Protein AF-F4P1R6-F1 (afdb_monomer)

Nearest PDB structures (foldseek):
  3gia-assembly1_A  TM=4.814E-01  e=5.999E-04  Methanocaldococcus jannaschii
  3l1l-assembly1_A-2  TM=5.706E-01  e=5.800E-03  Escherichia coli O157:H7
  7lql-assembly1_A  TM=6.043E-01  e=9.461E-03  Aquifex aeolicus VF5
  3gi9-assembly1_C  TM=4.768E-01  e=1.169E-03  Methanocaldococcus jannaschii

Mean predicted aligned error: 7.26 Å

Secondary structure (DSSP, 8-state):
-GGGHHHHHHHH-SHHHHHHHHHHHHHHHHHHHHHHHHHHHSTT-TTS-S---HHHHHHHHH-HHHHHHHHHHHHHHHHHHHHHHHHHHHHHHHHHHHHHHS-EEEEEEESS-EEEEESS--SSSSTTTTPEEEEEHHHHHHHHHHHHHTTS-HHHHHHHHHHHHHHHHHHHHHHHHHHHHH---GGGS-SS-S--TTHHHHHHHHTTTTTTHHHHHHHS-TTS-HHHHHHHHHHHHHHHHHHHHHHHHHHS---TT--HHHHHHHHHTT-TTTHHHHHHHHHHHIIIIIHHHHHHHHHHHHHHHHHTT-S-HHHHHIIIIIHHHHHTGGGSSSSTHHHHHHHHIIIIIHIIIIIHHHHHHHHHHHHHHHHHHHHHHHHHHHHHHHHT--

Structure (mmCIF, N/CA/C/O backbone):
data_AF-F4P1R6-F1
#
_entry.id   AF-F4P1R6-F1
#
loop_
_atom_site.group_PDB
_atom_site.id
_atom_site.type_symbol
_atom_site.label_atom_id
_atom_site.label_alt_id
_atom_site.label_comp_id
_atom_site.label_asym_id
_atom_site.label_entity_id
_atom_site.label_seq_id
_atom_site.pdbx_PDB_ins_code
_atom_site.Cartn_x
_atom_site.Cartn_y
_atom_site.Cartn_z
_atom_site.occupancy
_atom_site.B_iso_or_equiv
_atom_site.auth_seq_id
_atom_site.auth_comp_id
_atom_site.auth_asym_id
_atom_site.auth_atom_id
_atom_site.pdbx_PDB_model_num
ATOM 1 N N . GLY A 1 1 ? -1.091 -2.339 -2.716 1.00 76.00 1 GLY A N 1
ATOM 2 C CA . GLY A 1 1 ? 0.070 -3.045 -3.287 1.00 76.00 1 GLY A CA 1
ATOM 3 C C . GLY A 1 1 ? -0.177 -3.583 -4.688 1.00 76.00 1 GLY A C 1
ATOM 4 O O . GLY A 1 1 ? 0.339 -4.647 -4.984 1.00 76.00 1 GLY A O 1
ATOM 5 N N . ILE A 1 2 ? -0.893 -2.868 -5.569 1.00 86.19 2 ILE A N 1
ATOM 6 C CA . ILE A 1 2 ? -1.208 -3.341 -6.937 1.00 86.19 2 ILE A CA 1
ATOM 7 C C . ILE A 1 2 ? 0.063 -3.533 -7.781 1.00 86.19 2 ILE A C 1
ATOM 9 O O . ILE A 1 2 ? 0.186 -4.502 -8.521 1.00 86.19 2 ILE A O 1
ATOM 13 N N . VAL A 1 3 ? 1.036 -2.635 -7.617 1.00 88.31 3 VAL A N 1
ATOM 14 C CA . VAL A 1 3 ? 2.232 -2.541 -8.468 1.00 88.31 3 VAL A CA 1
ATOM 15 C C . VAL A 1 3 ? 3.187 -3.736 -8.372 1.00 88.31 3 VAL A C 1
ATOM 17 O O . VAL A 1 3 ? 3.984 -3.935 -9.279 1.00 88.31 3 VAL A O 1
ATOM 20 N N . ILE A 1 4 ? 3.118 -4.527 -7.294 1.00 87.88 4 ILE A N 1
ATOM 21 C CA . ILE A 1 4 ? 3.998 -5.688 -7.067 1.00 87.88 4 ILE A CA 1
ATOM 22 C C . ILE A 1 4 ? 3.334 -7.020 -7.446 1.00 87.88 4 ILE A C 1
ATOM 24 O O . ILE A 1 4 ? 3.986 -8.059 -7.462 1.00 87.88 4 ILE A O 1
ATOM 28 N N . ILE A 1 5 ? 2.029 -7.014 -7.741 1.00 92.00 5 ILE A N 1
ATOM 29 C CA . ILE A 1 5 ? 1.269 -8.242 -8.010 1.00 92.00 5 ILE A CA 1
ATOM 30 C C . ILE A 1 5 ? 1.807 -8.996 -9.233 1.00 92.00 5 ILE A C 1
ATOM 32 O O . ILE A 1 5 ? 2.004 -10.205 -9.109 1.00 92.00 5 ILE A O 1
ATOM 36 N N . PRO A 1 6 ? 2.122 -8.340 -10.368 1.00 93.06 6 PRO A N 1
ATOM 37 C CA . PRO A 1 6 ? 2.704 -9.039 -11.513 1.00 93.06 6 PRO A CA 1
ATOM 38 C C . PRO A 1 6 ? 4.023 -9.741 -11.183 1.00 93.06 6 PRO A C 1
ATOM 40 O O . PRO A 1 6 ? 4.211 -10.896 -11.553 1.00 93.06 6 PRO A O 1
ATOM 43 N N . THR A 1 7 ? 4.888 -9.103 -10.393 1.00 90.19 7 THR A N 1
ATOM 44 C CA . THR A 1 7 ? 6.158 -9.689 -9.940 1.00 90.19 7 THR A CA 1
ATOM 45 C C . THR A 1 7 ? 5.933 -10.970 -9.136 1.00 90.19 7 THR A C 1
ATOM 47 O O . THR A 1 7 ? 6.671 -11.943 -9.272 1.00 90.19 7 THR A O 1
ATOM 50 N N . ILE A 1 8 ? 4.880 -11.014 -8.314 1.00 91.69 8 ILE A N 1
ATOM 51 C CA . ILE A 1 8 ? 4.513 -12.217 -7.555 1.00 91.69 8 ILE A CA 1
ATOM 52 C C . ILE A 1 8 ? 4.033 -13.318 -8.501 1.00 91.69 8 ILE A C 1
ATOM 54 O O . ILE A 1 8 ? 4.454 -14.458 -8.357 1.00 91.69 8 ILE A O 1
ATOM 58 N N . PHE A 1 9 ? 3.186 -12.991 -9.477 1.00 93.94 9 PHE A N 1
ATOM 59 C CA . PHE A 1 9 ? 2.663 -13.963 -10.443 1.00 93.94 9 PHE A CA 1
ATOM 60 C C . PHE A 1 9 ? 3.759 -14.529 -11.361 1.00 93.94 9 PHE A C 1
ATOM 62 O O . PHE A 1 9 ? 3.718 -15.717 -11.672 1.00 93.94 9 PHE A O 1
ATOM 69 N N . GLN A 1 10 ? 4.766 -13.732 -11.732 1.00 93.19 10 GLN A N 1
ATOM 70 C CA . GLN A 1 10 ? 5.915 -14.207 -12.517 1.00 93.19 10 GLN A CA 1
ATOM 71 C C . GLN A 1 10 ? 6.834 -15.121 -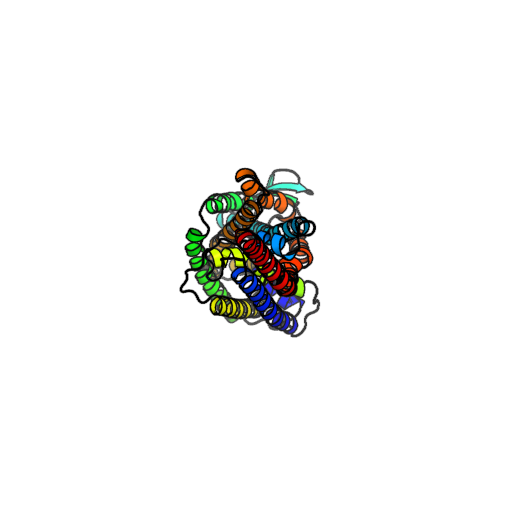11.691 1.00 93.19 10 GLN A C 1
ATOM 73 O O . GLN A 1 10 ? 7.230 -16.188 -12.156 1.00 93.19 10 GLN A O 1
ATOM 78 N N . ASN A 1 11 ? 7.110 -14.768 -10.430 1.00 91.69 11 ASN A N 1
ATOM 79 C CA . ASN A 1 11 ? 7.994 -15.555 -9.560 1.00 91.69 11 ASN A CA 1
ATOM 80 C C . ASN A 1 11 ? 7.349 -16.846 -9.033 1.00 91.69 11 ASN A C 1
ATOM 82 O O . ASN A 1 11 ? 7.980 -17.905 -9.027 1.00 91.69 11 ASN A O 1
ATOM 86 N N . ALA A 1 12 ? 6.098 -16.757 -8.577 1.00 93.25 12 ALA A N 1
ATOM 87 C CA . ALA A 1 12 ? 5.368 -17.846 -7.932 1.00 93.25 12 ALA A CA 1
ATOM 88 C C . ALA A 1 12 ? 4.567 -18.705 -8.921 1.00 93.25 12 ALA A C 1
ATOM 90 O O . ALA A 1 12 ? 4.174 -19.829 -8.590 1.00 93.25 12 ALA A O 1
ATOM 91 N N . GLY A 1 13 ? 4.357 -18.216 -10.144 1.00 94.31 13 GLY A N 1
ATOM 92 C CA . GLY A 1 13 ? 3.363 -18.740 -11.078 1.00 94.31 13 GLY A CA 1
ATOM 93 C C . GLY A 1 13 ? 1.953 -18.277 -10.715 1.00 94.31 13 GLY A C 1
ATOM 94 O O . GLY A 1 13 ? 1.737 -17.681 -9.664 1.00 94.31 13 GLY A O 1
ATOM 95 N N . TRP A 1 14 ? 0.962 -18.542 -11.567 1.00 95.19 14 TRP A N 1
ATOM 96 C CA . TRP A 1 14 ? -0.395 -18.022 -11.341 1.00 95.19 14 TRP A CA 1
ATOM 97 C C . TRP A 1 14 ? -1.189 -18.793 -10.276 1.00 95.19 14 TRP A C 1
ATOM 99 O O . TRP A 1 14 ? -2.033 -18.206 -9.599 1.00 95.19 14 TRP A O 1
ATOM 109 N N . LEU A 1 15 ? -0.945 -20.099 -10.104 1.00 95.50 15 LEU A N 1
ATOM 110 C CA . LEU A 1 15 ? -1.823 -20.958 -9.299 1.00 95.50 15 LEU A CA 1
ATOM 111 C C . LEU A 1 15 ? -1.823 -20.571 -7.815 1.00 95.50 15 LEU A C 1
ATOM 113 O O . LEU A 1 15 ? -2.882 -20.400 -7.210 1.00 95.50 15 LEU A O 1
ATOM 117 N N . ILE A 1 16 ? -0.635 -20.441 -7.223 1.00 94.88 16 ILE A N 1
ATOM 118 C CA . ILE A 1 16 ? -0.480 -20.215 -5.781 1.00 94.88 16 ILE A CA 1
ATOM 119 C C . ILE A 1 16 ? -0.981 -18.820 -5.370 1.00 94.88 16 ILE A C 1
ATOM 121 O O . ILE A 1 16 ? -1.786 -18.748 -4.438 1.00 94.88 16 ILE A O 1
ATOM 125 N N . PRO A 1 17 ? -0.611 -17.722 -6.058 1.00 95.56 17 PRO A N 1
ATOM 126 C CA . PRO A 1 17 ? -1.172 -16.403 -5.792 1.00 95.56 17 PRO A CA 1
ATOM 127 C C . PRO A 1 17 ? -2.694 -16.364 -5.932 1.00 95.56 17 PRO A C 1
ATOM 129 O O . PRO A 1 17 ? -3.346 -15.813 -5.054 1.00 95.56 17 PRO A O 1
ATOM 132 N N . VAL A 1 18 ? -3.287 -16.980 -6.965 1.00 97.00 18 VAL A N 1
ATOM 133 C CA . VAL A 1 18 ? -4.755 -17.001 -7.138 1.00 97.00 18 VAL A CA 1
ATOM 134 C C . VAL A 1 18 ? -5.448 -17.674 -5.954 1.00 97.00 18 VAL A C 1
ATOM 136 O O . VAL A 1 18 ? -6.381 -17.104 -5.384 1.00 97.00 18 VAL A O 1
ATOM 139 N N . LEU A 1 19 ? -4.971 -18.850 -5.536 1.00 96.31 19 LEU A N 1
ATOM 140 C CA . LEU A 1 19 ? -5.508 -19.537 -4.359 1.00 96.31 19 LEU A CA 1
ATOM 141 C C . LEU A 1 19 ? -5.330 -18.697 -3.088 1.00 96.31 19 LEU A C 1
ATOM 143 O O . LEU A 1 19 ? -6.256 -18.605 -2.280 1.00 96.31 19 LEU A O 1
ATOM 147 N N . ALA A 1 20 ? -4.175 -18.046 -2.932 1.00 94.88 20 ALA A N 1
ATOM 148 C CA . ALA A 1 20 ? -3.900 -17.171 -1.801 1.00 94.88 20 ALA A CA 1
ATOM 149 C C . ALA A 1 20 ? -4.828 -15.945 -1.777 1.00 94.88 20 ALA A C 1
ATOM 151 O O . ALA A 1 20 ? -5.378 -15.645 -0.722 1.00 94.88 20 ALA A O 1
ATOM 152 N N . PHE A 1 21 ? -5.058 -15.270 -2.911 1.00 96.38 21 PHE A N 1
ATOM 153 C CA . PHE A 1 21 ? -5.973 -14.124 -3.006 1.00 96.38 21 PHE A CA 1
ATOM 154 C C . PHE A 1 21 ? -7.402 -14.513 -2.620 1.00 96.38 21 PHE A C 1
ATOM 156 O O . PHE A 1 21 ? -8.033 -13.799 -1.846 1.00 96.38 21 PHE A O 1
ATOM 163 N N . ILE A 1 22 ? -7.894 -15.663 -3.094 1.00 96.94 22 ILE A N 1
ATOM 164 C CA . ILE A 1 22 ? -9.235 -16.157 -2.750 1.00 96.94 22 ILE A CA 1
ATOM 165 C C . ILE A 1 22 ? -9.321 -16.480 -1.254 1.00 96.94 22 ILE A C 1
ATOM 167 O O . ILE A 1 22 ? -10.217 -15.995 -0.563 1.00 96.94 22 ILE A O 1
ATOM 171 N N . PHE A 1 23 ? -8.385 -17.279 -0.736 1.00 96.19 2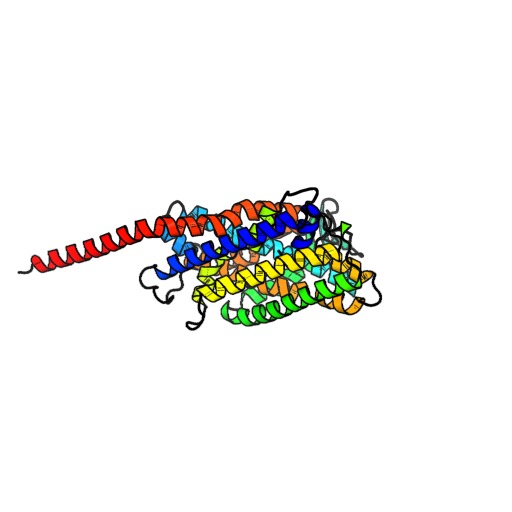3 PHE A N 1
ATOM 172 C CA . PHE A 1 23 ? -8.409 -17.717 0.659 1.00 96.19 23 PHE A CA 1
ATOM 173 C C . PHE A 1 23 ? -8.250 -16.546 1.639 1.00 96.19 23 PHE A C 1
ATOM 175 O O . PHE A 1 23 ? -9.045 -16.397 2.568 1.00 96.19 23 PHE A O 1
ATOM 182 N N . ILE A 1 24 ? -7.255 -15.685 1.415 1.00 94.75 24 ILE A N 1
ATOM 183 C CA . ILE A 1 24 ? -6.988 -14.525 2.272 1.00 94.75 24 ILE A CA 1
ATOM 184 C C . ILE A 1 24 ? -8.099 -13.482 2.127 1.00 94.75 24 ILE A C 1
ATOM 186 O O . ILE A 1 24 ? -8.477 -12.881 3.129 1.00 94.75 24 ILE A O 1
ATOM 190 N N . GLY A 1 25 ? -8.677 -13.306 0.935 1.00 96.25 25 GLY A N 1
ATOM 191 C CA . GLY A 1 25 ? -9.831 -12.429 0.733 1.00 96.25 25 GLY A CA 1
ATOM 192 C C . GLY A 1 25 ? -11.036 -12.853 1.578 1.00 96.25 25 GLY A C 1
ATOM 193 O O . GLY A 1 25 ? -11.630 -12.028 2.271 1.00 96.25 25 GLY A O 1
ATOM 194 N N . VAL A 1 26 ? -11.354 -14.153 1.609 1.00 96.25 26 VAL A N 1
ATOM 195 C CA . VAL A 1 26 ? -12.410 -14.699 2.482 1.00 96.25 26 VAL A CA 1
ATOM 196 C C . VAL A 1 26 ? -12.075 -14.480 3.960 1.00 96.25 26 VAL A C 1
ATOM 198 O O . VAL A 1 26 ? -12.934 -14.044 4.730 1.00 96.25 26 VAL A O 1
ATOM 201 N N . LEU A 1 27 ? -10.825 -14.734 4.359 1.00 95.19 27 LEU A N 1
ATOM 202 C CA . LEU A 1 27 ? -10.373 -14.536 5.737 1.00 95.19 27 LEU A CA 1
ATOM 203 C C . LEU A 1 27 ? -10.477 -13.064 6.172 1.00 95.19 27 LEU A C 1
ATOM 205 O O . LEU A 1 27 ? -10.935 -12.780 7.279 1.00 95.19 27 LEU A O 1
ATOM 209 N N . ALA A 1 28 ? -10.106 -12.133 5.292 1.00 95.38 28 ALA A N 1
ATOM 210 C CA . ALA A 1 28 ? -10.230 -10.697 5.518 1.00 95.38 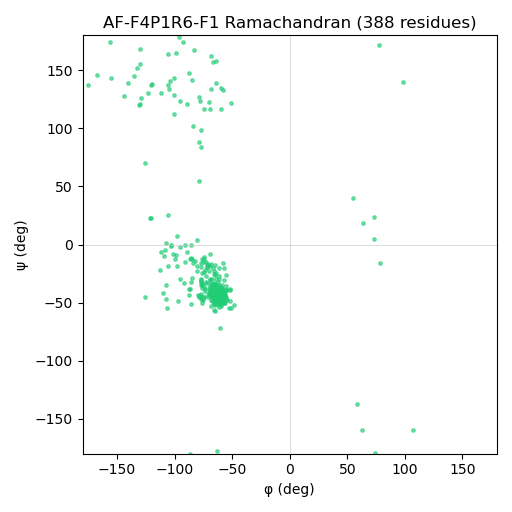28 ALA A CA 1
ATOM 211 C C . ALA A 1 28 ? -11.699 -10.274 5.659 1.00 95.38 28 ALA A C 1
ATOM 213 O O . ALA A 1 28 ? -12.020 -9.445 6.509 1.00 95.38 28 ALA A O 1
ATOM 214 N N . GLY A 1 29 ? -12.606 -10.890 4.894 1.00 96.25 29 GLY A N 1
ATOM 215 C CA . GLY A 1 29 ? -14.049 -10.681 5.030 1.00 96.25 29 GLY A CA 1
ATOM 216 C C . GLY A 1 29 ? -14.566 -11.054 6.403 1.00 96.25 29 GLY A C 1
ATOM 217 O O . GLY A 1 29 ? -15.211 -10.233 7.054 1.00 96.25 29 GLY A O 1
ATOM 218 N N . PHE A 1 30 ? -14.217 -12.244 6.890 1.00 95.56 30 PHE A N 1
ATOM 219 C CA . PHE A 1 30 ? -14.573 -12.640 8.251 1.00 95.56 30 PHE A CA 1
ATOM 220 C C . PHE A 1 30 ? -13.963 -11.715 9.303 1.00 95.56 30 PHE A C 1
ATOM 222 O O . PHE A 1 30 ? -14.675 -11.286 10.206 1.00 95.56 30 PHE A O 1
ATOM 229 N N . ALA A 1 31 ? -12.692 -11.332 9.158 1.00 95.38 31 ALA A N 1
ATOM 230 C CA . ALA A 1 31 ? -12.050 -10.392 10.070 1.00 95.38 31 ALA A CA 1
ATOM 231 C C . ALA A 1 31 ? -12.786 -9.040 10.135 1.00 95.38 31 ALA A C 1
ATOM 233 O O . ALA A 1 31 ? -13.041 -8.528 11.224 1.00 95.38 31 ALA A O 1
ATOM 234 N N . CYS A 1 32 ? -13.196 -8.487 8.990 1.00 95.88 32 CYS A N 1
ATOM 235 C CA . CYS A 1 32 ? -13.985 -7.255 8.945 1.00 95.88 32 CYS A CA 1
ATOM 236 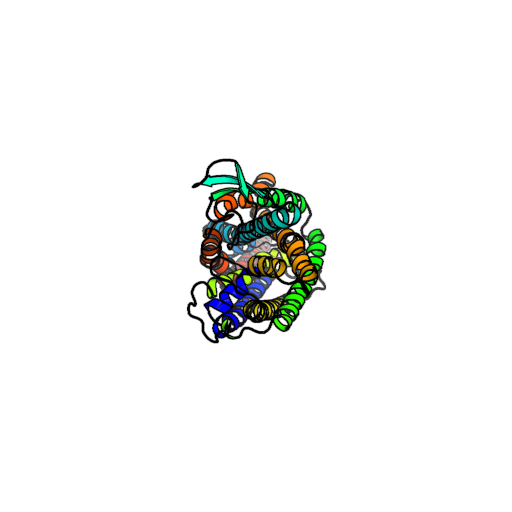C C . CYS A 1 32 ? -15.330 -7.420 9.661 1.00 95.88 32 CYS A C 1
ATOM 238 O O . CYS A 1 32 ? -15.698 -6.582 10.482 1.00 95.88 32 CYS A O 1
ATOM 240 N N . LEU A 1 33 ? -16.051 -8.510 9.380 1.00 94.69 33 LEU A N 1
ATOM 241 C CA . LEU A 1 33 ? -17.349 -8.790 10.000 1.00 94.69 33 LEU A CA 1
ATOM 242 C C . LEU A 1 33 ? -17.243 -8.971 11.517 1.00 94.69 33 LEU A C 1
ATOM 244 O O . LEU A 1 33 ? -18.093 -8.477 12.248 1.00 94.69 33 LEU A O 1
ATOM 248 N N . PHE A 1 34 ? -16.179 -9.607 12.003 1.00 93.38 34 PHE A N 1
ATOM 249 C CA . PHE A 1 34 ? -15.917 -9.747 13.434 1.00 93.38 34 PHE A CA 1
ATOM 250 C C . PHE A 1 34 ? -15.694 -8.409 14.134 1.00 93.38 34 PHE A C 1
ATOM 252 O O . PHE A 1 34 ? -16.206 -8.203 15.233 1.00 93.38 34 PHE A O 1
ATOM 259 N N . ILE A 1 35 ? -14.979 -7.481 13.494 1.00 92.50 35 ILE A N 1
ATOM 260 C CA . ILE A 1 35 ? -14.830 -6.119 14.016 1.00 92.50 35 ILE A CA 1
ATOM 261 C C . ILE A 1 35 ? -16.171 -5.377 14.012 1.00 92.50 35 ILE A C 1
ATOM 263 O O . ILE A 1 35 ? -16.496 -4.720 14.996 1.00 92.50 35 ILE A O 1
ATOM 267 N N . ILE A 1 36 ? -16.968 -5.505 12.947 1.00 92.25 36 ILE A N 1
ATOM 268 C CA . ILE A 1 36 ? -18.298 -4.878 12.851 1.00 92.25 36 ILE A CA 1
ATOM 269 C C . ILE A 1 36 ? -19.218 -5.370 13.970 1.00 92.25 36 ILE A C 1
ATOM 271 O O . ILE A 1 36 ? -19.861 -4.558 14.637 1.00 92.25 36 ILE A O 1
ATOM 275 N N . GLU A 1 37 ? -19.248 -6.680 14.204 1.00 90.19 37 GLU A N 1
ATOM 276 C CA . GLU A 1 37 ? -20.045 -7.284 15.270 1.00 90.19 37 GLU A CA 1
ATOM 277 C C . GLU A 1 37 ? -19.606 -6.751 16.642 1.00 90.19 37 GLU A C 1
ATOM 279 O O . GLU A 1 37 ? -20.434 -6.271 17.419 1.00 90.19 37 GLU A O 1
ATOM 284 N N . ALA A 1 38 ? -18.293 -6.714 16.896 1.00 88.12 38 ALA A N 1
ATOM 285 C CA . ALA A 1 38 ? -17.732 -6.163 18.127 1.00 88.12 38 ALA A CA 1
ATOM 286 C C . ALA A 1 38 ? -18.058 -4.670 18.322 1.00 88.12 38 ALA A C 1
ATOM 288 O O . ALA A 1 38 ? -18.315 -4.242 19.448 1.00 88.12 38 ALA A O 1
ATOM 289 N N . CYS A 1 39 ? -18.084 -3.880 17.242 1.00 87.94 39 CYS A N 1
ATOM 290 C CA . CYS A 1 39 ? -18.536 -2.490 17.277 1.00 87.94 39 CYS A CA 1
ATOM 291 C C . CYS A 1 39 ? -20.019 -2.377 17.647 1.00 87.94 39 CYS A C 1
ATOM 293 O O . CYS A 1 39 ? -20.373 -1.487 18.418 1.00 87.94 39 CYS A O 1
ATOM 295 N N . SER A 1 40 ? -20.877 -3.243 17.103 1.00 86.38 40 SER A N 1
ATOM 296 C CA . SER A 1 40 ? -22.330 -3.181 17.319 1.00 86.38 40 SER A CA 1
ATOM 297 C C . SER A 1 40 ? -22.738 -3.562 18.745 1.00 86.38 40 SER A C 1
ATOM 299 O O . SER A 1 40 ? -23.606 -2.921 19.325 1.00 86.38 40 SER A O 1
ATOM 301 N N . ILE A 1 41 ? -22.051 -4.544 19.337 1.00 83.19 41 ILE A N 1
ATOM 302 C CA . ILE A 1 41 ? -22.299 -5.038 20.701 1.00 83.19 41 ILE A CA 1
ATOM 303 C C . ILE A 1 41 ? -21.769 -4.073 21.767 1.00 83.19 41 ILE A C 1
ATOM 305 O O . ILE A 1 41 ? -22.104 -4.183 22.950 1.00 83.19 41 ILE A O 1
ATOM 309 N N . PHE A 1 42 ? -20.923 -3.117 21.384 1.00 80.06 42 PHE A N 1
ATOM 310 C CA . PHE A 1 42 ? -20.396 -2.158 22.338 1.00 80.06 42 PHE A CA 1
ATOM 311 C C . PHE A 1 42 ? -21.546 -1.388 23.017 1.00 80.06 42 PHE A C 1
ATOM 313 O O . PHE A 1 42 ? -22.435 -0.899 22.318 1.00 80.06 42 PHE A O 1
ATOM 320 N N . PRO A 1 43 ? -21.542 -1.237 24.360 1.00 72.75 43 PRO A N 1
ATOM 321 C CA . PRO A 1 43 ? -22.691 -0.708 25.090 1.00 72.75 43 PRO A CA 1
ATOM 322 C C . PRO A 1 43 ? -23.207 0.612 24.509 1.00 72.75 43 PRO A C 1
ATOM 324 O O . PRO A 1 43 ? -22.461 1.590 24.422 1.00 72.75 43 PRO A O 1
ATOM 327 N N . GLY A 1 44 ? -24.483 0.638 24.115 1.00 74.31 44 GLY A N 1
ATOM 328 C CA . GLY A 1 44 ? -25.132 1.812 23.529 1.00 74.31 44 GLY A CA 1
ATOM 329 C C . GLY A 1 44 ? -24.710 2.135 22.090 1.00 74.31 44 GLY A C 1
ATOM 330 O O . GLY A 1 44 ? -24.805 3.300 21.702 1.00 74.31 44 GLY A O 1
ATOM 331 N N . ASN A 1 45 ? -24.221 1.151 21.322 1.00 84.06 45 ASN A N 1
ATOM 332 C CA . ASN A 1 45 ? -23.816 1.311 19.922 1.00 84.06 45 ASN A CA 1
ATOM 333 C C . ASN A 1 45 ? -24.566 0.407 18.922 1.00 84.06 45 ASN A C 1
ATOM 335 O O . ASN A 1 45 ? -24.097 0.211 17.802 1.00 84.06 45 ASN A O 1
ATOM 339 N N . ASP A 1 46 ? -25.765 -0.067 19.267 1.00 75.25 46 ASP A N 1
ATOM 340 C CA . ASP A 1 46 ? -26.547 -1.017 18.448 1.00 75.25 46 ASP A CA 1
ATOM 341 C C . ASP A 1 46 ? -26.849 -0.525 17.017 1.00 75.25 46 ASP A C 1
ATOM 343 O O . ASP A 1 46 ? -27.177 -1.304 16.124 1.00 75.25 46 ASP A O 1
ATOM 347 N N . ARG A 1 47 ? -26.774 0.793 16.789 1.00 78.50 47 ARG A N 1
ATOM 348 C CA . ARG A 1 47 ? -26.984 1.436 15.482 1.00 78.50 47 ARG A CA 1
ATOM 349 C C . ARG A 1 47 ? -25.774 2.238 14.996 1.00 78.50 47 ARG A C 1
ATOM 351 O O . ARG A 1 47 ? -25.962 3.161 14.209 1.00 78.50 47 ARG A O 1
ATOM 358 N N . PHE A 1 48 ? -24.570 1.927 15.485 1.00 83.06 48 PHE A N 1
ATOM 359 C CA . PHE A 1 48 ? -23.325 2.627 15.130 1.00 83.06 48 PHE A CA 1
ATOM 360 C C . PHE A 1 48 ? -23.396 4.149 15.359 1.00 83.06 48 PHE A C 1
ATOM 362 O O . PHE A 1 48 ? -22.953 4.948 14.543 1.00 83.06 48 PHE A O 1
ATOM 369 N N . GLN A 1 49 ? -24.022 4.560 16.466 1.00 78.94 49 GLN A N 1
ATOM 370 C CA . GLN A 1 49 ? -24.213 5.972 16.824 1.00 78.94 49 GLN A CA 1
ATOM 371 C C . GLN A 1 49 ? -23.003 6.575 17.548 1.00 78.94 49 GLN A C 1
ATOM 373 O O . GLN A 1 49 ? -22.916 7.794 17.695 1.00 78.94 49 GLN A O 1
ATOM 378 N N . ARG A 1 50 ? -22.097 5.732 18.052 1.00 77.25 50 ARG A N 1
ATOM 379 C CA . ARG A 1 50 ? -20.870 6.129 18.740 1.00 77.25 50 ARG A CA 1
ATOM 380 C C . ARG A 1 50 ? -19.679 5.935 17.812 1.00 77.25 50 ARG A C 1
ATOM 382 O O . ARG A 1 50 ? -19.574 4.908 17.149 1.00 77.25 50 ARG A O 1
ATOM 389 N N . ASN A 1 51 ? -18.748 6.885 17.864 1.00 82.38 51 ASN A N 1
ATOM 390 C CA . ASN A 1 51 ? -17.478 6.812 17.146 1.00 82.38 51 ASN A CA 1
ATOM 391 C C . ASN A 1 51 ? -16.523 5.868 17.881 1.00 82.38 51 ASN A C 1
ATOM 393 O O . ASN A 1 51 ? -15.740 6.293 18.733 1.00 82.38 51 ASN A O 1
ATOM 397 N N . ILE A 1 52 ? -16.652 4.572 17.608 1.00 84.75 52 ILE A N 1
ATOM 398 C CA . ILE A 1 52 ? -15.815 3.541 18.218 1.00 84.75 52 ILE A CA 1
ATOM 399 C C . ILE A 1 52 ? -14.662 3.239 17.279 1.00 84.75 52 ILE A C 1
ATOM 401 O O . ILE A 1 52 ? -14.870 2.873 16.127 1.00 84.75 52 ILE A O 1
ATOM 405 N N . GLU A 1 53 ? -13.445 3.379 17.790 1.00 87.44 53 GLU A N 1
ATOM 406 C CA . GLU A 1 53 ? -12.220 3.136 17.035 1.00 87.44 53 GLU A CA 1
ATOM 407 C C . GLU A 1 53 ? -11.559 1.817 17.445 1.00 87.44 53 GLU A C 1
ATOM 409 O O . GLU A 1 53 ? -11.840 1.250 18.507 1.00 87.44 53 GLU A O 1
ATOM 414 N N . PHE A 1 54 ? -10.641 1.328 16.610 1.00 84.94 54 PHE A N 1
ATOM 415 C CA . PHE A 1 54 ? -9.987 0.031 16.802 1.00 84.94 54 PHE A CA 1
ATOM 416 C C . PHE A 1 54 ? -9.280 -0.068 18.163 1.00 84.94 54 PHE A C 1
ATOM 418 O O . PHE A 1 54 ? -9.385 -1.075 18.866 1.00 84.94 54 PHE A O 1
ATOM 425 N N . THR A 1 55 ? -8.600 1.004 18.578 1.00 80.88 55 THR A N 1
ATOM 426 C CA . THR A 1 55 ? -7.918 1.085 19.881 1.00 80.88 55 THR A CA 1
ATOM 427 C C . THR A 1 55 ? -8.879 0.958 21.064 1.00 80.88 55 THR A C 1
ATOM 429 O O . THR A 1 55 ? -8.528 0.336 22.069 1.00 80.88 55 THR A O 1
ATOM 432 N N . VAL A 1 56 ? -10.102 1.480 20.937 1.00 81.06 56 VAL A N 1
ATOM 433 C CA . VAL A 1 56 ? -11.144 1.401 21.970 1.00 81.06 56 VAL A CA 1
ATOM 434 C C . VAL A 1 56 ? -11.627 -0.037 22.127 1.00 81.06 56 VAL A C 1
ATOM 436 O O . VAL A 1 56 ? -11.711 -0.531 23.252 1.00 81.06 56 VAL A O 1
ATOM 439 N N . LEU A 1 57 ? -11.869 -0.741 21.015 1.00 81.38 57 LEU A N 1
ATOM 440 C CA . LEU A 1 57 ? -12.230 -2.162 21.042 1.00 81.38 57 LEU A CA 1
ATOM 441 C C . LEU A 1 57 ? -11.138 -2.995 21.709 1.00 81.38 57 LEU A C 1
ATOM 443 O O . LEU A 1 57 ? -11.424 -3.833 22.559 1.00 81.38 57 LEU A O 1
ATOM 447 N N . VAL A 1 58 ? -9.876 -2.741 21.372 1.00 78.88 58 VAL A N 1
ATOM 448 C CA . VAL A 1 58 ? -8.751 -3.466 21.962 1.00 78.88 58 VAL A CA 1
ATOM 449 C C . VAL A 1 58 ? -8.638 -3.204 23.466 1.00 78.88 58 VAL A C 1
ATOM 451 O O . VAL A 1 58 ? -8.512 -4.155 24.240 1.00 78.88 58 VAL A O 1
ATOM 454 N N . HIS A 1 59 ? -8.690 -1.935 23.890 1.00 76.50 59 HIS A N 1
ATOM 455 C CA . HIS A 1 59 ? -8.639 -1.568 25.309 1.00 76.50 59 HIS A CA 1
ATOM 456 C C . HIS A 1 59 ? -9.745 -2.264 26.093 1.00 76.50 59 HIS A C 1
ATOM 458 O O . HIS A 1 59 ? -9.522 -2.785 27.187 1.00 76.50 59 HIS A O 1
ATOM 464 N N . GLN A 1 60 ? -10.935 -2.287 25.495 1.00 73.38 60 GLN A N 1
ATOM 465 C CA . GLN A 1 60 ? -12.074 -2.994 26.022 1.00 73.38 60 GLN A CA 1
ATOM 466 C C . GLN A 1 60 ? -11.709 -4.493 26.100 1.00 73.38 60 GLN A C 1
ATOM 468 O O . GLN A 1 60 ? -11.472 -5.010 27.190 1.00 73.38 60 GLN A O 1
ATOM 473 N N . PHE A 1 61 ? -11.608 -5.225 25.001 1.00 71.50 61 PHE A N 1
ATOM 474 C CA . PHE A 1 61 ? -11.612 -6.690 25.058 1.00 71.50 61 PHE A CA 1
ATOM 475 C C . PHE A 1 61 ? -10.329 -7.359 25.592 1.00 71.50 61 PHE A C 1
ATOM 477 O O . PHE A 1 61 ? -10.433 -8.474 26.100 1.00 71.50 61 PHE A O 1
ATOM 484 N N . TYR A 1 62 ? -9.158 -6.707 25.567 1.00 70.31 62 TYR A N 1
ATOM 485 C CA . TYR A 1 62 ? -7.885 -7.316 26.013 1.00 70.31 62 TYR A CA 1
ATOM 486 C C . TYR A 1 62 ? -7.308 -6.762 27.321 1.00 70.31 62 TYR A C 1
ATOM 488 O O . TYR A 1 62 ? -6.353 -7.325 27.865 1.00 70.31 62 TYR A O 1
ATOM 496 N N . GLY A 1 63 ? -7.860 -5.663 27.838 1.00 69.00 63 GLY A N 1
ATOM 497 C CA . GLY A 1 63 ? -7.371 -5.015 29.052 1.00 69.00 63 GLY A CA 1
ATOM 498 C C . GLY A 1 63 ? -6.058 -4.234 28.880 1.00 69.00 63 GLY A C 1
ATOM 499 O O . GLY A 1 63 ? -5.464 -4.137 27.804 1.00 69.00 63 GLY A O 1
ATOM 500 N N . ARG A 1 64 ? -5.594 -3.642 29.987 1.00 70.81 64 ARG A N 1
ATOM 501 C CA . ARG A 1 64 ? -4.590 -2.561 29.993 1.00 70.81 64 ARG A CA 1
ATOM 502 C C . ARG A 1 64 ? -3.170 -2.975 29.582 1.00 70.81 64 ARG A C 1
ATOM 504 O O . ARG A 1 64 ? -2.451 -2.155 29.021 1.00 70.81 64 ARG A O 1
ATOM 511 N N . ASN A 1 65 ? -2.765 -4.223 29.823 1.00 73.44 65 ASN A N 1
ATOM 512 C CA . ASN A 1 65 ? -1.406 -4.685 29.496 1.00 73.44 65 ASN A CA 1
ATOM 513 C C . ASN A 1 65 ? -1.225 -4.937 27.991 1.00 73.44 65 ASN A C 1
ATOM 515 O O . ASN A 1 65 ? -0.184 -4.612 27.428 1.00 73.44 65 ASN A O 1
ATOM 519 N N . TRP A 1 66 ? -2.255 -5.463 27.326 1.00 74.69 66 TRP A N 1
ATOM 520 C CA . TRP A 1 66 ? -2.242 -5.711 25.880 1.00 74.69 66 TRP A CA 1
ATOM 521 C C . TRP A 1 66 ? -2.535 -4.460 25.057 1.00 74.69 66 TRP A C 1
ATOM 523 O O . TRP A 1 66 ? -2.120 -4.373 23.904 1.00 74.69 66 TRP A O 1
ATOM 533 N N . TYR A 1 67 ? -3.193 -3.473 25.662 1.00 78.12 67 TYR A N 1
ATOM 534 C CA . TYR A 1 67 ? -3.533 -2.205 25.032 1.00 78.12 67 TYR A CA 1
ATOM 535 C C . TYR A 1 67 ? -2.336 -1.520 24.353 1.00 78.12 67 TYR A C 1
ATOM 537 O O . TYR A 1 67 ? -2.385 -1.251 23.155 1.00 78.12 67 TYR A O 1
ATOM 545 N N . TYR A 1 68 ? -1.236 -1.293 25.080 1.00 81.50 68 TYR A N 1
ATOM 546 C CA . TYR A 1 68 ? -0.066 -0.590 24.535 1.00 81.50 68 TYR A CA 1
ATOM 547 C C . TYR A 1 68 ? 0.653 -1.385 23.441 1.00 81.50 68 TYR A C 1
ATOM 549 O O . TYR A 1 68 ? 1.051 -0.812 22.426 1.00 81.50 68 TYR A O 1
ATOM 557 N N . ALA A 1 69 ? 0.776 -2.705 23.614 1.00 84.50 69 ALA A N 1
ATOM 558 C CA . ALA A 1 69 ? 1.352 -3.582 22.596 1.00 84.50 69 ALA A CA 1
ATOM 559 C C . ALA A 1 69 ? 0.531 -3.533 21.300 1.00 84.50 69 ALA A C 1
ATOM 561 O O . ALA A 1 69 ? 1.078 -3.429 20.203 1.00 84.50 69 ALA A O 1
ATOM 562 N N . MET A 1 70 ? -0.794 -3.534 21.426 1.00 81.88 70 MET A N 1
ATOM 563 C CA . MET A 1 70 ? -1.688 -3.497 20.281 1.00 81.88 70 MET A CA 1
ATOM 564 C C . MET A 1 70 ? -1.743 -2.145 19.580 1.00 81.88 70 MET A C 1
ATOM 566 O O . MET A 1 70 ? -1.858 -2.109 18.359 1.00 81.88 70 MET A O 1
ATOM 570 N N . ILE A 1 71 ? -1.607 -1.039 20.310 1.00 84.00 71 ILE A N 1
ATOM 571 C CA . ILE A 1 71 ? -1.432 0.282 19.698 1.00 84.00 71 ILE A CA 1
ATOM 572 C C . ILE A 1 71 ? -0.160 0.317 18.853 1.00 84.00 71 ILE A C 1
ATOM 574 O O . ILE A 1 71 ? -0.193 0.807 17.727 1.00 84.00 71 ILE A O 1
ATOM 578 N N . PHE A 1 72 ? 0.948 -0.218 19.373 1.00 88.38 72 PHE A N 1
ATOM 579 C CA . PHE A 1 72 ? 2.200 -0.292 18.624 1.00 88.38 72 PHE A CA 1
ATOM 580 C C . PHE A 1 72 ? 2.035 -1.116 17.339 1.00 88.38 72 PHE A C 1
ATOM 582 O O . PHE A 1 72 ? 2.467 -0.686 16.271 1.00 88.38 72 PHE A O 1
ATOM 589 N N . ILE A 1 73 ? 1.338 -2.255 17.419 1.00 90.56 73 ILE A N 1
ATOM 590 C CA . ILE A 1 73 ? 1.046 -3.106 16.258 1.00 90.56 73 ILE A CA 1
ATOM 591 C C . ILE A 1 73 ? 0.135 -2.404 15.243 1.00 90.56 73 ILE A C 1
ATOM 593 O O . ILE A 1 73 ? 0.427 -2.424 14.048 1.00 90.56 73 ILE A O 1
ATOM 597 N N . LEU A 1 74 ? -0.943 -1.762 15.701 1.00 88.44 74 LEU A N 1
ATOM 598 C CA . LEU A 1 74 ? -1.867 -1.011 14.849 1.00 88.44 74 LEU A CA 1
ATOM 599 C C . LEU A 1 74 ? -1.141 0.125 14.123 1.00 88.44 74 LEU A C 1
ATOM 601 O O . LEU A 1 74 ? -1.287 0.279 12.911 1.00 88.44 74 LEU A O 1
ATOM 605 N N . TYR A 1 75 ? -0.320 0.882 14.853 1.00 90.75 75 TYR A N 1
ATOM 606 C CA . TYR A 1 75 ? 0.500 1.945 14.287 1.00 90.75 75 TYR A CA 1
ATOM 607 C C . TYR A 1 75 ? 1.484 1.401 13.246 1.00 90.75 75 TYR A C 1
ATOM 609 O O . TYR A 1 75 ? 1.542 1.922 12.136 1.00 90.75 75 TYR A O 1
ATOM 617 N N . GLY A 1 76 ? 2.204 0.319 13.562 1.00 91.50 76 GLY A N 1
ATOM 618 C CA . GLY A 1 76 ? 3.107 -0.343 12.618 1.00 91.50 76 GLY A CA 1
ATOM 619 C C . GLY A 1 76 ? 2.391 -0.829 11.354 1.00 91.50 76 GLY A C 1
ATOM 620 O O . GLY A 1 76 ? 2.915 -0.687 10.249 1.00 91.50 76 GLY A O 1
ATOM 621 N N . SER A 1 77 ? 1.163 -1.337 11.487 1.00 91.56 77 SER A N 1
ATOM 622 C CA . SER A 1 77 ? 0.352 -1.797 10.356 1.00 91.56 77 SER A CA 1
ATOM 623 C C . SER A 1 77 ? -0.090 -0.634 9.468 1.00 91.56 77 SER A C 1
ATOM 625 O O . SER A 1 77 ? 0.147 -0.659 8.265 1.00 91.56 77 SER A O 1
ATOM 627 N N . LEU A 1 78 ? -0.704 0.408 10.023 1.00 90.25 78 LEU A N 1
ATOM 628 C CA . LEU A 1 78 ? -1.173 1.532 9.207 1.00 90.25 78 LEU A CA 1
ATOM 629 C C . LEU A 1 78 ? 0.001 2.306 8.585 1.00 90.25 78 LEU A C 1
ATOM 631 O O . LEU A 1 78 ? -0.043 2.670 7.410 1.00 90.25 78 LEU A O 1
ATOM 635 N N . GLN A 1 79 ? 1.094 2.500 9.333 1.00 92.69 79 GLN A N 1
ATOM 636 C CA . GLN A 1 79 ? 2.223 3.282 8.835 1.00 92.69 79 GLN A CA 1
ATOM 637 C C . GLN A 1 79 ? 3.116 2.558 7.839 1.00 92.69 79 GLN A C 1
ATOM 639 O O . GLN A 1 79 ? 3.665 3.214 6.957 1.00 92.69 79 GLN A O 1
ATOM 644 N N . SER A 1 80 ? 3.242 1.234 7.908 1.00 91.38 80 SER A N 1
ATOM 645 C CA . SER A 1 80 ? 3.963 0.486 6.867 1.00 91.38 80 SER A CA 1
ATOM 646 C C . SER A 1 80 ? 3.322 0.671 5.488 1.00 91.38 80 SER A C 1
ATOM 648 O O . SER A 1 80 ? 4.034 0.922 4.513 1.00 91.38 80 SER A O 1
ATOM 650 N N . THR A 1 81 ? 1.987 0.671 5.413 1.00 89.38 81 THR A N 1
ATOM 651 C CA . THR A 1 81 ? 1.241 0.965 4.179 1.00 89.38 81 THR A CA 1
ATOM 652 C C . THR A 1 81 ? 1.481 2.390 3.681 1.00 89.38 81 THR A C 1
ATOM 654 O O . THR A 1 81 ? 1.706 2.595 2.483 1.00 89.38 81 THR A O 1
ATOM 657 N N . ASN A 1 82 ? 1.485 3.372 4.589 1.00 92.44 82 ASN A N 1
ATOM 658 C CA . ASN A 1 82 ? 1.771 4.768 4.251 1.00 92.44 82 ASN A CA 1
ATOM 659 C C . ASN A 1 82 ? 3.189 4.940 3.712 1.00 92.44 82 ASN A C 1
ATOM 661 O O . ASN A 1 82 ? 3.364 5.531 2.651 1.00 92.44 82 ASN A O 1
ATOM 665 N N . ILE A 1 83 ? 4.191 4.386 4.400 1.00 93.62 83 ILE A N 1
ATOM 666 C CA . ILE A 1 83 ? 5.601 4.472 3.999 1.00 93.62 83 ILE A CA 1
ATOM 667 C C . ILE A 1 83 ? 5.795 3.869 2.604 1.00 93.62 83 ILE A C 1
ATOM 669 O O . ILE A 1 83 ? 6.360 4.524 1.729 1.00 93.62 83 ILE A O 1
ATOM 673 N N . ALA A 1 84 ? 5.260 2.669 2.358 1.00 91.31 84 ALA A N 1
ATOM 674 C CA . ALA A 1 84 ? 5.360 2.024 1.051 1.00 91.31 84 ALA A CA 1
ATOM 675 C C . ALA A 1 84 ? 4.711 2.849 -0.072 1.00 91.31 84 ALA A C 1
ATOM 677 O O . ALA A 1 84 ? 5.246 2.938 -1.177 1.00 91.31 84 ALA A O 1
ATOM 678 N N . SER A 1 85 ? 3.578 3.488 0.220 1.00 92.38 85 SER A N 1
ATOM 679 C CA . SER A 1 85 ? 2.855 4.319 -0.744 1.00 92.38 85 SER A CA 1
ATOM 680 C C . SER A 1 85 ? 3.559 5.656 -1.009 1.00 92.38 85 SER A C 1
ATOM 682 O O . SER A 1 85 ? 3.611 6.092 -2.156 1.00 92.38 85 SER A O 1
ATOM 684 N N . ILE A 1 86 ? 4.149 6.287 0.016 1.00 94.69 86 ILE A N 1
ATOM 685 C CA . ILE A 1 86 ? 4.961 7.509 -0.125 1.00 94.69 86 ILE A CA 1
ATOM 686 C C . ILE A 1 86 ? 6.156 7.243 -1.041 1.00 94.69 86 ILE A C 1
ATOM 688 O O . ILE A 1 86 ? 6.409 8.014 -1.962 1.00 94.69 86 ILE A O 1
ATOM 692 N N . ILE A 1 87 ? 6.864 6.135 -0.819 1.00 92.94 87 ILE A N 1
ATOM 693 C CA . ILE A 1 87 ? 8.050 5.774 -1.602 1.00 92.94 87 ILE A CA 1
ATOM 694 C C . ILE A 1 87 ? 7.682 5.481 -3.054 1.00 92.94 87 ILE A C 1
ATOM 696 O O . ILE A 1 87 ? 8.311 6.025 -3.959 1.00 92.94 87 ILE A O 1
ATOM 700 N N . GLY A 1 88 ? 6.632 4.684 -3.283 1.00 91.56 88 GLY A N 1
ATOM 701 C CA . GLY A 1 88 ? 6.145 4.419 -4.638 1.00 91.56 88 GLY A CA 1
ATOM 702 C C . GLY A 1 88 ? 5.737 5.701 -5.369 1.00 91.56 88 GLY A C 1
ATOM 703 O O . GLY A 1 88 ? 6.057 5.874 -6.540 1.00 91.56 88 GLY A O 1
ATOM 704 N N . CYS A 1 89 ? 5.095 6.640 -4.670 1.00 94.12 89 CYS A N 1
ATOM 705 C CA . CYS A 1 89 ? 4.731 7.945 -5.221 1.00 94.12 89 CYS A CA 1
ATOM 706 C C . CYS A 1 89 ? 5.967 8.779 -5.602 1.00 94.12 89 CYS A C 1
ATOM 708 O O . CYS A 1 89 ? 6.045 9.299 -6.716 1.00 94.12 89 CYS A O 1
ATOM 710 N N . ALA A 1 90 ? 6.961 8.840 -4.711 1.00 94.31 90 ALA A N 1
ATOM 711 C CA . ALA A 1 90 ? 8.198 9.585 -4.921 1.00 94.31 90 ALA A CA 1
ATOM 712 C C . ALA A 1 90 ? 8.986 9.079 -6.136 1.00 94.31 90 ALA A C 1
ATOM 714 O O . ALA A 1 90 ? 9.363 9.876 -6.994 1.00 94.31 90 ALA A O 1
ATOM 715 N N . GLN A 1 91 ? 9.162 7.760 -6.244 1.00 92.81 91 GLN A N 1
ATOM 716 C CA . GLN A 1 91 ? 9.875 7.114 -7.350 1.00 92.81 91 GLN A CA 1
ATOM 717 C C . GLN A 1 91 ? 9.223 7.412 -8.705 1.00 92.81 91 GLN A C 1
ATOM 719 O O . GLN A 1 91 ? 9.900 7.767 -9.672 1.00 92.81 91 GLN A O 1
ATOM 724 N N . VAL A 1 92 ? 7.890 7.344 -8.769 1.00 92.88 92 VAL A N 1
ATOM 725 C CA . VAL A 1 92 ? 7.154 7.650 -10.001 1.00 92.88 92 VAL A CA 1
ATOM 726 C C . VAL A 1 92 ? 7.286 9.131 -10.362 1.00 92.88 92 VAL A C 1
ATOM 728 O O . VAL A 1 92 ? 7.510 9.443 -11.532 1.00 92.88 92 VAL A O 1
ATOM 731 N N . PHE A 1 93 ? 7.216 10.046 -9.387 1.00 94.69 93 PHE A N 1
ATOM 732 C CA . PHE A 1 93 ? 7.456 11.468 -9.645 1.00 94.69 93 PHE A CA 1
ATOM 733 C C . PHE A 1 93 ? 8.868 11.744 -10.158 1.00 94.69 93 PHE A C 1
ATOM 735 O O . PHE A 1 93 ? 9.009 12.496 -11.118 1.00 94.69 93 PHE A O 1
ATOM 742 N N . ASP A 1 94 ? 9.902 11.124 -9.591 1.00 94.31 94 ASP A N 1
ATOM 743 C CA . ASP A 1 94 ? 11.272 11.292 -10.086 1.00 94.31 94 ASP A CA 1
ATOM 744 C C . ASP A 1 94 ? 11.397 10.880 -11.564 1.00 94.31 94 ASP A C 1
ATOM 746 O O . ASP A 1 94 ? 11.942 11.624 -12.381 1.00 94.31 94 ASP A O 1
ATOM 750 N N . ASN A 1 95 ? 10.801 9.751 -11.943 1.00 91.69 95 ASN A N 1
ATOM 751 C CA . ASN A 1 95 ? 10.760 9.291 -13.333 1.00 91.69 95 ASN A CA 1
ATOM 752 C C . ASN A 1 95 ? 9.929 10.205 -14.256 1.00 91.69 95 ASN A C 1
ATOM 754 O O . ASN A 1 95 ? 10.296 10.411 -15.418 1.00 91.69 95 ASN A O 1
ATOM 758 N N . ILE A 1 96 ? 8.824 10.780 -13.761 1.00 91.88 96 ILE A N 1
ATOM 759 C CA . ILE A 1 96 ? 8.044 11.800 -14.485 1.00 91.88 96 ILE A CA 1
ATOM 760 C C . ILE A 1 96 ? 8.921 13.029 -14.766 1.00 91.88 96 ILE A C 1
ATOM 762 O O . ILE A 1 96 ? 8.922 13.540 -15.887 1.00 91.88 96 ILE A O 1
ATOM 766 N N . PHE A 1 97 ? 9.700 13.480 -13.779 1.00 92.88 97 PHE A N 1
ATOM 767 C CA . PHE A 1 97 ? 10.603 14.621 -13.934 1.00 92.88 97 PHE A CA 1
ATOM 768 C C . PHE A 1 97 ? 11.702 14.353 -14.958 1.00 92.88 97 PHE A C 1
ATOM 770 O O . PHE A 1 97 ? 11.913 15.180 -15.846 1.00 92.88 97 PHE A O 1
ATOM 777 N N . ILE A 1 98 ? 12.321 13.171 -14.919 1.00 92.00 98 ILE A N 1
ATOM 778 C CA . ILE A 1 98 ? 13.276 12.752 -15.953 1.00 92.00 98 ILE A CA 1
ATOM 779 C C . ILE A 1 98 ? 12.616 12.772 -17.334 1.00 92.00 98 ILE A C 1
ATOM 781 O O . ILE A 1 98 ? 13.212 13.254 -18.292 1.00 92.00 98 ILE A O 1
ATOM 785 N N . ARG A 1 99 ? 11.369 12.303 -17.460 1.00 88.44 99 ARG A N 1
ATOM 786 C CA . ARG A 1 99 ? 10.691 12.242 -18.761 1.00 88.44 99 ARG A CA 1
ATOM 787 C C . ARG A 1 99 ? 10.402 13.620 -19.361 1.00 88.44 99 ARG A C 1
ATOM 789 O O . ARG A 1 99 ? 10.533 13.774 -20.571 1.00 88.44 99 ARG A O 1
ATOM 796 N N . PHE A 1 100 ? 9.995 14.597 -18.550 1.00 90.38 100 PHE A N 1
ATOM 797 C CA . PHE A 1 100 ? 9.650 15.939 -19.040 1.00 90.38 100 PHE A CA 1
ATOM 798 C C . PHE A 1 100 ? 10.844 16.889 -19.133 1.00 90.38 100 PHE A C 1
ATOM 800 O O . PHE A 1 100 ? 10.914 17.687 -20.064 1.00 90.38 100 PHE A O 1
ATOM 807 N N . PHE A 1 101 ? 11.763 16.822 -18.172 1.00 92.69 101 PHE A N 1
ATOM 808 C CA . PHE A 1 101 ? 12.862 17.781 -18.030 1.00 92.69 101 PHE A CA 1
ATOM 809 C C . PHE A 1 101 ? 14.236 17.176 -18.326 1.00 92.69 101 PHE A C 1
ATOM 811 O O . PHE A 1 101 ? 15.228 17.901 -18.347 1.00 92.69 101 PHE A O 1
ATOM 818 N N . GLY A 1 102 ? 14.318 15.861 -18.542 1.00 90.88 102 GLY A N 1
ATOM 819 C CA . GLY A 1 102 ? 15.575 15.152 -18.783 1.00 90.88 102 GLY A CA 1
ATOM 820 C C . GLY A 1 102 ? 16.452 14.994 -17.542 1.00 90.88 102 GLY A C 1
ATOM 821 O O . GLY A 1 102 ? 17.581 14.533 -17.670 1.00 90.88 102 GLY A O 1
ATOM 822 N N . ILE A 1 103 ? 15.983 15.402 -16.356 1.00 94.31 103 ILE A N 1
ATOM 823 C CA . ILE A 1 103 ? 16.773 15.391 -15.123 1.00 94.31 103 ILE A CA 1
ATOM 824 C C . ILE A 1 103 ? 15.879 15.305 -13.879 1.00 94.31 103 ILE A C 1
ATOM 826 O O . ILE A 1 103 ? 14.822 15.932 -13.810 1.00 94.31 103 ILE A O 1
ATOM 830 N N . THR A 1 104 ? 16.339 14.572 -12.869 1.00 95.50 104 THR A N 1
ATOM 831 C CA . THR A 1 104 ? 15.892 14.709 -11.474 1.00 95.50 104 THR A CA 1
ATOM 832 C C . THR A 1 104 ? 17.112 14.756 -10.560 1.00 95.50 104 THR A C 1
ATOM 834 O O . THR A 1 104 ? 18.162 14.206 -10.895 1.00 95.50 104 THR A O 1
ATOM 837 N N . CYS A 1 105 ? 16.995 15.425 -9.416 1.00 95.06 105 CYS A N 1
ATOM 838 C CA . CYS A 1 105 ? 18.087 15.581 -8.465 1.00 95.06 105 CYS A CA 1
ATOM 839 C C . CYS A 1 105 ? 17.646 15.216 -7.048 1.00 95.06 105 CYS A C 1
ATOM 841 O O . CYS A 1 105 ? 16.474 15.314 -6.684 1.00 95.06 105 CYS A O 1
ATOM 843 N N . GLY A 1 106 ? 18.610 14.831 -6.225 1.00 94.88 106 GLY A N 1
ATOM 844 C CA . GLY A 1 106 ? 18.417 14.567 -4.810 1.00 94.88 106 GLY A CA 1
ATOM 845 C C . GLY A 1 106 ? 19.720 14.711 -4.041 1.00 94.88 106 GLY A C 1
ATOM 846 O O . GLY A 1 106 ? 20.786 14.915 -4.620 1.00 94.88 106 GLY A O 1
ATOM 847 N N . TYR A 1 107 ? 19.634 14.606 -2.721 1.00 95.12 107 TYR A N 1
ATOM 848 C CA . TYR A 1 107 ? 20.803 14.646 -1.849 1.00 95.12 107 TYR A CA 1
ATOM 849 C C . TYR A 1 107 ? 21.191 13.228 -1.419 1.00 95.12 107 TYR A C 1
ATOM 851 O O . TYR A 1 107 ? 20.433 12.585 -0.697 1.00 95.12 107 TYR A O 1
ATOM 859 N N . GLY A 1 108 ? 22.342 12.737 -1.876 1.00 93.00 108 GLY A N 1
ATOM 860 C CA . GLY A 1 108 ? 22.888 11.414 -1.573 1.00 93.00 108 GLY A CA 1
ATOM 861 C C . GLY A 1 108 ? 23.740 11.385 -0.304 1.00 93.00 108 GLY A C 1
ATOM 862 O O . GLY A 1 108 ? 24.403 12.367 0.044 1.00 93.00 108 GLY A O 1
ATOM 863 N N . ILE A 1 109 ? 23.707 10.245 0.387 1.00 89.88 109 ILE A N 1
ATOM 864 C CA . ILE A 1 109 ? 24.449 9.961 1.624 1.00 89.88 109 ILE A CA 1
ATOM 865 C C . ILE A 1 109 ? 25.564 8.939 1.395 1.00 89.88 109 ILE A C 1
ATOM 867 O O . ILE A 1 109 ? 26.611 9.075 2.013 1.00 89.88 109 ILE A O 1
ATOM 871 N N . THR A 1 110 ? 25.323 7.877 0.619 1.00 87.56 110 THR A N 1
ATOM 872 C CA . THR A 1 110 ? 26.312 6.821 0.327 1.00 87.56 110 THR A CA 1
ATOM 873 C C . THR A 1 110 ? 25.816 5.930 -0.822 1.00 87.56 110 THR A C 1
ATOM 875 O O . THR A 1 110 ? 24.606 5.702 -0.900 1.00 87.56 110 THR A O 1
ATOM 878 N N . PRO A 1 111 ? 26.685 5.402 -1.707 1.00 82.62 111 PRO A N 1
ATOM 879 C CA . PRO A 1 111 ? 28.140 5.607 -1.787 1.00 82.62 111 PRO A CA 1
ATOM 880 C C . PRO A 1 111 ? 28.563 6.998 -2.275 1.00 82.62 111 PRO A C 1
ATOM 882 O O . PRO A 1 111 ? 29.703 7.398 -2.049 1.00 82.62 111 PRO A O 1
ATOM 885 N N . LEU A 1 112 ? 27.669 7.737 -2.934 1.00 85.25 112 LEU A N 1
ATOM 886 C CA . LEU A 1 112 ? 27.927 9.101 -3.388 1.00 85.25 112 LEU A CA 1
ATOM 887 C C . LEU A 1 112 ? 27.284 10.113 -2.433 1.00 85.25 112 LEU A C 1
ATOM 889 O O . LEU A 1 112 ? 26.091 10.036 -2.135 1.00 85.25 112 LEU A O 1
ATOM 893 N N . ASN A 1 113 ? 28.080 11.082 -1.980 1.00 91.00 113 ASN A N 1
ATOM 894 C CA . ASN A 1 113 ? 27.651 12.096 -1.020 1.00 91.00 113 ASN A CA 1
ATOM 895 C C . ASN A 1 113 ? 27.446 13.436 -1.730 1.00 91.00 113 ASN A C 1
ATOM 897 O O . ASN A 1 113 ? 28.295 13.860 -2.514 1.00 91.00 113 ASN A O 1
ATOM 901 N N . GLY A 1 114 ? 26.367 14.142 -1.393 1.00 92.81 114 GLY A N 1
ATOM 902 C CA . GLY A 1 114 ? 26.075 15.479 -1.915 1.00 92.81 114 GLY A CA 1
ATOM 903 C C . GLY A 1 114 ? 24.931 15.501 -2.926 1.00 92.81 114 GLY A C 1
ATOM 904 O O . GLY A 1 114 ? 24.084 14.614 -2.942 1.00 92.81 114 GLY A O 1
ATOM 905 N N . LEU A 1 115 ? 24.864 16.550 -3.748 1.00 93.62 115 LEU A N 1
ATOM 906 C CA . LEU A 1 115 ? 23.813 16.689 -4.757 1.00 93.62 115 LEU A CA 1
ATOM 907 C C . LEU A 1 115 ? 24.086 15.736 -5.930 1.00 93.62 115 LEU A C 1
ATOM 909 O O . LEU A 1 115 ? 25.082 15.890 -6.634 1.00 93.62 115 LEU A O 1
ATOM 913 N N . ILE A 1 116 ? 23.187 14.782 -6.150 1.00 93.69 116 ILE A N 1
ATOM 914 C CA . ILE A 1 116 ? 23.244 13.825 -7.256 1.00 93.69 116 ILE A CA 1
ATOM 915 C C . ILE A 1 116 ? 22.097 14.141 -8.201 1.00 93.69 116 ILE A C 1
ATOM 917 O O . ILE A 1 116 ? 20.951 14.250 -7.765 1.00 93.69 116 ILE A O 1
ATOM 921 N N . CYS A 1 117 ? 22.398 14.253 -9.490 1.00 93.94 117 CYS A N 1
ATOM 922 C CA . CYS A 1 117 ? 21.392 14.386 -10.530 1.00 93.94 117 CYS A CA 1
ATOM 923 C C . CYS A 1 117 ? 21.507 13.233 -11.522 1.00 93.94 117 CYS A C 1
ATOM 925 O O . CYS A 1 117 ? 22.608 12.847 -11.916 1.00 93.94 117 CYS A O 1
ATOM 927 N N . VAL A 1 118 ? 20.358 12.698 -11.915 1.00 93.12 118 VAL A N 1
ATOM 928 C CA . VAL A 1 118 ? 20.232 11.563 -12.825 1.00 93.12 118 VAL A CA 1
ATOM 929 C C . VAL A 1 118 ? 19.454 12.007 -14.060 1.00 93.12 118 VAL A C 1
ATOM 931 O O . VAL A 1 118 ? 18.462 12.725 -13.945 1.00 93.12 118 VAL A O 1
ATOM 934 N N . TYR A 1 119 ? 19.914 11.571 -15.234 1.00 91.31 119 TYR A N 1
ATOM 935 C CA . TYR A 1 119 ? 19.391 11.987 -16.543 1.00 91.31 119 TYR A CA 1
ATOM 936 C C . TYR A 1 119 ? 18.596 10.894 -17.272 1.00 91.31 119 TYR A C 1
ATOM 938 O O . TYR A 1 119 ? 18.032 11.128 -18.336 1.00 91.31 119 TYR A O 1
ATOM 946 N N . SER A 1 120 ? 18.550 9.687 -16.711 1.00 85.75 120 SER A N 1
ATOM 947 C CA . SER A 1 120 ? 17.831 8.543 -17.267 1.00 85.75 120 SER A CA 1
ATOM 948 C C . SER A 1 120 ? 17.157 7.762 -16.151 1.00 85.75 120 SER A C 1
ATOM 950 O O . SER A 1 120 ? 17.769 7.515 -15.114 1.00 85.75 120 SER A O 1
ATOM 952 N N . SER A 1 121 ? 15.928 7.317 -16.378 1.00 78.06 121 SER A N 1
ATOM 953 C CA . SER A 1 121 ? 15.305 6.289 -15.550 1.00 78.06 121 SER A CA 1
ATOM 954 C C . SER A 1 121 ? 16.171 5.030 -15.630 1.00 78.06 121 SER A C 1
ATOM 956 O O . SER A 1 121 ? 16.382 4.492 -16.720 1.00 78.06 121 SER A O 1
ATOM 958 N N . GLY A 1 122 ? 16.739 4.601 -14.506 1.00 72.44 122 GLY A N 1
ATOM 959 C CA . GLY A 1 122 ? 17.484 3.347 -14.445 1.00 72.44 122 GLY A CA 1
ATOM 960 C C . GLY A 1 122 ? 16.596 2.132 -14.739 1.00 72.44 122 GLY A C 1
ATOM 961 O O . GLY A 1 122 ? 15.400 2.248 -15.007 1.00 72.44 122 GLY A O 1
ATOM 962 N N . VAL A 1 123 ? 17.185 0.939 -14.659 1.00 72.81 123 VAL A N 1
ATOM 963 C CA . VAL A 1 123 ? 16.419 -0.315 -14.775 1.00 72.81 123 VAL A CA 1
ATOM 964 C C . VAL A 1 123 ? 15.584 -0.561 -13.512 1.00 72.81 123 VAL A C 1
ATOM 966 O O . VAL A 1 123 ? 14.536 -1.181 -13.591 1.00 72.81 123 VAL A O 1
ATOM 969 N N . GLU A 1 124 ? 16.011 -0.040 -12.363 1.00 83.50 124 GLU A N 1
ATOM 970 C CA . GLU A 1 124 ? 15.385 -0.255 -11.055 1.00 83.50 124 GLU A CA 1
ATOM 971 C C . GLU A 1 124 ? 14.194 0.678 -10.783 1.00 83.50 124 GLU A C 1
ATOM 973 O O . GLU A 1 124 ? 13.991 1.679 -11.466 1.00 83.50 124 GLU A O 1
ATOM 978 N N . ASN A 1 125 ? 13.424 0.374 -9.731 1.00 84.00 125 ASN A N 1
ATOM 979 C CA . ASN A 1 125 ? 12.282 1.185 -9.288 1.00 84.00 125 ASN A CA 1
ATOM 980 C C . ASN A 1 125 ? 12.626 2.657 -9.010 1.00 84.00 125 ASN A C 1
ATOM 982 O O . ASN A 1 125 ? 11.794 3.531 -9.234 1.00 84.00 125 ASN A O 1
ATOM 986 N N . SER A 1 126 ? 13.826 2.927 -8.486 1.00 88.81 126 SER A N 1
ATOM 987 C CA . SER A 1 126 ? 14.310 4.287 -8.258 1.00 88.81 126 SER A CA 1
ATOM 988 C C . SER A 1 126 ? 15.348 4.658 -9.314 1.00 88.81 126 SER A C 1
ATOM 990 O O . SER A 1 126 ? 16.300 3.900 -9.515 1.00 88.81 126 SER A O 1
ATOM 992 N N . PRO A 1 127 ? 15.264 5.853 -9.924 1.00 89.31 127 PRO A N 1
ATOM 993 C CA . PRO A 1 127 ? 16.284 6.302 -10.867 1.00 89.31 127 PRO A CA 1
ATOM 994 C C . PRO A 1 127 ? 17.657 6.513 -10.211 1.00 89.31 127 PRO A C 1
ATOM 996 O O . PRO A 1 127 ? 18.666 6.550 -10.905 1.00 89.31 127 PRO A O 1
ATOM 999 N N . PHE A 1 128 ? 17.721 6.622 -8.882 1.00 90.81 128 PHE A N 1
ATOM 1000 C CA . PHE A 1 128 ? 18.971 6.787 -8.133 1.00 90.81 128 PHE A CA 1
ATOM 1001 C C . PHE A 1 128 ? 19.674 5.456 -7.800 1.00 90.81 128 PHE A C 1
ATOM 1003 O O . PHE A 1 128 ? 20.755 5.469 -7.199 1.00 90.81 128 PHE A O 1
ATOM 1010 N N . GLY A 1 129 ? 19.088 4.323 -8.203 1.00 86.62 129 GLY A N 1
ATOM 1011 C CA . GLY A 1 129 ? 19.613 2.980 -7.958 1.00 86.62 129 GLY A CA 1
ATOM 1012 C C . GLY A 1 129 ? 19.781 2.677 -6.468 1.00 86.62 129 GLY A C 1
ATOM 1013 O O . GLY A 1 129 ? 18.954 3.078 -5.644 1.00 86.62 129 GLY A O 1
ATOM 1014 N N . ASP A 1 130 ? 20.908 2.055 -6.118 1.00 87.00 130 ASP A N 1
ATOM 1015 C CA . ASP A 1 130 ? 21.291 1.707 -4.742 1.00 87.00 130 ASP A CA 1
ATOM 1016 C C . ASP A 1 130 ? 21.899 2.865 -3.921 1.00 87.00 130 ASP A C 1
ATOM 1018 O O . ASP A 1 130 ? 22.325 2.663 -2.781 1.00 87.00 130 ASP A O 1
ATOM 1022 N N . ASN A 1 131 ? 21.961 4.095 -4.453 1.00 88.56 131 ASN A N 1
ATOM 1023 C CA . ASN A 1 131 ? 22.443 5.230 -3.661 1.00 88.56 131 ASN A CA 1
ATOM 1024 C C . ASN A 1 131 ? 21.423 5.591 -2.581 1.00 88.56 131 ASN A C 1
ATOM 1026 O O . ASN A 1 131 ? 20.283 5.934 -2.886 1.00 88.56 131 ASN A O 1
ATOM 1030 N N . TYR A 1 132 ? 21.836 5.581 -1.317 1.00 89.25 132 TYR A N 1
ATOM 1031 C CA . TYR A 1 132 ? 21.012 6.041 -0.206 1.00 89.25 132 TYR A CA 1
ATOM 1032 C C . TYR A 1 132 ? 20.830 7.550 -0.292 1.00 89.25 132 TYR A C 1
ATOM 1034 O O . TYR A 1 132 ? 21.794 8.309 -0.174 1.00 89.25 132 TYR A O 1
ATOM 1042 N N . MET A 1 133 ? 19.586 7.982 -0.465 1.00 92.19 133 MET A N 1
ATOM 1043 C CA . MET A 1 133 ? 19.235 9.395 -0.566 1.00 92.19 133 MET A CA 1
ATOM 1044 C C . MET A 1 133 ? 18.676 9.891 0.771 1.00 92.19 133 MET A C 1
ATOM 1046 O O . MET A 1 133 ? 17.954 9.175 1.460 1.00 92.19 133 MET A O 1
ATOM 1050 N N . LEU A 1 134 ? 18.994 11.130 1.143 1.00 91.75 134 LEU A N 1
ATOM 1051 C CA . LEU A 1 134 ? 18.325 11.858 2.224 1.00 91.75 134 LEU A CA 1
ATOM 1052 C C . LEU A 1 134 ? 16.952 12.366 1.764 1.00 91.75 134 LEU A C 1
ATOM 1054 O O . LEU A 1 134 ? 15.996 12.401 2.531 1.00 91.75 134 LEU A O 1
ATOM 1058 N N . GLY A 1 135 ? 16.852 12.737 0.491 1.00 91.25 135 GLY A N 1
ATOM 1059 C CA . GLY A 1 135 ? 15.615 13.149 -0.151 1.00 91.25 135 GLY A CA 1
ATOM 1060 C C . GLY A 1 135 ? 15.842 13.394 -1.634 1.00 91.25 135 GLY A C 1
ATOM 1061 O O . GLY A 1 135 ? 16.850 13.990 -2.027 1.00 91.25 135 GLY A O 1
ATOM 1062 N N . THR A 1 136 ? 14.907 12.926 -2.450 1.00 94.81 136 THR A N 1
ATOM 1063 C CA . THR A 1 136 ? 14.842 13.228 -3.880 1.00 94.81 136 THR A CA 1
ATOM 1064 C C . THR A 1 136 ? 13.834 14.339 -4.148 1.00 94.81 136 THR A C 1
ATOM 1066 O O . THR A 1 136 ? 12.992 14.667 -3.304 1.00 94.81 136 THR A O 1
ATOM 1069 N N . PHE A 1 137 ? 13.904 14.929 -5.338 1.00 94.62 137 PHE A N 1
ATOM 1070 C CA . PHE A 1 137 ? 12.905 15.893 -5.772 1.00 94.62 137 PHE A CA 1
ATOM 1071 C C . PHE A 1 137 ? 11.491 15.285 -5.754 1.00 94.62 137 PHE A C 1
ATOM 1073 O O . PHE A 1 137 ? 10.569 15.896 -5.207 1.00 94.62 137 PHE A O 1
ATOM 1080 N N . GLY A 1 138 ? 11.323 14.055 -6.255 1.00 94.38 138 GLY A N 1
ATOM 1081 C CA . GLY A 1 138 ? 10.059 13.321 -6.197 1.00 94.38 138 GLY A CA 1
ATOM 1082 C C . GLY A 1 138 ? 9.553 13.104 -4.768 1.00 94.38 138 GLY A C 1
ATOM 1083 O O . GLY A 1 138 ? 8.354 13.240 -4.509 1.00 94.38 138 GLY A O 1
ATOM 1084 N N . TYR A 1 139 ? 10.449 12.856 -3.809 1.00 94.88 139 TYR A N 1
ATOM 1085 C CA . TYR A 1 139 ? 10.096 12.712 -2.393 1.00 94.88 139 TYR A CA 1
ATOM 1086 C C . TYR A 1 139 ? 9.550 14.010 -1.783 1.00 94.88 139 TYR A C 1
ATOM 1088 O O . TYR A 1 139 ? 8.518 14.010 -1.108 1.00 94.88 139 TYR A O 1
ATOM 1096 N N . ILE A 1 140 ? 10.202 15.142 -2.067 1.00 94.44 140 ILE A N 1
ATOM 1097 C CA . ILE A 1 140 ? 9.757 16.468 -1.610 1.00 94.44 140 ILE A CA 1
ATOM 1098 C C . ILE A 1 140 ? 8.410 16.828 -2.244 1.00 94.44 140 ILE A C 1
ATOM 1100 O O . ILE A 1 140 ? 7.510 17.314 -1.556 1.00 94.44 140 ILE A O 1
ATOM 1104 N N . LEU A 1 141 ? 8.245 16.553 -3.540 1.00 94.19 141 LEU A N 1
ATOM 1105 C CA . LEU A 1 141 ? 6.994 16.798 -4.249 1.00 94.19 141 LEU A CA 1
ATOM 1106 C C . LEU A 1 141 ? 5.848 15.962 -3.665 1.00 94.19 141 LEU A C 1
ATOM 1108 O O . LEU A 1 141 ? 4.760 16.481 -3.419 1.00 94.19 141 LEU A O 1
ATOM 1112 N N . THR A 1 142 ? 6.116 14.694 -3.355 1.00 95.06 142 THR A N 1
ATOM 1113 C CA . THR A 1 142 ? 5.171 13.797 -2.676 1.00 95.06 142 THR A CA 1
ATOM 1114 C C . THR A 1 142 ? 4.700 14.393 -1.349 1.00 95.06 142 THR A C 1
ATOM 1116 O O . THR A 1 142 ? 3.497 14.456 -1.091 1.00 95.06 142 THR A O 1
ATOM 1119 N N . ALA A 1 143 ? 5.622 14.902 -0.526 1.00 94.12 143 ALA A N 1
ATOM 1120 C CA . ALA A 1 143 ? 5.280 15.570 0.729 1.00 94.12 143 ALA A CA 1
ATOM 1121 C C . ALA A 1 143 ? 4.438 16.838 0.507 1.00 94.12 143 ALA A C 1
ATOM 1123 O O . ALA A 1 143 ? 3.457 17.062 1.220 1.00 94.12 143 ALA A O 1
ATOM 1124 N N . MET A 1 144 ? 4.781 17.639 -0.506 1.00 91.62 144 MET A N 1
ATOM 1125 C CA . MET A 1 144 ? 4.058 18.862 -0.859 1.00 91.62 144 MET A CA 1
ATOM 1126 C C . MET A 1 144 ? 2.608 18.588 -1.278 1.00 91.62 144 MET A C 1
ATOM 1128 O O . MET A 1 144 ? 1.734 19.378 -0.934 1.00 91.62 144 MET A O 1
ATOM 1132 N N . PHE A 1 145 ? 2.336 17.480 -1.973 1.00 88.88 145 PHE A N 1
ATOM 1133 C CA . PHE A 1 145 ? 0.973 17.099 -2.354 1.00 88.88 145 PHE A CA 1
ATOM 1134 C C . PHE A 1 145 ? 0.187 16.462 -1.203 1.00 88.88 145 PHE A C 1
ATOM 1136 O O . PHE A 1 145 ? -0.973 16.802 -0.988 1.00 88.88 145 PHE A O 1
ATOM 1143 N N . ILE A 1 146 ? 0.801 15.548 -0.449 1.00 92.06 146 ILE A N 1
ATOM 1144 C CA . ILE A 1 146 ? 0.086 14.723 0.535 1.00 92.06 146 ILE A CA 1
ATOM 1145 C C . ILE A 1 146 ? -0.201 15.488 1.826 1.00 92.06 146 ILE A C 1
ATOM 1147 O O . ILE A 1 146 ? -1.316 15.418 2.342 1.00 92.06 146 ILE A O 1
ATOM 1151 N N . ILE A 1 147 ? 0.773 16.230 2.367 1.00 91.75 147 ILE A N 1
ATOM 1152 C CA . ILE A 1 147 ? 0.629 16.880 3.680 1.00 91.75 147 ILE A CA 1
ATOM 1153 C C . ILE A 1 147 ? -0.567 17.849 3.713 1.00 91.75 147 ILE A C 1
ATOM 1155 O O . ILE A 1 147 ? -1.330 17.790 4.679 1.00 91.75 147 ILE A O 1
ATOM 1159 N N . PRO A 1 148 ? -0.811 18.706 2.702 1.00 88.88 148 PRO A N 1
ATOM 1160 C CA . PRO A 1 148 ? -1.996 19.564 2.690 1.00 88.88 148 PRO A CA 1
ATOM 1161 C C . PRO A 1 148 ? -3.316 18.785 2.700 1.00 88.88 148 PRO A C 1
ATOM 1163 O O . PRO A 1 148 ? -4.240 19.184 3.407 1.00 88.88 148 PRO A O 1
ATOM 1166 N N . LEU A 1 149 ? -3.392 17.657 1.984 1.00 85.50 149 LEU A N 1
ATOM 1167 C CA . LEU A 1 149 ? -4.600 16.827 1.907 1.00 85.50 149 LEU A CA 1
ATOM 1168 C C . LEU A 1 149 ? -4.969 16.197 3.260 1.00 85.50 149 LEU A C 1
ATOM 1170 O O . LEU A 1 149 ? -6.146 15.995 3.540 1.00 85.50 149 LEU A O 1
ATOM 1174 N N . THR A 1 150 ? -3.998 15.982 4.156 1.00 86.12 150 THR A N 1
ATOM 1175 C CA . THR A 1 150 ? -4.262 15.484 5.525 1.00 86.12 150 THR A CA 1
ATOM 1176 C C . THR A 1 150 ? -4.981 16.483 6.437 1.00 86.12 150 THR A C 1
ATOM 1178 O O . THR A 1 150 ? -5.355 16.139 7.559 1.00 86.12 150 THR A O 1
ATOM 1181 N N . ARG A 1 151 ? -5.153 17.736 5.995 1.00 84.88 151 ARG A N 1
ATOM 1182 C CA . ARG A 1 151 ? -5.928 18.750 6.726 1.00 84.88 151 ARG A CA 1
ATOM 1183 C C . ARG A 1 151 ? -7.418 18.713 6.397 1.00 84.88 151 ARG A C 1
ATOM 1185 O O . ARG A 1 151 ? -8.183 19.374 7.088 1.00 84.88 151 ARG A O 1
ATOM 1192 N N . ILE A 1 152 ? -7.797 17.987 5.348 1.00 81.81 152 ILE A N 1
ATOM 1193 C CA . ILE A 1 152 ? -9.183 17.788 4.930 1.00 81.81 152 ILE A CA 1
ATOM 1194 C C . ILE A 1 152 ? -9.762 16.624 5.738 1.00 81.81 152 ILE A C 1
ATOM 1196 O O . ILE A 1 152 ? -9.063 15.639 5.984 1.00 81.81 152 ILE A O 1
ATOM 1200 N N . ASP A 1 153 ? -11.025 16.723 6.147 1.00 78.31 153 ASP A N 1
ATOM 1201 C CA . ASP A 1 153 ? -11.684 15.667 6.911 1.00 78.31 153 ASP A CA 1
ATOM 1202 C C . ASP A 1 153 ? -11.883 14.387 6.084 1.00 78.31 153 ASP A C 1
ATOM 1204 O O . ASP A 1 153 ? -11.912 14.390 4.849 1.00 78.31 153 ASP A O 1
ATOM 1208 N N . LEU A 1 154 ? -12.027 13.252 6.774 1.00 74.38 154 LEU A N 1
ATOM 1209 C CA . LEU A 1 154 ? -12.159 11.944 6.126 1.00 74.38 154 LEU A CA 1
ATOM 1210 C C . LEU A 1 154 ? -13.391 11.874 5.206 1.00 74.38 154 LEU A C 1
ATOM 1212 O O . LEU A 1 154 ? -13.307 11.308 4.120 1.00 74.38 154 LEU A O 1
ATOM 1216 N N . ASN A 1 155 ? -14.507 12.488 5.615 1.00 77.25 155 ASN A N 1
ATOM 1217 C CA . ASN A 1 155 ? -15.754 12.508 4.845 1.00 77.25 155 ASN A CA 1
ATOM 1218 C C . ASN A 1 155 ? -15.596 13.237 3.498 1.00 77.25 155 ASN A C 1
ATOM 1220 O O . ASN A 1 155 ? -16.085 12.772 2.472 1.00 77.25 155 ASN A O 1
ATOM 1224 N N . ASP A 1 156 ? -14.844 14.336 3.481 1.00 79.81 156 ASP A N 1
ATOM 1225 C CA . ASP A 1 156 ? -14.629 15.133 2.269 1.00 79.81 156 ASP A CA 1
ATOM 1226 C C . ASP A 1 156 ? -13.632 14.460 1.308 1.00 79.81 156 ASP A C 1
ATOM 1228 O O . ASP A 1 156 ? -13.698 14.644 0.091 1.00 79.81 156 ASP A O 1
ATOM 1232 N N . ASN A 1 157 ? -12.752 13.597 1.831 1.00 81.50 157 ASN A N 1
ATOM 1233 C CA . ASN A 1 157 ? -11.839 12.787 1.023 1.00 81.50 157 ASN A CA 1
ATOM 1234 C C . ASN A 1 157 ? -12.542 11.646 0.258 1.00 81.50 157 ASN A C 1
ATOM 1236 O O . ASN A 1 157 ? -11.979 11.133 -0.713 1.00 81.50 157 ASN A O 1
ATOM 1240 N N . VAL A 1 158 ? -13.777 11.269 0.621 1.00 83.38 158 VAL A N 1
ATOM 1241 C CA . VAL A 1 158 ? -14.519 10.173 -0.039 1.00 83.38 158 VAL A CA 1
ATOM 1242 C C . VAL A 1 158 ? -14.716 10.438 -1.538 1.00 83.38 158 VAL A C 1
ATOM 1244 O O . VAL A 1 158 ? -14.642 9.512 -2.348 1.00 83.38 158 VAL A O 1
ATOM 1247 N N . ILE A 1 159 ? -14.900 11.701 -1.947 1.00 85.69 159 ILE A N 1
ATOM 1248 C CA . ILE A 1 159 ? -15.045 12.066 -3.368 1.00 85.69 159 ILE A CA 1
ATOM 1249 C C . ILE A 1 159 ? -13.762 11.745 -4.148 1.00 85.69 159 ILE A C 1
ATOM 1251 O O . ILE A 1 159 ? -13.825 11.171 -5.237 1.00 85.69 159 ILE A O 1
ATOM 1255 N N . LEU A 1 160 ? -12.594 12.063 -3.583 1.00 85.75 160 LEU A N 1
ATOM 1256 C CA . LEU A 1 160 ? -11.299 11.772 -4.204 1.00 85.75 160 LEU A CA 1
ATOM 1257 C C . LEU A 1 160 ? -11.060 10.260 -4.321 1.00 85.75 160 LEU A C 1
ATOM 1259 O O . LEU A 1 160 ? -10.536 9.793 -5.333 1.00 85.75 160 LEU A O 1
ATOM 1263 N N . GLN A 1 161 ? -11.505 9.477 -3.335 1.00 87.81 161 GLN A N 1
ATOM 1264 C CA . GLN A 1 161 ? -11.446 8.014 -3.393 1.00 87.81 161 GLN A CA 1
ATOM 1265 C C . GLN A 1 161 ? -12.363 7.424 -4.472 1.00 87.81 161 GLN A C 1
ATOM 1267 O O . GLN A 1 161 ? -11.981 6.468 -5.146 1.00 87.81 161 GLN A O 1
ATOM 1272 N N . LEU A 1 162 ? -13.552 7.995 -4.690 1.00 89.88 162 LEU A N 1
ATOM 1273 C CA . LEU A 1 162 ? -14.436 7.556 -5.773 1.00 89.88 162 LEU A CA 1
ATOM 1274 C C . LEU A 1 162 ? -13.797 7.812 -7.147 1.00 89.88 162 LEU A C 1
ATOM 1276 O O . LEU A 1 162 ? -13.827 6.944 -8.019 1.00 89.88 162 LEU A O 1
ATOM 1280 N N . ILE A 1 163 ? -13.168 8.975 -7.321 1.00 91.56 163 ILE A N 1
ATOM 1281 C CA . ILE A 1 163 ? -12.405 9.313 -8.530 1.00 91.56 163 ILE A CA 1
ATOM 1282 C C . ILE A 1 163 ? -11.240 8.325 -8.729 1.00 91.56 163 ILE A C 1
ATOM 1284 O O . ILE A 1 163 ? -11.043 7.812 -9.833 1.00 91.56 163 ILE A O 1
ATOM 1288 N N . SER A 1 164 ? -10.514 7.997 -7.655 1.00 92.62 164 SER A N 1
ATOM 1289 C CA . SER A 1 164 ? -9.459 6.975 -7.654 1.00 92.62 164 SER A CA 1
ATOM 1290 C C . SER A 1 164 ? -9.973 5.593 -8.069 1.00 92.62 164 SER A C 1
ATOM 1292 O O . SER A 1 164 ? -9.330 4.897 -8.856 1.00 92.62 164 SER A O 1
ATOM 1294 N N . CYS A 1 165 ? -11.161 5.203 -7.600 1.00 92.38 165 CYS A N 1
ATOM 1295 C CA . CYS A 1 165 ? -11.792 3.933 -7.952 1.00 92.38 165 CYS A CA 1
ATOM 1296 C C . CYS A 1 165 ? -12.055 3.834 -9.462 1.00 92.38 165 CYS A C 1
ATOM 1298 O O . CYS A 1 165 ? -11.678 2.842 -10.088 1.00 92.38 165 CYS A O 1
ATOM 1300 N N . VAL A 1 166 ? -12.614 4.888 -10.071 1.00 94.06 166 VAL A N 1
ATOM 1301 C CA . VAL A 1 166 ? -12.832 4.949 -11.528 1.00 94.06 166 VAL A CA 1
ATOM 1302 C C . VAL A 1 166 ? -11.507 4.852 -12.284 1.00 94.06 166 VAL A C 1
ATOM 1304 O O . VAL A 1 166 ? -11.387 4.058 -13.217 1.00 94.06 166 VAL A O 1
ATOM 1307 N N . TYR A 1 167 ? -10.492 5.607 -11.858 1.00 95.12 167 TYR A N 1
ATOM 1308 C CA . TYR A 1 167 ? -9.158 5.538 -12.454 1.00 95.12 167 TYR A CA 1
ATOM 1309 C C . TYR A 1 167 ? -8.552 4.131 -12.352 1.00 95.12 167 TYR A C 1
ATOM 1311 O O . TYR A 1 167 ? -7.999 3.628 -13.323 1.00 95.12 167 TYR A O 1
ATOM 1319 N N . THR A 1 168 ? -8.713 3.457 -11.215 1.00 92.94 168 THR A N 1
ATOM 1320 C CA . THR A 1 168 ? -8.189 2.104 -10.988 1.00 92.94 168 THR A CA 1
ATOM 1321 C C . THR A 1 168 ? -8.835 1.085 -11.937 1.00 92.94 168 THR A C 1
ATOM 1323 O O . THR A 1 168 ? -8.146 0.230 -12.492 1.00 92.94 168 THR A O 1
ATOM 1326 N N . VAL A 1 169 ? -10.138 1.213 -12.218 1.00 94.06 169 VAL A N 1
ATOM 1327 C CA . VAL A 1 169 ? -10.826 0.396 -13.237 1.00 94.06 169 VAL A CA 1
ATOM 1328 C C . VAL A 1 169 ? -10.280 0.670 -14.644 1.00 94.06 169 VAL A C 1
ATOM 1330 O O . VAL A 1 169 ? -10.011 -0.274 -15.389 1.00 94.06 169 VAL A O 1
ATOM 1333 N N . LEU A 1 170 ? -10.063 1.940 -15.004 1.00 94.25 170 LEU A N 1
ATOM 1334 C CA . LEU A 1 170 ? -9.459 2.318 -16.291 1.00 94.25 170 LEU A CA 1
ATOM 1335 C C . LEU A 1 170 ? -8.020 1.804 -16.430 1.00 94.25 170 LEU A C 1
ATOM 1337 O O . LEU A 1 170 ? -7.622 1.355 -17.507 1.00 94.25 170 LEU A O 1
ATOM 1341 N N . PHE A 1 171 ? -7.255 1.828 -15.340 1.00 93.62 171 PHE A N 1
ATOM 1342 C CA . PHE A 1 171 ? -5.901 1.293 -15.280 1.00 93.62 171 PHE A CA 1
ATOM 1343 C C . PHE A 1 171 ? -5.892 -0.211 -15.578 1.00 93.62 171 PHE A C 1
ATOM 1345 O O . PHE A 1 171 ? -5.136 -0.659 -16.436 1.00 93.62 171 PHE A O 1
ATOM 1352 N N . LEU A 1 172 ? -6.796 -0.989 -14.968 1.00 94.56 172 LEU A N 1
ATOM 1353 C CA . LEU A 1 172 ? -6.935 -2.414 -15.286 1.00 94.56 172 LEU A CA 1
ATOM 1354 C C . LEU A 1 172 ? -7.342 -2.655 -16.743 1.00 94.56 172 LEU A C 1
ATOM 1356 O O . LEU A 1 172 ? -6.761 -3.517 -17.400 1.00 94.56 172 LEU A O 1
ATOM 1360 N N . GLY A 1 173 ? -8.311 -1.898 -17.262 1.00 93.69 173 GLY A N 1
ATOM 1361 C CA . GLY A 1 173 ?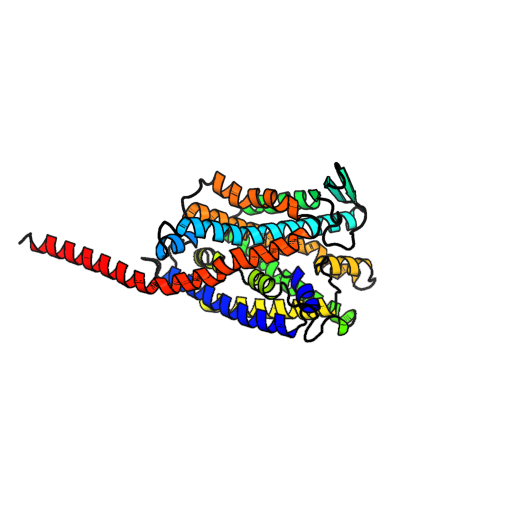 -8.698 -1.996 -18.672 1.00 93.69 173 GLY A CA 1
ATOM 1362 C C . GLY A 1 173 ? -7.514 -1.739 -19.608 1.00 93.69 173 GLY A C 1
ATOM 1363 O O . GLY A 1 173 ? -7.324 -2.465 -20.581 1.00 93.69 173 GLY A O 1
ATOM 1364 N N . THR A 1 174 ? -6.671 -0.763 -19.262 1.00 91.31 174 THR A N 1
ATOM 1365 C CA . THR A 1 174 ? -5.443 -0.450 -20.002 1.00 91.31 174 THR A CA 1
ATOM 1366 C C . THR A 1 174 ? -4.456 -1.609 -19.979 1.00 91.31 174 THR A C 1
ATOM 1368 O O . THR A 1 174 ? -3.934 -1.954 -21.033 1.00 91.31 174 THR A O 1
ATOM 1371 N N . LEU A 1 175 ? -4.241 -2.247 -18.823 1.00 90.81 175 LEU A N 1
ATOM 1372 C CA . LEU A 1 175 ? -3.380 -3.429 -18.735 1.00 90.81 175 LEU A CA 1
ATOM 1373 C C . LEU A 1 175 ? -3.887 -4.552 -19.643 1.00 90.81 175 LEU A C 1
ATOM 1375 O O . LEU A 1 175 ? -3.126 -5.064 -20.450 1.00 90.81 175 LEU A O 1
ATOM 1379 N N . ILE A 1 176 ? -5.177 -4.890 -19.571 1.00 92.62 176 ILE A N 1
ATOM 1380 C CA . ILE A 1 176 ? -5.763 -5.970 -20.381 1.00 92.62 176 ILE A CA 1
ATOM 1381 C C . ILE A 1 176 ? -5.581 -5.696 -21.880 1.00 92.62 176 ILE A C 1
ATOM 1383 O O . ILE A 1 176 ? -5.173 -6.588 -22.627 1.00 92.62 176 ILE A O 1
ATOM 1387 N N . ILE A 1 177 ? -5.883 -4.471 -22.321 1.00 90.12 177 ILE A N 1
ATOM 1388 C CA . ILE A 1 177 ? -5.776 -4.082 -23.730 1.00 90.12 177 ILE A CA 1
ATOM 1389 C C . ILE A 1 177 ? -4.313 -4.099 -24.174 1.00 90.12 177 ILE A C 1
ATOM 1391 O O . ILE A 1 177 ? -4.009 -4.737 -25.178 1.00 90.12 177 ILE A O 1
ATOM 1395 N N . GLN A 1 178 ? -3.411 -3.462 -23.424 1.00 87.00 178 GLN A N 1
ATOM 1396 C CA . GLN A 1 178 ? -2.000 -3.358 -23.800 1.00 87.00 178 GLN A CA 1
ATOM 1397 C C . GLN A 1 178 ? -1.339 -4.740 -23.867 1.00 87.00 178 GLN A C 1
ATOM 1399 O O . GLN A 1 178 ? -0.750 -5.082 -24.886 1.00 87.00 178 GLN A O 1
ATOM 1404 N N . SER A 1 179 ? -1.556 -5.597 -22.863 1.00 88.00 179 SER A N 1
ATOM 1405 C CA . SER A 1 179 ? -1.041 -6.974 -22.881 1.00 88.00 179 SER A CA 1
ATOM 1406 C C . SER A 1 179 ? -1.590 -7.801 -24.047 1.00 88.00 179 SER A C 1
ATOM 1408 O O . SER A 1 179 ? -0.923 -8.707 -24.536 1.00 88.00 179 SER A O 1
ATOM 1410 N N . SER A 1 180 ? -2.810 -7.507 -24.506 1.00 87.62 180 SER A N 1
ATOM 1411 C CA . SER A 1 180 ? -3.392 -8.181 -25.671 1.00 87.62 180 SER A CA 1
ATOM 1412 C C . SER A 1 180 ? -2.814 -7.670 -26.997 1.00 87.62 180 SER A C 1
ATOM 1414 O O . SER A 1 180 ? -2.728 -8.447 -27.945 1.00 87.62 180 SER A O 1
ATOM 1416 N N . LEU A 1 181 ? -2.433 -6.389 -27.073 1.00 85.75 181 LEU A N 1
ATOM 1417 C CA . LEU A 1 181 ? -1.852 -5.768 -28.268 1.00 85.75 181 LEU A CA 1
ATOM 1418 C C . LEU A 1 181 ? -0.381 -6.144 -28.466 1.00 85.75 181 LEU A C 1
ATOM 1420 O O . LEU A 1 181 ? 0.005 -6.465 -29.588 1.00 85.75 181 LEU A O 1
ATOM 1424 N N . ASP A 1 182 ? 0.413 -6.151 -27.394 1.00 81.25 182 ASP A N 1
ATOM 1425 C CA . ASP A 1 182 ? 1.852 -6.452 -27.455 1.00 81.25 182 ASP A CA 1
ATOM 1426 C C . ASP A 1 182 ? 2.137 -7.957 -27.611 1.00 81.25 182 ASP A C 1
ATOM 1428 O O . ASP A 1 182 ? 3.247 -8.363 -27.951 1.00 81.25 182 ASP A O 1
ATOM 1432 N N . GLY A 1 183 ? 1.114 -8.792 -27.407 1.00 80.88 183 GLY A N 1
ATOM 1433 C CA . GLY A 1 183 ? 1.203 -10.246 -27.42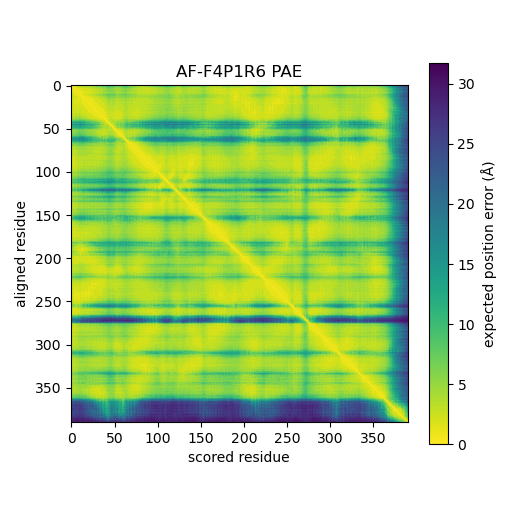8 1.00 80.88 183 GLY A CA 1
ATOM 1434 C C . GLY A 1 183 ? 1.310 -10.839 -26.023 1.00 80.88 183 GLY A C 1
ATOM 1435 O O . GLY A 1 183 ? 1.986 -10.319 -25.138 1.00 80.88 183 GLY A O 1
ATOM 1436 N N . LEU A 1 184 ? 0.620 -11.962 -25.807 1.00 85.44 184 LEU A N 1
ATOM 1437 C CA . LEU A 1 184 ? 0.608 -12.650 -24.515 1.00 85.44 184 LEU A CA 1
ATOM 1438 C C . LEU A 1 184 ? 1.825 -13.579 -24.395 1.00 85.44 184 LEU A C 1
ATOM 1440 O O . LEU A 1 184 ? 1.810 -14.694 -24.929 1.00 85.44 184 LEU A O 1
ATOM 1444 N N . HIS A 1 185 ? 2.842 -13.136 -23.655 1.00 88.19 185 HIS A N 1
ATOM 1445 C CA . HIS A 1 185 ? 4.078 -13.878 -23.388 1.00 88.19 185 HIS A CA 1
ATOM 1446 C C . HIS A 1 185 ? 3.845 -14.923 -22.289 1.00 88.19 185 HIS A C 1
ATOM 1448 O O . HIS A 1 185 ? 3.987 -14.661 -21.093 1.00 88.19 185 HIS A O 1
ATOM 1454 N N . LYS A 1 186 ? 3.422 -16.129 -22.685 1.00 84.94 186 LYS A N 1
ATOM 1455 C CA . LYS A 1 186 ? 3.047 -17.212 -21.753 1.00 84.94 186 LYS A CA 1
ATOM 1456 C C . LYS A 1 186 ? 4.221 -17.706 -20.908 1.00 84.94 186 LYS A C 1
ATOM 1458 O O . LYS A 1 186 ? 4.005 -18.223 -19.817 1.00 84.94 186 LYS A O 1
ATOM 1463 N N . GLU A 1 187 ? 5.440 -17.535 -21.400 1.00 88.00 187 GLU A N 1
ATOM 1464 C CA . GLU A 1 187 ? 6.691 -17.805 -20.697 1.00 88.00 187 GLU A CA 1
ATOM 1465 C C . GLU A 1 187 ? 6.816 -17.021 -19.387 1.00 88.00 187 GLU A C 1
ATOM 1467 O O . GLU A 1 187 ? 7.373 -17.543 -18.423 1.00 88.00 187 GLU A O 1
ATOM 1472 N N . ASN A 1 188 ? 6.220 -15.828 -19.311 1.00 87.50 188 ASN A N 1
ATOM 1473 C CA . ASN A 1 188 ? 6.252 -15.003 -18.109 1.00 87.50 188 ASN A CA 1
ATOM 1474 C C . ASN A 1 188 ? 5.276 -15.500 -17.035 1.00 87.50 188 ASN A C 1
ATOM 1476 O O . ASN A 1 188 ? 5.387 -15.104 -15.880 1.00 87.50 188 ASN A O 1
ATOM 1480 N N . LEU A 1 189 ? 4.309 -16.358 -17.378 1.00 92.00 189 LEU A N 1
ATOM 1481 C CA . LEU A 1 189 ? 3.278 -16.808 -16.444 1.00 92.00 189 LEU A CA 1
ATOM 1482 C C . LEU A 1 189 ? 3.204 -18.339 -16.356 1.00 92.00 189 LEU A C 1
ATOM 1484 O O . LEU A 1 189 ? 2.219 -18.948 -16.796 1.00 92.00 189 LEU A O 1
ATOM 1488 N N . PRO A 1 190 ? 4.219 -18.989 -15.757 1.00 93.56 190 PRO A N 1
ATOM 1489 C CA . PRO A 1 190 ? 4.162 -20.420 -15.510 1.00 93.56 190 PRO A CA 1
ATOM 1490 C C . PRO A 1 190 ? 3.028 -20.763 -14.532 1.00 93.56 190 PRO A C 1
ATOM 1492 O O . PRO A 1 190 ? 2.567 -19.941 -13.738 1.00 93.56 190 PRO A O 1
ATOM 1495 N N . MET A 1 191 ? 2.572 -22.017 -14.557 1.00 93.38 191 MET A N 1
ATOM 1496 C CA . MET A 1 191 ? 1.565 -22.493 -13.599 1.00 93.38 191 MET A CA 1
ATOM 1497 C C . MET A 1 191 ? 2.088 -22.480 -12.161 1.00 93.38 191 MET A C 1
ATOM 1499 O O . MET A 1 191 ? 1.394 -22.029 -11.250 1.00 93.38 191 MET A O 1
ATOM 1503 N N . ILE A 1 192 ? 3.320 -22.951 -11.981 1.00 93.88 192 ILE A N 1
ATOM 1504 C CA . ILE A 1 192 ? 4.080 -22.899 -10.735 1.00 93.88 192 ILE A CA 1
ATOM 1505 C C . ILE A 1 192 ? 5.448 -22.332 -11.100 1.00 93.88 192 ILE A C 1
ATOM 1507 O O . ILE A 1 192 ? 6.132 -22.875 -11.967 1.00 93.88 192 ILE A O 1
ATOM 1511 N N . GLY A 1 193 ? 5.802 -21.216 -10.478 1.00 90.81 193 GLY A N 1
ATOM 1512 C CA . GLY A 1 193 ? 7.065 -20.523 -10.696 1.00 90.81 193 GLY A CA 1
ATOM 1513 C C . GLY A 1 193 ? 8.198 -21.052 -9.817 1.00 90.81 193 GLY A C 1
ATOM 1514 O O . GLY A 1 193 ? 8.027 -21.975 -9.015 1.00 90.81 193 GLY A O 1
ATOM 1515 N N . SER A 1 194 ? 9.373 -20.452 -9.978 1.00 89.00 194 SER A N 1
ATOM 1516 C CA . SER A 1 194 ? 10.624 -20.878 -9.344 1.00 89.00 194 SER A CA 1
ATOM 1517 C C . SER A 1 194 ? 10.709 -20.547 -7.851 1.00 89.00 194 SER A C 1
ATOM 1519 O O . SER A 1 194 ? 11.450 -21.211 -7.125 1.00 89.00 194 SER A O 1
ATOM 1521 N N . SER A 1 195 ? 9.958 -19.550 -7.370 1.00 89.44 195 SER A N 1
ATOM 1522 C CA . SER A 1 195 ? 10.021 -19.094 -5.980 1.00 89.44 195 SER A CA 1
ATOM 1523 C C . SER A 1 195 ? 8.658 -18.676 -5.447 1.00 89.44 195 SER A C 1
ATOM 1525 O O . SER A 1 195 ? 7.985 -17.816 -5.999 1.00 89.44 195 SER A O 1
ATOM 1527 N N . GLN A 1 196 ? 8.285 -19.242 -4.301 1.00 88.88 196 GLN A N 1
ATOM 1528 C CA . GLN A 1 196 ? 7.0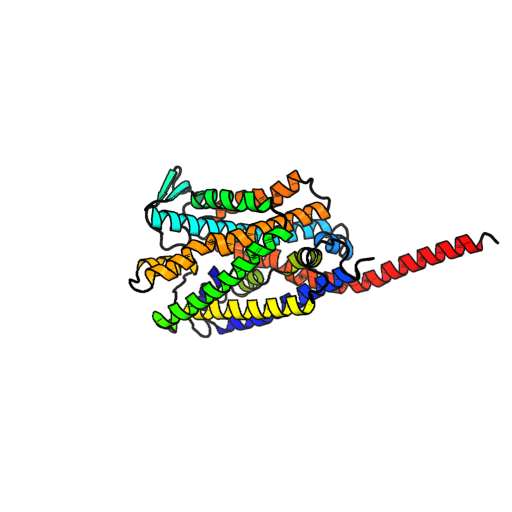53 -18.895 -3.582 1.00 88.88 196 GLN A CA 1
ATOM 1529 C C . GLN A 1 196 ? 7.288 -17.845 -2.488 1.00 88.88 196 GLN A C 1
ATOM 1531 O O . GLN A 1 196 ? 6.349 -17.432 -1.799 1.00 88.88 196 GLN A O 1
ATOM 1536 N N . SER A 1 197 ? 8.545 -17.429 -2.310 1.00 84.69 197 SER A N 1
ATOM 1537 C CA . SER A 1 197 ? 8.956 -16.524 -1.242 1.00 84.69 197 SER A CA 1
ATOM 1538 C C . SER A 1 197 ? 8.225 -15.187 -1.344 1.00 84.69 197 SER A C 1
ATOM 1540 O O . SER A 1 197 ? 8.083 -14.621 -2.423 1.00 84.69 197 SER A O 1
ATOM 1542 N N . GLY A 1 198 ? 7.730 -14.688 -0.213 1.00 81.00 198 GLY A N 1
ATOM 1543 C CA . GLY A 1 198 ? 7.025 -13.407 -0.143 1.00 81.00 198 GLY A CA 1
ATOM 1544 C C . GLY A 1 198 ? 5.568 -13.422 -0.622 1.00 81.00 198 GLY A C 1
ATOM 1545 O O . GLY A 1 198 ? 4.831 -12.523 -0.232 1.00 81.00 198 GLY A O 1
ATOM 1546 N N . THR A 1 199 ? 5.102 -14.450 -1.349 1.00 88.19 199 THR A N 1
ATOM 1547 C CA . THR A 1 199 ? 3.734 -14.508 -1.917 1.00 88.19 199 THR A CA 1
ATOM 1548 C C . THR A 1 199 ? 2.651 -14.271 -0.867 1.00 88.19 199 THR A C 1
ATOM 1550 O O . THR A 1 199 ? 1.838 -13.360 -1.001 1.00 88.19 199 THR A O 1
ATOM 1553 N N . ILE A 1 200 ? 2.659 -15.054 0.217 1.00 87.75 200 ILE A N 1
ATOM 1554 C CA . ILE A 1 200 ? 1.645 -14.950 1.277 1.00 87.75 200 ILE A CA 1
ATOM 1555 C C . ILE A 1 200 ? 1.708 -13.577 1.957 1.00 87.75 200 ILE A C 1
ATOM 1557 O O . ILE A 1 200 ? 0.669 -12.951 2.149 1.00 87.75 200 ILE A O 1
ATOM 1561 N N . GLY A 1 201 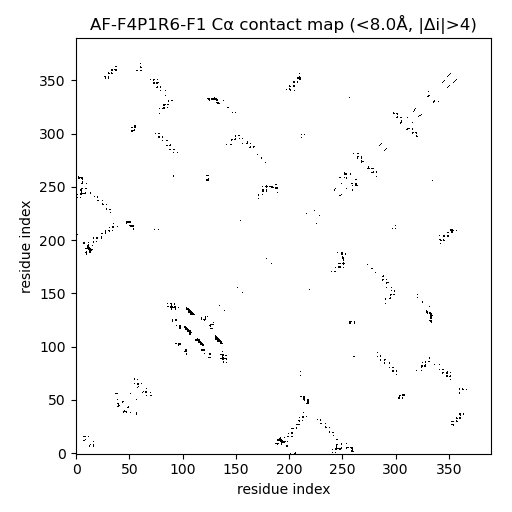? 2.909 -13.085 2.280 1.00 84.62 201 GLY A N 1
ATOM 1562 C CA . GLY A 1 201 ? 3.092 -11.774 2.913 1.00 84.62 201 GLY A CA 1
ATOM 1563 C C . GLY A 1 201 ? 2.543 -10.641 2.048 1.00 84.62 201 GLY A C 1
ATOM 1564 O O . GLY A 1 201 ? 1.757 -9.817 2.510 1.00 84.62 201 GLY A O 1
ATOM 1565 N N . SER A 1 202 ? 2.855 -10.652 0.753 1.00 85.69 202 SER A N 1
ATOM 1566 C CA . SER A 1 202 ? 2.349 -9.652 -0.183 1.00 85.69 202 SER A CA 1
ATOM 1567 C C . SER A 1 202 ? 0.834 -9.728 -0.399 1.00 85.69 202 SER A C 1
ATOM 1569 O O . SER A 1 202 ? 0.196 -8.688 -0.570 1.00 85.69 202 SER A O 1
ATOM 1571 N N . VAL A 1 203 ? 0.223 -10.917 -0.375 1.00 89.62 203 VAL A N 1
ATOM 1572 C CA . VAL A 1 203 ? -1.245 -11.039 -0.447 1.00 89.62 203 VAL A CA 1
ATOM 1573 C C . VAL A 1 203 ? -1.897 -10.538 0.847 1.00 89.62 203 VAL A C 1
ATOM 1575 O O . VAL A 1 203 ? -2.848 -9.761 0.777 1.00 89.62 203 VAL A O 1
ATOM 1578 N N . LEU A 1 204 ? -1.354 -10.890 2.020 1.00 88.62 204 LEU A N 1
ATOM 1579 C CA . LEU A 1 204 ? -1.807 -10.361 3.317 1.00 88.62 204 LEU A CA 1
ATOM 1580 C C . LEU A 1 204 ? -1.731 -8.831 3.358 1.00 88.62 204 LEU A C 1
ATOM 1582 O O . LEU A 1 204 ? -2.657 -8.182 3.840 1.00 88.62 204 LEU A O 1
ATOM 1586 N N . PHE A 1 205 ? -0.662 -8.254 2.803 1.00 85.62 205 PHE A N 1
ATOM 1587 C CA . PHE A 1 205 ? -0.493 -6.806 2.695 1.00 85.62 205 PHE A CA 1
ATOM 1588 C C . PHE A 1 205 ? -1.609 -6.137 1.881 1.00 85.62 205 PHE A C 1
ATOM 1590 O O . PHE A 1 205 ? -2.050 -5.043 2.221 1.00 85.62 205 PHE A O 1
ATOM 1597 N N . ASN A 1 206 ? -2.095 -6.782 0.816 1.00 89.00 206 ASN A N 1
ATOM 1598 C CA . ASN A 1 206 ? -3.152 -6.221 -0.029 1.00 89.00 206 ASN A CA 1
ATOM 1599 C C . ASN A 1 206 ? -4.559 -6.317 0.593 1.00 89.00 206 ASN A C 1
ATOM 1601 O O . ASN A 1 206 ? -5.432 -5.553 0.198 1.00 89.00 206 ASN A O 1
ATOM 1605 N N . PHE A 1 207 ? -4.777 -7.190 1.582 1.00 90.38 207 PHE A N 1
ATOM 1606 C CA . PHE A 1 207 ? -6.061 -7.328 2.294 1.00 90.38 207 PHE A CA 1
ATOM 1607 C C . PHE A 1 207 ? -6.050 -6.745 3.714 1.00 90.38 207 PHE A C 1
ATOM 1609 O O . PHE A 1 207 ? -6.830 -7.140 4.582 1.00 90.38 207 PHE A O 1
ATOM 1616 N N . ALA A 1 208 ? -5.178 -5.774 3.957 1.00 87.44 208 ALA A N 1
ATOM 1617 C CA . ALA A 1 208 ? -5.008 -5.109 5.240 1.00 87.44 208 ALA A CA 1
ATOM 1618 C C . ALA A 1 208 ? -6.084 -4.045 5.535 1.00 87.44 208 ALA A C 1
ATOM 1620 O O . ALA A 1 208 ? -5.744 -2.892 5.770 1.00 87.44 208 ALA A O 1
ATOM 1621 N N . MET A 1 209 ? -7.366 -4.418 5.481 1.00 90.12 209 MET A N 1
ATOM 1622 C CA . MET A 1 209 ? -8.485 -3.470 5.603 1.00 90.12 209 MET A CA 1
ATOM 1623 C C . MET A 1 209 ? -9.225 -3.517 6.949 1.00 90.12 209 MET A C 1
ATOM 1625 O O . MET A 1 209 ? -9.936 -2.576 7.290 1.00 90.12 209 MET A O 1
ATOM 1629 N N . ALA A 1 210 ? -9.088 -4.595 7.729 1.00 92.25 210 ALA A N 1
ATOM 1630 C CA . ALA A 1 210 ? -9.861 -4.796 8.961 1.00 92.25 210 ALA A CA 1
ATOM 1631 C C . ALA A 1 210 ? -9.563 -3.740 10.044 1.00 92.25 210 ALA A C 1
ATOM 1633 O O . ALA A 1 210 ? -10.438 -3.405 10.842 1.00 92.25 210 ALA A O 1
ATOM 1634 N N . ASN A 1 211 ? -8.344 -3.198 10.059 1.00 90.44 211 ASN A N 1
ATOM 1635 C CA . ASN A 1 211 ? -7.917 -2.140 10.977 1.00 90.44 211 ASN A CA 1
ATOM 1636 C C . ASN A 1 211 ? -8.546 -0.757 10.686 1.00 90.44 211 ASN A C 1
ATOM 1638 O O . ASN A 1 211 ? -8.562 0.088 11.577 1.00 90.44 211 ASN A O 1
ATOM 1642 N N . GLU A 1 212 ? -9.102 -0.543 9.491 1.00 91.25 212 GLU A N 1
ATOM 1643 C CA . GLU A 1 212 ? -9.775 0.700 9.075 1.00 91.25 212 GLU A CA 1
ATOM 1644 C C . GLU A 1 212 ? -11.308 0.609 9.173 1.00 91.25 212 GLU A C 1
ATOM 1646 O O . GLU A 1 212 ? -12.005 1.625 9.125 1.00 91.25 212 GLU A O 1
ATOM 1651 N N . ILE A 1 213 ? -11.853 -0.600 9.354 1.00 93.75 213 ILE A N 1
ATOM 1652 C CA . ILE A 1 213 ? -13.300 -0.845 9.414 1.00 93.75 213 ILE A CA 1
ATOM 1653 C C . ILE A 1 213 ? -14.022 -0.016 10.482 1.00 93.75 213 ILE A C 1
ATOM 1655 O O . ILE A 1 213 ? -15.068 0.536 10.143 1.00 93.75 213 ILE A O 1
ATOM 1659 N N . PRO A 1 214 ? -13.527 0.125 11.730 1.00 91.50 214 PRO A N 1
ATOM 1660 C CA . PRO A 1 214 ? -14.221 0.936 12.731 1.00 91.50 214 PRO A CA 1
ATOM 1661 C C . PRO A 1 214 ? -14.409 2.385 12.269 1.00 91.50 214 PRO A C 1
ATOM 1663 O O . PRO A 1 214 ? -15.528 2.897 12.276 1.00 91.50 214 PRO A O 1
ATOM 1666 N N . SER A 1 215 ? -13.342 3.005 11.758 1.00 90.75 215 SER A N 1
ATOM 1667 C CA . SER A 1 215 ? -13.380 4.378 11.254 1.00 90.75 215 SER A CA 1
ATOM 1668 C C . SER A 1 215 ? -14.305 4.513 10.039 1.00 90.75 215 SER A C 1
ATOM 1670 O O . SER A 1 215 ? -15.037 5.494 9.931 1.00 90.75 215 SER A O 1
ATOM 1672 N N . TRP A 1 216 ? -14.327 3.516 9.144 1.00 91.44 216 TRP A N 1
ATOM 1673 C CA . TRP A 1 216 ? -15.239 3.492 7.996 1.00 91.44 216 TRP A CA 1
ATOM 1674 C C . TRP A 1 216 ? -16.712 3.370 8.413 1.00 91.44 216 TRP A C 1
ATOM 1676 O O . TRP A 1 216 ? -17.562 4.080 7.877 1.00 91.44 216 TRP A O 1
ATOM 1686 N N . VAL A 1 217 ? -17.031 2.508 9.384 1.00 91.94 217 VAL A N 1
ATOM 1687 C CA . VAL A 1 217 ? -18.406 2.354 9.887 1.00 91.94 217 VAL A CA 1
ATOM 1688 C C . VAL A 1 217 ? -18.901 3.647 10.540 1.00 91.94 217 VAL A C 1
ATOM 1690 O O . VAL A 1 217 ? -20.050 4.020 10.318 1.00 91.94 217 VAL A O 1
ATOM 1693 N N . ASN A 1 218 ? -18.037 4.367 11.265 1.00 89.00 218 ASN A N 1
ATOM 1694 C CA . ASN A 1 218 ? -18.385 5.630 11.931 1.00 89.00 218 ASN A CA 1
ATOM 1695 C C . ASN A 1 218 ? -18.821 6.739 10.952 1.00 89.00 218 ASN A C 1
ATOM 1697 O O . ASN A 1 218 ? -19.593 7.620 11.323 1.00 89.00 218 ASN A O 1
ATOM 1701 N N . ILE A 1 219 ? -18.352 6.701 9.699 1.00 87.56 219 ILE A N 1
ATOM 1702 C CA . ILE A 1 219 ? -18.718 7.677 8.655 1.00 87.56 219 ILE A CA 1
ATOM 1703 C C . ILE A 1 219 ? -19.764 7.145 7.665 1.00 87.56 219 ILE A C 1
ATOM 1705 O O . ILE A 1 219 ? -20.250 7.890 6.811 1.00 87.56 219 ILE A O 1
ATOM 1709 N N . ALA A 1 220 ? -20.103 5.856 7.732 1.00 88.38 220 ALA A N 1
ATOM 1710 C CA . ALA A 1 220 ? -21.010 5.232 6.783 1.00 88.38 220 ALA A CA 1
ATOM 1711 C C . ALA A 1 220 ? -22.440 5.770 6.947 1.00 88.38 220 ALA A C 1
ATOM 1713 O O . ALA A 1 220 ? -22.992 5.840 8.045 1.00 88.38 220 ALA A O 1
ATOM 1714 N N . HIS A 1 221 ? -23.091 6.108 5.830 1.00 87.81 221 HIS A N 1
ATOM 1715 C CA . HIS A 1 221 ? -24.478 6.565 5.872 1.00 87.81 221 HIS A CA 1
ATOM 1716 C C . HIS A 1 221 ? -25.407 5.437 6.379 1.00 87.81 221 HIS A C 1
ATOM 1718 O O . HIS A 1 221 ? -25.296 4.312 5.886 1.00 87.81 221 HIS A O 1
ATOM 1724 N N . PRO A 1 222 ? -26.417 5.709 7.236 1.00 85.38 222 PRO A N 1
ATOM 1725 C CA . PRO A 1 222 ? -27.273 4.675 7.848 1.00 85.38 222 PRO A CA 1
ATOM 1726 C C . PRO A 1 222 ? -28.045 3.759 6.881 1.00 85.38 222 PRO A C 1
ATOM 1728 O O . PRO A 1 222 ? -28.571 2.724 7.276 1.00 85.38 222 PRO A O 1
ATOM 1731 N N . ARG A 1 223 ? -28.159 4.150 5.606 1.00 89.12 223 ARG A N 1
ATOM 1732 C CA . ARG A 1 223 ? -28.803 3.349 4.543 1.00 89.12 223 ARG A CA 1
ATOM 1733 C C . ARG A 1 223 ? -27.865 2.326 3.899 1.00 89.12 223 ARG A C 1
ATOM 1735 O O . ARG A 1 223 ? -28.328 1.484 3.134 1.00 89.12 223 ARG A O 1
ATOM 1742 N N . VAL A 1 224 ? -26.562 2.422 4.146 1.00 90.00 224 VAL A N 1
ATOM 1743 C CA . VAL A 1 224 ? -25.568 1.528 3.557 1.00 90.00 224 VAL A CA 1
ATOM 1744 C C . VAL A 1 224 ? -25.601 0.200 4.298 1.00 90.00 224 VAL A C 1
ATOM 1746 O O . VAL A 1 224 ? -25.413 0.128 5.509 1.00 90.00 224 VAL A O 1
ATOM 1749 N N . SER A 1 225 ? -25.821 -0.885 3.562 1.00 93.31 225 SER A N 1
ATOM 1750 C CA . SER A 1 225 ? -25.746 -2.228 4.127 1.00 93.31 225 SER A CA 1
ATOM 1751 C C . SER A 1 225 ? -24.287 -2.643 4.306 1.00 93.31 225 SER A C 1
ATOM 1753 O O . SER A 1 225 ? -23.663 -3.120 3.356 1.00 93.31 225 SER A O 1
ATOM 1755 N N . ILE A 1 226 ? -23.774 -2.508 5.529 1.00 93.12 226 ILE A N 1
ATOM 1756 C CA . ILE A 1 226 ? -22.378 -2.790 5.894 1.00 93.12 226 ILE A CA 1
ATOM 1757 C C . ILE A 1 226 ? -21.900 -4.155 5.368 1.00 93.12 226 ILE A C 1
ATOM 1759 O O . ILE A 1 226 ? -20.922 -4.227 4.630 1.00 93.12 226 ILE A O 1
ATOM 1763 N N . HIS A 1 227 ? -22.647 -5.227 5.646 1.00 93.19 227 HIS A N 1
ATOM 1764 C CA . HIS A 1 227 ? -22.309 -6.589 5.216 1.00 93.19 227 HIS A CA 1
ATOM 1765 C C . HIS A 1 227 ? -22.146 -6.734 3.697 1.00 93.19 227 HIS A C 1
ATOM 1767 O O . HIS A 1 227 ? -21.206 -7.380 3.234 1.00 93.19 227 HIS A O 1
ATOM 1773 N N . LYS A 1 228 ? -23.052 -6.132 2.910 1.00 95.00 228 LYS A N 1
ATOM 1774 C CA . LYS A 1 228 ? -22.960 -6.201 1.444 1.00 95.00 228 LYS A CA 1
ATOM 1775 C C . LYS A 1 228 ? -21.761 -5.403 0.948 1.00 95.00 228 LYS A C 1
ATOM 1777 O O . LYS A 1 228 ? -21.069 -5.881 0.059 1.00 95.00 228 LYS A O 1
ATOM 1782 N N . SER A 1 229 ? -21.496 -4.236 1.538 1.00 95.00 229 SER A N 1
ATOM 1783 C CA . SER A 1 229 ? -20.343 -3.410 1.177 1.00 95.00 229 SER A CA 1
ATOM 1784 C C . SER A 1 229 ? -19.027 -4.162 1.371 1.00 95.00 229 SER A C 1
ATOM 1786 O O . SER A 1 229 ? -18.198 -4.146 0.470 1.00 95.00 229 SER A O 1
ATOM 1788 N N . ILE A 1 230 ? -18.856 -4.888 2.483 1.00 95.94 230 ILE A N 1
ATOM 1789 C CA . ILE A 1 230 ? -17.645 -5.689 2.732 1.00 95.94 230 ILE A CA 1
ATOM 1790 C C . ILE A 1 230 ? -17.460 -6.771 1.662 1.00 95.94 230 ILE A C 1
ATOM 1792 O O . ILE A 1 230 ? -16.413 -6.827 1.019 1.00 95.94 230 ILE A O 1
ATOM 1796 N N . TRP A 1 231 ? -18.475 -7.608 1.426 1.00 96.50 231 TRP A N 1
ATOM 1797 C CA . TRP A 1 231 ? -18.346 -8.713 0.472 1.00 96.50 231 TRP A CA 1
ATOM 1798 C C . TRP A 1 231 ? -18.189 -8.243 -0.973 1.00 96.50 231 TRP A C 1
ATOM 1800 O O . TRP A 1 231 ? -17.376 -8.804 -1.704 1.00 96.50 231 TRP A O 1
ATOM 1810 N N . VAL A 1 232 ? -18.913 -7.197 -1.382 1.00 95.88 232 VAL A N 1
ATOM 1811 C CA . VAL A 1 232 ? -18.756 -6.607 -2.718 1.00 95.88 232 VAL A CA 1
ATOM 1812 C C . VAL A 1 232 ? -17.339 -6.062 -2.890 1.00 95.88 232 VAL A C 1
ATOM 1814 O O . VAL A 1 232 ? -16.697 -6.383 -3.888 1.00 95.88 232 VAL A O 1
ATOM 1817 N N . SER A 1 233 ? -16.813 -5.320 -1.910 1.00 94.56 233 SER A N 1
ATOM 1818 C CA . SER A 1 233 ? -15.443 -4.798 -1.961 1.00 94.56 233 SER A CA 1
ATOM 1819 C C . SER A 1 233 ? -14.398 -5.909 -2.050 1.00 94.56 233 SER A C 1
ATOM 1821 O O . SER A 1 233 ? -13.472 -5.804 -2.848 1.00 94.56 233 SER A O 1
ATOM 1823 N N . ILE A 1 234 ? -14.556 -7.003 -1.298 1.00 95.81 234 ILE A N 1
ATOM 1824 C CA . ILE A 1 234 ? -13.615 -8.134 -1.321 1.00 95.81 234 ILE A CA 1
ATOM 1825 C C . ILE A 1 234 ? -13.656 -8.876 -2.651 1.00 95.81 234 ILE A C 1
ATOM 1827 O O . ILE A 1 234 ? -12.601 -9.181 -3.202 1.00 95.81 234 ILE A O 1
ATOM 1831 N N . ILE A 1 235 ? -14.847 -9.158 -3.186 1.00 96.25 235 ILE A N 1
ATOM 1832 C CA . ILE A 1 235 ? -14.994 -9.843 -4.477 1.00 96.25 235 ILE A CA 1
ATOM 1833 C C . ILE A 1 235 ? -14.392 -8.989 -5.595 1.00 96.25 235 ILE A C 1
ATOM 1835 O O . ILE A 1 235 ? -13.642 -9.506 -6.429 1.00 96.25 235 ILE A O 1
ATOM 1839 N N . LEU A 1 236 ? -14.675 -7.682 -5.590 1.00 94.56 236 LEU A N 1
ATOM 1840 C CA . LEU A 1 236 ? -14.101 -6.743 -6.549 1.00 94.56 236 LEU A CA 1
ATOM 1841 C C . LEU A 1 236 ? -12.577 -6.676 -6.414 1.00 94.56 236 LEU A C 1
ATOM 1843 O O . LEU A 1 236 ? -11.890 -6.820 -7.419 1.00 94.56 236 LEU A O 1
ATOM 1847 N N . ALA A 1 237 ? -12.043 -6.542 -5.197 1.00 94.25 237 ALA A N 1
ATOM 1848 C CA . ALA A 1 237 ? -10.602 -6.502 -4.954 1.00 94.25 237 ALA A CA 1
ATOM 1849 C C . ALA A 1 237 ? -9.903 -7.807 -5.367 1.00 94.25 237 ALA A C 1
ATOM 1851 O O . ALA A 1 237 ? -8.899 -7.754 -6.070 1.00 94.25 237 ALA A O 1
ATOM 1852 N N . CYS A 1 238 ? -10.450 -8.978 -5.010 1.00 95.88 238 CYS A N 1
ATOM 1853 C CA . CYS A 1 238 ? -9.919 -10.282 -5.429 1.00 95.88 238 CYS A CA 1
ATOM 1854 C C . CYS A 1 238 ? -9.852 -10.386 -6.953 1.00 95.88 238 CYS A C 1
ATOM 1856 O O . CYS A 1 238 ? -8.809 -10.722 -7.511 1.00 95.88 238 CYS A O 1
ATOM 1858 N N . THR A 1 239 ? -10.963 -10.071 -7.624 1.00 95.69 239 THR A N 1
ATOM 1859 C CA . THR A 1 239 ? -11.053 -10.116 -9.088 1.00 95.69 239 THR A CA 1
ATOM 1860 C C . THR A 1 239 ? -10.038 -9.163 -9.708 1.00 95.69 239 THR A C 1
ATOM 1862 O O . THR A 1 239 ? -9.291 -9.547 -10.602 1.00 95.69 239 THR A O 1
ATOM 1865 N N . PHE A 1 240 ? -9.956 -7.941 -9.186 1.00 95.44 240 PHE A N 1
ATOM 1866 C CA . PHE A 1 240 ? -9.030 -6.923 -9.654 1.00 95.44 240 PHE A CA 1
ATOM 1867 C C . PHE A 1 240 ? -7.569 -7.362 -9.504 1.00 95.44 240 PHE A C 1
ATOM 1869 O O . PHE A 1 240 ? -6.815 -7.322 -10.471 1.00 95.44 240 PHE A O 1
ATOM 1876 N N . TYR A 1 241 ? -7.169 -7.835 -8.322 1.00 95.94 241 TYR A N 1
ATOM 1877 C CA . TYR A 1 241 ? -5.807 -8.297 -8.064 1.00 95.94 241 TYR A CA 1
ATOM 1878 C C . TYR A 1 241 ? -5.417 -9.490 -8.935 1.00 95.94 241 TYR A C 1
ATOM 1880 O O . TYR A 1 241 ? -4.313 -9.507 -9.471 1.00 95.94 241 TYR A O 1
ATOM 1888 N N . ILE A 1 242 ? -6.322 -10.451 -9.135 1.00 96.62 242 ILE A N 1
ATOM 1889 C CA . ILE A 1 242 ? -6.068 -11.599 -10.012 1.00 96.62 242 ILE A CA 1
ATOM 1890 C C . ILE A 1 242 ? -5.895 -11.146 -11.465 1.00 96.62 242 ILE A C 1
ATOM 1892 O O . ILE A 1 242 ? -4.952 -11.578 -12.123 1.00 96.62 242 ILE A O 1
ATOM 1896 N N . LEU A 1 243 ? -6.758 -10.257 -11.966 1.00 96.50 243 LEU A N 1
ATOM 1897 C CA . LEU A 1 243 ? -6.654 -9.764 -13.341 1.00 96.50 243 LEU A CA 1
ATOM 1898 C C . LEU A 1 243 ? -5.387 -8.926 -13.554 1.00 96.50 243 LEU A C 1
ATOM 1900 O O . LEU A 1 243 ? -4.705 -9.120 -14.557 1.00 96.50 243 LEU A O 1
ATOM 1904 N N . VAL A 1 244 ? -5.024 -8.053 -12.606 1.00 95.75 244 VAL A N 1
ATOM 1905 C CA . VAL A 1 244 ? -3.745 -7.327 -12.659 1.00 95.75 244 VAL A CA 1
ATOM 1906 C C . VAL A 1 244 ? -2.568 -8.296 -12.647 1.00 95.75 244 VAL A C 1
ATOM 1908 O O . VAL A 1 244 ? -1.638 -8.106 -13.420 1.00 95.75 244 VAL A O 1
ATOM 1911 N N . GLY A 1 245 ? -2.600 -9.329 -11.803 1.00 95.00 245 GLY A N 1
ATOM 1912 C CA . GLY A 1 245 ? -1.550 -10.342 -11.761 1.00 95.00 245 GLY A CA 1
ATOM 1913 C C . GLY A 1 245 ? -1.400 -11.066 -13.092 1.00 95.00 245 GLY A C 1
ATOM 1914 O O . GLY A 1 245 ? -0.314 -11.098 -13.648 1.00 95.00 245 GLY A O 1
ATOM 1915 N N . ILE A 1 246 ? -2.493 -11.577 -13.656 1.00 95.00 246 ILE A N 1
ATOM 1916 C CA . ILE A 1 246 ? -2.453 -12.325 -14.918 1.00 95.00 246 ILE A CA 1
ATOM 1917 C C . ILE A 1 246 ? -2.016 -11.428 -16.082 1.00 95.00 246 ILE A C 1
ATOM 1919 O O . ILE A 1 246 ? -1.032 -11.733 -16.751 1.00 95.00 246 ILE A O 1
ATOM 1923 N N . PHE A 1 247 ? -2.730 -10.330 -16.340 1.00 94.31 247 PHE A N 1
ATOM 1924 C CA . PHE A 1 247 ? -2.456 -9.497 -17.514 1.00 94.31 247 PHE A CA 1
ATOM 1925 C C . PHE A 1 247 ? -1.175 -8.685 -17.345 1.00 94.31 247 PHE A C 1
ATOM 1927 O O . PHE A 1 247 ? -0.366 -8.636 -18.265 1.00 94.31 247 PHE A O 1
ATOM 1934 N N . GLY A 1 248 ? -0.922 -8.152 -16.149 1.00 92.75 248 GLY A N 1
ATOM 1935 C CA . GLY A 1 248 ? 0.333 -7.471 -15.847 1.00 92.75 248 GLY A CA 1
ATOM 1936 C C . GLY A 1 248 ? 1.546 -8.370 -16.086 1.00 92.75 248 GLY A C 1
ATOM 1937 O O . GLY A 1 248 ? 2.498 -7.919 -16.710 1.00 92.75 248 GLY A O 1
ATOM 1938 N N . SER A 1 249 ? 1.498 -9.644 -15.678 1.00 92.88 249 SER A N 1
ATOM 1939 C CA . SER A 1 249 ? 2.604 -10.580 -15.909 1.00 92.88 249 SER A CA 1
ATOM 1940 C C . SER A 1 249 ? 2.740 -11.034 -17.363 1.00 92.88 249 SER A C 1
ATOM 1942 O O . SER A 1 249 ? 3.854 -11.310 -17.800 1.00 92.88 249 SER A O 1
ATOM 1944 N N . LEU A 1 250 ? 1.636 -11.151 -18.107 1.00 91.69 250 LEU A N 1
ATOM 1945 C CA . LEU A 1 250 ? 1.665 -11.573 -19.513 1.00 91.69 250 LEU A CA 1
ATOM 1946 C C . LEU A 1 250 ? 2.145 -10.463 -20.455 1.00 91.69 250 LEU A C 1
ATOM 1948 O O . LEU A 1 250 ? 2.777 -10.769 -21.464 1.00 91.69 250 LEU A O 1
ATOM 1952 N N . GLY A 1 251 ? 1.825 -9.202 -20.148 1.00 88.31 251 GLY A N 1
ATOM 1953 C CA . GLY A 1 251 ? 2.204 -8.055 -20.975 1.00 88.31 251 GLY A CA 1
ATOM 1954 C C . GLY A 1 251 ? 3.525 -7.398 -20.586 1.00 88.31 251 GLY A C 1
ATOM 1955 O O . GLY A 1 251 ? 4.231 -6.918 -21.461 1.00 88.31 251 GLY A O 1
ATOM 1956 N N . PHE A 1 252 ? 3.882 -7.3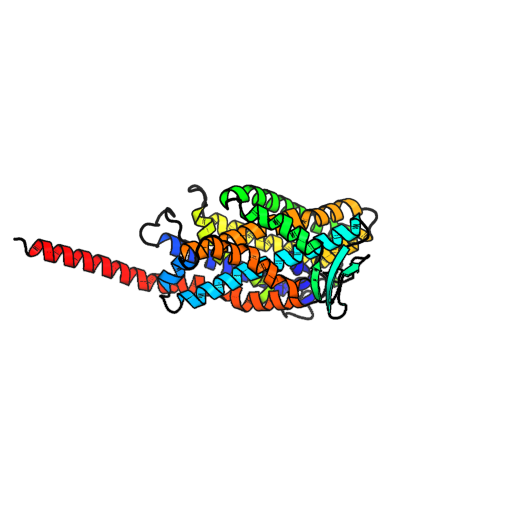83 -19.299 1.00 89.12 252 PHE A N 1
ATOM 1957 C CA . PHE A 1 252 ? 5.045 -6.643 -18.807 1.00 89.12 252 PHE A CA 1
ATOM 1958 C C . PHE A 1 252 ? 6.011 -7.563 -18.072 1.00 89.12 252 PHE A C 1
ATOM 1960 O O . PHE A 1 252 ? 5.619 -8.291 -17.164 1.00 89.12 252 PHE A O 1
ATOM 1967 N N . HIS A 1 253 ? 7.294 -7.501 -18.417 1.00 87.81 253 HIS A N 1
ATOM 1968 C CA . HIS A 1 253 ? 8.331 -8.215 -17.677 1.00 87.81 253 HIS A CA 1
ATOM 1969 C C . HIS A 1 253 ? 8.678 -7.456 -16.390 1.00 87.81 253 HIS A C 1
ATOM 1971 O O . HIS A 1 253 ? 8.982 -6.264 -16.435 1.00 87.81 253 HIS A O 1
ATOM 1977 N N . THR A 1 254 ? 8.628 -8.138 -15.245 1.00 84.38 254 THR A N 1
ATOM 1978 C CA . THR A 1 254 ? 8.959 -7.568 -13.936 1.00 84.38 254 THR A CA 1
ATOM 1979 C C . THR A 1 254 ? 9.930 -8.470 -13.176 1.00 84.38 254 THR A C 1
ATOM 1981 O O . THR A 1 254 ? 9.616 -9.601 -12.829 1.00 84.38 254 THR A O 1
ATOM 1984 N N . ASP A 1 255 ? 11.098 -7.937 -12.848 1.00 76.94 255 ASP A N 1
ATOM 1985 C CA . ASP A 1 255 ? 12.110 -8.588 -12.021 1.00 76.94 255 ASP A CA 1
ATOM 1986 C C . ASP A 1 255 ? 12.025 -8.168 -10.547 1.00 76.94 255 ASP A C 1
ATOM 1988 O O . ASP A 1 255 ? 11.241 -7.303 -10.158 1.00 76.94 255 ASP A O 1
ATOM 1992 N N . ALA A 1 256 ? 12.890 -8.741 -9.704 1.00 69.44 256 ALA A N 1
ATOM 1993 C CA . ALA A 1 256 ? 12.961 -8.433 -8.271 1.00 69.44 256 ALA A CA 1
ATOM 1994 C C . ALA A 1 256 ? 13.159 -6.934 -7.955 1.00 69.44 256 ALA A C 1
ATOM 1996 O O . ALA A 1 256 ? 12.731 -6.468 -6.898 1.00 69.44 256 ALA A O 1
ATOM 1997 N N . ASN A 1 257 ? 13.768 -6.180 -8.876 1.00 73.44 257 ASN A N 1
ATOM 1998 C CA . ASN A 1 257 ? 14.071 -4.756 -8.711 1.00 73.44 257 ASN A CA 1
ATOM 1999 C C . ASN A 1 257 ? 13.105 -3.832 -9.468 1.00 73.44 257 ASN A C 1
ATOM 2001 O O . ASN A 1 257 ? 13.255 -2.611 -9.390 1.00 73.44 257 ASN A O 1
ATOM 2005 N N . THR A 1 258 ? 12.123 -4.387 -10.186 1.00 80.75 258 THR A N 1
ATOM 2006 C CA . THR A 1 258 ? 11.205 -3.625 -11.042 1.00 80.75 258 THR A CA 1
ATOM 2007 C C . THR A 1 258 ? 9.759 -3.985 -10.742 1.00 80.75 258 THR A C 1
ATOM 2009 O O . THR A 1 258 ? 9.363 -5.146 -10.808 1.00 80.75 258 THR A O 1
ATOM 2012 N N . ASN A 1 259 ? 8.948 -2.983 -10.450 1.00 87.88 259 ASN A N 1
ATOM 2013 C CA . ASN A 1 259 ? 7.512 -3.132 -10.297 1.00 87.88 259 ASN A CA 1
ATOM 2014 C C . ASN A 1 259 ? 6.789 -2.850 -11.625 1.00 87.88 259 ASN A C 1
ATOM 2016 O O . ASN A 1 259 ? 7.387 -2.404 -12.607 1.00 87.88 259 ASN A O 1
ATOM 2020 N N . LEU A 1 260 ? 5.475 -3.076 -11.636 1.00 90.75 260 LEU A N 1
ATOM 2021 C CA . LEU A 1 260 ? 4.634 -2.852 -12.810 1.00 90.75 260 LEU A CA 1
ATOM 2022 C C . LEU A 1 260 ? 4.752 -1.427 -13.373 1.00 90.75 260 LEU A C 1
ATOM 2024 O O . LEU A 1 260 ? 4.760 -1.259 -14.586 1.00 90.75 260 LEU A O 1
ATOM 2028 N N . LEU A 1 261 ? 4.853 -0.400 -12.524 1.00 90.75 261 LEU A N 1
ATOM 2029 C CA . LEU A 1 261 ? 4.935 0.984 -12.999 1.00 90.75 261 LEU A CA 1
ATOM 2030 C C . LEU A 1 261 ? 6.264 1.261 -13.696 1.00 90.75 261 LEU A C 1
ATOM 2032 O O . LEU A 1 261 ? 6.266 1.925 -14.728 1.00 90.75 261 LEU A O 1
ATOM 2036 N N . GLN A 1 262 ? 7.371 0.726 -13.176 1.00 88.69 262 GLN A N 1
ATOM 2037 C CA . GLN A 1 262 ? 8.671 0.836 -13.837 1.00 88.69 262 GLN A CA 1
ATOM 2038 C C . GLN A 1 262 ? 8.669 0.095 -15.180 1.00 88.69 262 GLN A C 1
ATOM 2040 O O . GLN A 1 262 ? 9.155 0.626 -16.177 1.00 88.69 262 GLN A O 1
ATOM 2045 N N . ALA A 1 263 ? 8.059 -1.092 -15.239 1.00 88.50 263 ALA A N 1
ATOM 2046 C CA . ALA A 1 263 ? 7.912 -1.832 -16.490 1.00 88.50 263 ALA A CA 1
ATOM 2047 C C . ALA A 1 263 ? 7.057 -1.065 -17.518 1.00 88.50 263 ALA A C 1
ATOM 2049 O O . ALA A 1 263 ? 7.453 -0.941 -18.674 1.00 88.50 263 ALA A O 1
ATOM 2050 N N . MET A 1 264 ? 5.941 -0.466 -17.086 1.00 88.56 264 MET A N 1
ATOM 2051 C CA . MET A 1 264 ? 5.107 0.399 -17.929 1.00 88.56 264 MET A CA 1
ATOM 2052 C C . MET A 1 264 ? 5.858 1.643 -18.413 1.00 88.56 264 MET A C 1
ATOM 2054 O O . MET A 1 264 ? 5.688 2.049 -19.559 1.00 88.56 264 MET A O 1
ATOM 2058 N N . TYR A 1 265 ? 6.688 2.254 -17.562 1.00 87.12 265 TYR A N 1
ATOM 2059 C CA . TYR A 1 265 ? 7.517 3.390 -17.957 1.00 87.12 265 TYR A CA 1
ATOM 2060 C C . TYR A 1 265 ? 8.484 2.996 -19.076 1.00 87.12 265 TYR A C 1
ATOM 2062 O O . TYR A 1 265 ? 8.522 3.659 -20.115 1.00 87.12 265 TYR A O 1
ATOM 2070 N N . ASN A 1 266 ? 9.221 1.901 -18.881 1.00 84.69 266 ASN A N 1
ATOM 2071 C CA . ASN A 1 266 ? 10.214 1.416 -19.836 1.00 84.69 266 ASN A CA 1
ATOM 2072 C C . ASN A 1 266 ? 9.576 1.070 -21.187 1.00 84.69 266 ASN A C 1
ATOM 2074 O O . ASN A 1 266 ? 10.100 1.458 -22.229 1.00 84.69 266 ASN A O 1
ATOM 2078 N N . ASP A 1 267 ? 8.415 0.418 -21.172 1.00 79.25 267 ASP A N 1
ATOM 2079 C CA . ASP A 1 267 ? 7.680 0.068 -22.388 1.00 79.25 267 ASP A CA 1
ATOM 2080 C C . ASP A 1 267 ? 7.091 1.305 -23.096 1.00 79.25 267 ASP A C 1
ATOM 2082 O O . ASP A 1 267 ? 7.245 1.491 -24.308 1.00 79.25 267 ASP A O 1
ATOM 2086 N N . SER A 1 268 ? 6.540 2.254 -22.326 1.00 67.06 268 SER A N 1
ATOM 2087 C CA . SER A 1 268 ? 6.051 3.535 -22.858 1.00 67.06 268 SER A CA 1
ATOM 2088 C C . SER A 1 268 ? 7.149 4.379 -23.513 1.00 67.06 268 SER A C 1
ATOM 2090 O O . SER A 1 268 ? 6.857 5.267 -24.310 1.00 67.06 268 SER A O 1
ATOM 2092 N N . ALA A 1 269 ? 8.421 4.127 -23.195 1.00 58.59 269 ALA A N 1
ATOM 2093 C CA . ALA A 1 269 ? 9.542 4.799 -23.835 1.00 58.59 269 ALA A CA 1
ATOM 2094 C C . ALA A 1 269 ? 9.902 4.201 -25.210 1.00 58.59 269 ALA A C 1
ATOM 2096 O O . ALA A 1 269 ? 10.564 4.890 -25.987 1.00 58.59 269 ALA A O 1
ATOM 2097 N N . LEU A 1 270 ? 9.461 2.972 -25.518 1.00 59.97 270 LEU A N 1
ATOM 2098 C CA . LEU A 1 270 ? 9.890 2.176 -26.677 1.00 59.97 270 LEU A CA 1
ATOM 2099 C C . LEU A 1 270 ? 8.827 2.055 -27.794 1.00 59.97 270 LEU A C 1
ATOM 2101 O O . LEU A 1 270 ? 9.192 2.038 -28.971 1.00 59.97 270 LEU A O 1
ATOM 2105 N N . SER A 1 271 ? 7.526 1.993 -27.475 1.00 54.16 271 SER A N 1
ATOM 2106 C CA . SER A 1 271 ? 6.450 1.736 -28.461 1.00 54.16 271 SER A CA 1
ATOM 2107 C C . SER A 1 271 ? 5.873 3.001 -29.121 1.00 54.16 271 SER A C 1
ATOM 2109 O O . SER A 1 271 ? 5.268 3.838 -28.460 1.00 54.16 271 SER A O 1
ATOM 2111 N N . THR A 1 272 ? 5.950 3.119 -30.455 1.00 53.28 272 THR A N 1
ATOM 2112 C CA . THR A 1 272 ? 5.458 4.273 -31.251 1.00 53.28 272 THR A CA 1
ATOM 2113 C C . THR A 1 272 ? 3.936 4.382 -31.417 1.00 53.28 272 THR A C 1
ATOM 2115 O O . THR A 1 272 ? 3.464 5.441 -31.826 1.00 53.28 272 THR A O 1
ATOM 2118 N N . SER A 1 273 ? 3.150 3.349 -31.089 1.00 48.44 273 SER A N 1
ATOM 2119 C CA . SER A 1 273 ? 1.693 3.324 -31.346 1.00 48.44 273 SER A CA 1
ATOM 2120 C C . SER A 1 273 ? 0.809 3.355 -30.086 1.00 48.44 273 SER A C 1
ATOM 2122 O O . SER A 1 273 ? -0.322 3.832 -30.162 1.00 48.44 273 SER A O 1
ATOM 2124 N N . SER A 1 274 ? 1.332 2.959 -28.916 1.00 54.38 274 SER A N 1
ATOM 2125 C CA . SER A 1 274 ? 0.657 3.020 -27.598 1.00 54.38 274 SER A CA 1
ATOM 2126 C C . SER A 1 274 ? 1.211 4.111 -26.656 1.00 54.38 274 SER A C 1
ATOM 2128 O O . SER A 1 274 ? 0.704 4.308 -25.546 1.00 54.38 274 SER A O 1
ATOM 2130 N N . LEU A 1 275 ? 2.201 4.880 -27.131 1.00 62.38 275 LEU A N 1
ATOM 2131 C CA . LEU A 1 275 ? 3.038 5.828 -26.378 1.00 62.38 275 LEU A CA 1
ATOM 2132 C C . LEU A 1 275 ? 2.251 6.853 -25.537 1.00 62.38 275 LEU A C 1
ATOM 2134 O O . LEU A 1 275 ? 2.643 7.171 -24.419 1.00 62.38 275 LEU A O 1
ATOM 2138 N N . GLY A 1 276 ? 1.130 7.372 -26.051 1.00 77.69 276 GLY A N 1
ATOM 2139 C CA . GLY A 1 276 ? 0.368 8.428 -25.375 1.00 77.69 276 GLY A CA 1
ATOM 2140 C C . GLY A 1 276 ? -0.484 7.935 -24.203 1.00 77.69 276 GLY A C 1
ATOM 2141 O O . GLY A 1 276 ? -0.504 8.562 -23.145 1.00 77.69 276 GLY A O 1
ATOM 2142 N N . TRP A 1 277 ? -1.190 6.813 -24.372 1.00 86.25 277 TRP A N 1
ATOM 2143 C CA . TRP A 1 277 ? -2.174 6.348 -23.388 1.00 86.25 277 TRP A CA 1
ATOM 2144 C C . TRP A 1 277 ? -1.531 5.638 -22.196 1.00 86.25 277 TRP A C 1
ATOM 2146 O O . TRP A 1 277 ? -1.889 5.917 -21.052 1.00 86.25 277 TRP A O 1
ATOM 2156 N N . LEU A 1 278 ? -0.547 4.768 -22.445 1.00 87.38 278 LEU A N 1
ATOM 2157 C CA . LEU A 1 278 ? 0.175 4.080 -21.372 1.00 87.38 278 LEU A CA 1
ATOM 2158 C C . LEU A 1 278 ? 0.925 5.089 -20.493 1.00 87.38 278 LEU A C 1
ATOM 2160 O O . LEU A 1 278 ? 0.853 5.028 -19.265 1.00 87.38 278 LEU A O 1
ATOM 2164 N N . PHE A 1 279 ? 1.560 6.079 -21.130 1.00 86.00 279 PHE A N 1
ATOM 2165 C CA . PHE A 1 279 ? 2.208 7.178 -20.427 1.00 86.00 279 PHE A CA 1
ATOM 2166 C C . PHE A 1 279 ? 1.206 8.056 -19.670 1.00 86.00 279 PHE A C 1
ATOM 2168 O O . PHE A 1 279 ? 1.479 8.435 -18.536 1.00 86.00 279 PHE A O 1
ATOM 2175 N N . PHE A 1 280 ? 0.032 8.348 -20.243 1.00 89.31 280 PHE A N 1
ATOM 2176 C CA . PHE A 1 280 ? -1.033 9.061 -19.534 1.00 89.31 280 PHE A CA 1
ATOM 2177 C C . PHE A 1 280 ? -1.449 8.312 -18.261 1.00 89.31 280 PHE A C 1
ATOM 2179 O O . PHE A 1 280 ? -1.510 8.911 -17.189 1.00 89.31 280 PHE A O 1
ATOM 2186 N N . MET A 1 281 ? -1.664 6.995 -18.342 1.00 92.06 281 MET A N 1
ATOM 2187 C CA . MET A 1 281 ? -1.968 6.194 -17.157 1.00 92.06 281 MET A CA 1
ATOM 2188 C C . MET A 1 281 ? -0.839 6.272 -16.134 1.00 92.06 281 MET A C 1
ATOM 2190 O O . MET A 1 281 ? -1.100 6.615 -14.985 1.00 92.06 281 MET A O 1
ATOM 2194 N N . TYR A 1 282 ? 0.407 6.058 -16.548 1.00 91.31 282 TYR A N 1
ATOM 2195 C CA . TYR A 1 282 ? 1.571 6.175 -15.673 1.00 91.31 282 TYR A CA 1
ATOM 2196 C C . TYR A 1 282 ? 1.670 7.552 -14.983 1.00 91.31 282 TYR A C 1
ATOM 2198 O O . TYR A 1 282 ? 1.833 7.626 -13.766 1.00 91.31 282 TYR A O 1
ATOM 2206 N N . LEU A 1 283 ? 1.503 8.642 -15.739 1.00 91.88 283 LEU A N 1
ATOM 2207 C CA . LEU A 1 283 ? 1.621 10.025 -15.268 1.00 91.88 283 LEU A CA 1
ATOM 2208 C C . LEU A 1 283 ? 0.629 10.358 -14.149 1.00 91.88 283 LEU A C 1
ATOM 2210 O O . LEU A 1 283 ? 0.984 11.036 -13.186 1.00 91.88 283 LEU A O 1
ATOM 2214 N N . PHE A 1 284 ? -0.615 9.896 -14.273 1.00 92.50 284 PHE A N 1
ATOM 2215 C CA . PHE A 1 284 ? -1.668 10.182 -13.298 1.00 92.50 284 PHE A CA 1
ATOM 2216 C C . PHE A 1 284 ? -1.678 9.214 -12.111 1.00 92.50 284 PHE A C 1
ATOM 2218 O O . PHE A 1 284 ? -2.328 9.502 -11.104 1.00 92.50 284 PHE A O 1
ATOM 2225 N N . PHE A 1 285 ? -0.935 8.106 -12.175 1.00 93.19 285 PHE A N 1
ATOM 2226 C CA . PHE A 1 285 ? -0.927 7.088 -11.125 1.00 93.19 285 PHE A CA 1
ATOM 2227 C C . PHE A 1 285 ? -0.577 7.636 -9.725 1.00 93.19 285 PHE A C 1
ATOM 2229 O O . PHE A 1 285 ? -1.304 7.312 -8.778 1.00 93.19 285 PHE A O 1
ATOM 2236 N N . PRO A 1 286 ? 0.451 8.500 -9.550 1.00 92.38 286 PRO A N 1
ATOM 2237 C CA . PRO A 1 286 ? 0.812 9.044 -8.239 1.00 92.38 286 PRO A CA 1
ATOM 2238 C C . PRO A 1 286 ? -0.305 9.837 -7.586 1.00 92.38 286 PRO A C 1
ATOM 2240 O O . PRO A 1 286 ? -0.570 9.687 -6.397 1.00 92.38 286 PRO A O 1
ATOM 2243 N N . VAL A 1 287 ? -0.990 10.663 -8.372 1.00 90.75 287 VAL A N 1
ATOM 2244 C CA . VAL A 1 287 ? -2.044 11.536 -7.861 1.00 90.75 287 VAL A CA 1
ATOM 2245 C C . VAL A 1 287 ? -3.317 10.735 -7.624 1.00 90.75 287 VAL A C 1
ATOM 2247 O O . VAL A 1 287 ? -3.922 10.839 -6.564 1.00 90.75 287 VAL A O 1
ATOM 2250 N N . MET A 1 288 ? -3.709 9.905 -8.590 1.00 91.81 288 MET A N 1
ATOM 2251 C CA . MET A 1 288 ? -5.000 9.225 -8.563 1.00 91.81 288 MET A CA 1
ATOM 2252 C C . MET A 1 288 ? -5.018 8.038 -7.606 1.00 91.81 288 MET A C 1
ATOM 2254 O O . MET A 1 288 ? -6.065 7.766 -7.027 1.00 91.81 288 MET A O 1
ATOM 2258 N N . THR A 1 289 ? -3.891 7.349 -7.406 1.00 91.00 289 THR A N 1
ATOM 2259 C CA . THR A 1 289 ? -3.823 6.146 -6.559 1.00 91.00 289 THR A CA 1
ATOM 2260 C C . THR A 1 289 ? -3.121 6.416 -5.233 1.00 91.00 289 THR A C 1
ATOM 2262 O O . THR A 1 289 ? -3.700 6.161 -4.183 1.00 91.00 289 THR A O 1
ATOM 2265 N N . TYR A 1 290 ? -1.892 6.945 -5.247 1.00 91.06 290 TYR A N 1
ATOM 2266 C CA . TYR A 1 290 ? -1.134 7.135 -4.004 1.00 91.06 290 TYR A CA 1
ATOM 2267 C C . TYR A 1 290 ? -1.632 8.341 -3.196 1.00 91.06 290 TYR A C 1
ATOM 2269 O O . TYR A 1 290 ? -1.920 8.214 -2.005 1.00 91.06 290 TYR A O 1
ATOM 2277 N N . ALA A 1 291 ? -1.767 9.514 -3.819 1.00 87.12 291 ALA A N 1
ATOM 2278 C CA . ALA A 1 291 ? -2.113 10.741 -3.102 1.00 87.12 291 ALA A CA 1
ATOM 2279 C C . ALA A 1 291 ? -3.556 10.757 -2.566 1.00 87.12 291 ALA A C 1
ATOM 2281 O O . ALA A 1 291 ? -3.842 11.522 -1.652 1.00 87.12 291 ALA A O 1
ATOM 2282 N N . THR A 1 292 ? -4.451 9.909 -3.083 1.00 88.94 292 THR A N 1
ATOM 2283 C CA . THR A 1 292 ? -5.823 9.756 -2.567 1.00 88.94 292 THR A CA 1
ATOM 2284 C C . THR A 1 292 ? -5.913 8.770 -1.400 1.00 88.94 292 THR A C 1
ATOM 2286 O O . THR A 1 292 ? -6.735 8.965 -0.505 1.00 88.94 292 THR A O 1
ATOM 2289 N N . SER A 1 293 ? -5.070 7.730 -1.359 1.00 88.69 293 SER A N 1
ATOM 2290 C CA . SER A 1 293 ? -5.107 6.715 -0.298 1.00 88.69 293 SER A CA 1
ATOM 2291 C C . SER A 1 293 ? -4.291 7.103 0.938 1.00 88.69 293 SER A C 1
ATOM 2293 O O . SER A 1 293 ? -4.716 6.839 2.061 1.00 88.69 293 SER A O 1
ATOM 2295 N N . ILE A 1 294 ? -3.129 7.742 0.751 1.00 91.81 294 ILE A N 1
ATOM 2296 C CA . ILE A 1 294 ? -2.201 8.063 1.849 1.00 91.81 294 ILE A CA 1
ATOM 2297 C C . ILE A 1 294 ? -2.835 8.995 2.897 1.00 91.81 294 ILE A C 1
ATOM 2299 O O . ILE A 1 294 ? -2.758 8.672 4.084 1.00 91.81 294 ILE A O 1
ATOM 2303 N N . PRO A 1 295 ? -3.499 10.113 2.528 1.00 90.94 295 PRO A N 1
ATOM 2304 C CA . PRO A 1 295 ? -4.103 10.998 3.520 1.00 90.94 295 PRO A CA 1
ATOM 2305 C C . PRO A 1 295 ? -5.161 10.299 4.370 1.00 90.94 295 PRO A C 1
ATOM 2307 O O . PRO A 1 295 ? -5.239 10.546 5.569 1.00 90.94 295 PRO A O 1
ATOM 2310 N N . VAL A 1 296 ? -5.935 9.390 3.774 1.00 89.00 296 VAL A N 1
ATOM 2311 C CA . VAL A 1 296 ? -6.981 8.648 4.481 1.00 89.00 296 VAL A CA 1
ATOM 2312 C C . VAL A 1 296 ? -6.386 7.721 5.532 1.00 89.00 296 VAL A C 1
ATOM 2314 O O . VAL A 1 296 ? -6.775 7.800 6.696 1.00 89.00 296 VAL A O 1
ATOM 2317 N N . ALA A 1 297 ? -5.379 6.929 5.174 1.00 90.06 297 ALA A N 1
ATOM 2318 C CA . ALA A 1 297 ? -4.692 6.076 6.138 1.00 90.06 297 ALA A CA 1
ATOM 2319 C C . ALA A 1 297 ? -3.993 6.896 7.246 1.00 90.06 297 ALA A C 1
ATOM 2321 O O . ALA A 1 297 ? -4.039 6.525 8.421 1.00 90.06 297 ALA A O 1
ATOM 2322 N N . MET A 1 298 ? -3.406 8.058 6.926 1.00 92.75 298 MET A N 1
ATOM 2323 C CA . MET A 1 298 ? -2.860 8.984 7.936 1.00 92.75 298 MET A CA 1
ATOM 2324 C C . MET A 1 298 ? -3.945 9.538 8.878 1.00 92.75 298 MET A C 1
ATOM 2326 O O . MET A 1 298 ? -3.734 9.611 10.092 1.00 92.75 298 MET A O 1
ATOM 2330 N N . LEU A 1 299 ? -5.120 9.904 8.356 1.00 90.44 299 LEU A N 1
ATOM 2331 C CA . LEU A 1 299 ? -6.250 10.374 9.162 1.00 90.44 299 LEU A CA 1
ATOM 2332 C C . LEU A 1 299 ? -6.761 9.282 10.109 1.00 90.44 299 LEU A C 1
ATOM 2334 O O . LEU A 1 299 ? -6.991 9.572 11.283 1.00 90.44 299 LEU A O 1
ATOM 2338 N N . VAL A 1 300 ? -6.856 8.031 9.649 1.00 90.44 300 VAL A N 1
ATOM 2339 C CA . VAL A 1 300 ? -7.243 6.891 10.499 1.00 90.44 300 VAL A CA 1
ATOM 2340 C C . VAL A 1 300 ? -6.267 6.718 11.668 1.00 90.44 300 VAL A C 1
ATOM 2342 O O . VAL A 1 300 ? -6.703 6.566 12.813 1.00 90.44 300 VAL A O 1
ATOM 2345 N N . VAL A 1 301 ? -4.952 6.818 11.431 1.00 91.94 301 VAL A N 1
ATOM 2346 C CA . VAL A 1 301 ? -3.944 6.774 12.510 1.00 91.94 301 VAL A CA 1
ATOM 2347 C C . VAL A 1 301 ? -4.157 7.907 13.512 1.00 91.94 301 VAL A C 1
ATOM 2349 O O . VAL A 1 301 ? -4.162 7.679 14.724 1.00 91.94 301 VAL A O 1
ATOM 2352 N N . LYS A 1 302 ? -4.354 9.135 13.017 1.00 91.50 302 LYS A N 1
ATOM 2353 C CA . LYS A 1 302 ? -4.577 10.313 13.862 1.00 91.50 302 LYS A CA 1
ATOM 2354 C C . LYS A 1 302 ? -5.812 10.138 14.749 1.00 91.50 302 LYS A C 1
ATOM 2356 O O . LYS A 1 302 ? -5.728 10.390 15.950 1.00 91.50 302 LYS A O 1
ATOM 2361 N N . ILE A 1 303 ? -6.929 9.681 14.181 1.00 88.50 303 ILE A N 1
ATOM 2362 C CA . ILE A 1 303 ? -8.184 9.446 14.908 1.00 88.50 303 ILE A CA 1
ATOM 2363 C C . ILE A 1 303 ? -7.988 8.362 15.974 1.00 88.50 303 ILE A C 1
ATOM 2365 O O . ILE A 1 303 ? -8.369 8.570 17.124 1.00 88.50 303 ILE A O 1
ATOM 2369 N N . ASN A 1 304 ? -7.307 7.260 15.647 1.00 87.88 304 ASN A N 1
ATOM 2370 C CA . ASN A 1 304 ? -7.035 6.188 16.607 1.00 87.88 304 ASN A CA 1
ATOM 2371 C C . ASN A 1 304 ? -6.166 6.649 17.788 1.00 87.88 304 ASN A C 1
ATOM 2373 O O . ASN A 1 304 ? -6.427 6.240 18.920 1.00 87.88 304 ASN A O 1
ATOM 2377 N N . PHE A 1 305 ? -5.175 7.524 17.567 1.00 87.44 305 PHE A N 1
ATOM 2378 C CA . PHE A 1 305 ? -4.370 8.099 18.654 1.00 87.44 305 PHE A CA 1
ATOM 2379 C C . PHE A 1 305 ? -5.162 9.037 19.566 1.00 87.44 305 PHE A C 1
ATOM 2381 O O . PHE A 1 305 ? -4.945 9.036 20.781 1.00 87.44 305 PHE A O 1
ATOM 2388 N N . LEU A 1 306 ? -6.065 9.831 18.987 1.00 87.69 306 LEU A N 1
ATOM 2389 C CA . LEU A 1 306 ? -6.921 10.748 19.737 1.00 87.69 306 LEU A CA 1
ATOM 2390 C C . LEU A 1 306 ? -7.984 9.990 20.537 1.00 87.69 306 LEU A C 1
ATOM 2392 O O . LEU A 1 306 ? -8.146 10.256 21.725 1.00 87.69 306 LEU A O 1
ATOM 2396 N N . ALA A 1 307 ? -8.639 8.999 19.927 1.00 82.69 307 ALA A N 1
ATOM 2397 C CA . ALA A 1 307 ? -9.615 8.135 20.593 1.00 82.69 307 ALA A CA 1
ATOM 2398 C C . ALA A 1 307 ? -8.988 7.317 21.735 1.00 82.69 307 ALA A C 1
ATOM 2400 O O . ALA A 1 307 ? -9.624 7.070 22.756 1.00 82.69 307 ALA A O 1
ATOM 2401 N N . ALA A 1 308 ? -7.714 6.950 21.589 1.00 78.88 308 ALA A N 1
ATOM 2402 C CA . ALA A 1 308 ? -6.929 6.261 22.607 1.00 78.88 308 ALA A CA 1
ATOM 2403 C C . ALA A 1 308 ? -6.486 7.167 23.782 1.00 78.88 308 ALA A C 1
ATOM 2405 O O . ALA A 1 308 ? -5.943 6.667 24.770 1.00 78.88 308 ALA A O 1
ATOM 2406 N N . GLY A 1 309 ? -6.648 8.493 23.677 1.00 80.44 309 GLY A N 1
ATOM 2407 C CA . GLY A 1 309 ? -6.191 9.454 24.689 1.00 80.44 309 GLY A CA 1
ATOM 2408 C C . GLY A 1 309 ? -4.668 9.488 24.891 1.00 80.44 309 GLY A C 1
ATOM 2409 O O . GLY A 1 309 ? -4.199 9.958 25.925 1.00 80.44 309 GLY A O 1
ATOM 2410 N N . LEU A 1 310 ? -3.883 8.970 23.938 1.00 77.38 310 LEU A N 1
ATOM 2411 C CA . LEU A 1 310 ? -2.424 8.827 24.074 1.00 77.38 310 LEU A CA 1
ATOM 2412 C C . LEU A 1 310 ? -1.647 10.086 23.701 1.00 77.38 310 LEU A C 1
ATOM 2414 O O . LEU A 1 310 ? -0.519 10.275 24.149 1.00 77.38 310 LEU A O 1
ATOM 2418 N N . CYS A 1 311 ? -2.199 10.896 22.803 1.00 85.12 311 CYS A N 1
ATOM 2419 C CA . CYS A 1 311 ? -1.507 12.027 22.203 1.00 85.12 311 CYS A CA 1
ATOM 2420 C C . CYS A 1 311 ? -2.410 13.256 22.181 1.00 85.12 311 CYS A C 1
ATOM 2422 O O . CYS A 1 311 ? -3.612 13.160 21.941 1.00 85.12 311 CYS A O 1
ATOM 2424 N N . SER A 1 312 ? -1.806 14.431 22.359 1.00 89.88 312 SER A N 1
ATOM 2425 C CA . SER A 1 312 ? -2.449 15.696 22.006 1.00 89.88 312 SER A CA 1
ATOM 2426 C C . SER A 1 312 ? -2.602 15.807 20.482 1.00 89.88 312 SER A C 1
ATOM 2428 O O . SER A 1 312 ? -1.902 15.129 19.727 1.00 89.88 312 SER A O 1
ATOM 2430 N N . SER A 1 313 ? -3.478 16.698 20.006 1.00 88.81 313 SER A N 1
ATOM 2431 C CA . SER A 1 313 ? -3.716 16.913 18.564 1.00 88.81 313 SER A CA 1
ATOM 2432 C C . SER A 1 313 ? -2.429 17.161 17.757 1.00 88.81 313 SER A C 1
ATOM 2434 O O . SER A 1 313 ? -2.263 16.627 16.656 1.00 88.81 313 SER A O 1
ATOM 2436 N N . GLY A 1 314 ? -1.471 17.900 18.332 1.00 90.88 314 GLY A N 1
ATOM 2437 C CA . GLY A 1 314 ? -0.167 18.147 17.711 1.00 90.88 314 GLY A CA 1
ATOM 2438 C C . GLY A 1 314 ? 0.694 16.885 17.604 1.00 90.88 314 GLY A C 1
ATOM 2439 O O . GLY A 1 314 ? 1.191 16.570 16.524 1.00 90.88 314 GLY A O 1
ATOM 2440 N N . MET A 1 315 ? 0.820 16.119 18.694 1.00 91.75 315 MET A N 1
ATOM 2441 C CA . MET A 1 315 ? 1.591 14.867 18.701 1.00 91.75 315 MET A CA 1
ATOM 2442 C C . MET A 1 315 ? 0.967 13.806 17.791 1.00 91.75 315 MET A C 1
ATOM 2444 O O . MET A 1 315 ? 1.686 13.124 17.066 1.00 91.75 315 MET A O 1
ATOM 2448 N N . ALA A 1 316 ? -0.365 13.705 17.774 1.00 91.12 316 ALA A N 1
ATOM 2449 C CA . ALA A 1 316 ? -1.078 12.800 16.880 1.00 91.12 316 ALA A CA 1
ATOM 2450 C C . ALA A 1 316 ? -0.810 13.156 15.411 1.00 91.12 316 ALA A C 1
ATOM 2452 O O . ALA A 1 316 ? -0.559 12.268 14.604 1.00 91.12 316 ALA A O 1
ATOM 2453 N N . THR A 1 317 ? -0.785 14.449 15.069 1.00 92.69 317 THR A N 1
ATOM 2454 C CA . THR A 1 317 ? -0.451 14.910 13.710 1.00 92.69 317 THR A CA 1
ATOM 2455 C C . THR A 1 317 ? 1.001 14.595 13.346 1.00 92.69 317 THR A C 1
ATOM 2457 O O . THR A 1 317 ? 1.262 14.144 12.235 1.00 92.69 317 THR A O 1
ATOM 2460 N N . PHE A 1 318 ? 1.947 14.766 14.273 1.00 94.56 318 PHE A N 1
ATOM 2461 C CA . PHE A 1 318 ? 3.346 14.409 14.033 1.00 94.56 318 PHE A CA 1
ATOM 2462 C C . PHE A 1 318 ? 3.509 12.916 13.710 1.00 94.56 318 PHE A C 1
ATOM 2464 O O . PHE A 1 318 ? 4.066 12.579 12.666 1.00 94.56 318 PHE A O 1
ATOM 2471 N N . TRP A 1 319 ? 2.981 12.029 14.558 1.00 93.31 319 TRP A N 1
ATOM 2472 C CA . TRP A 1 319 ? 3.099 10.580 14.362 1.00 93.31 319 TRP A CA 1
ATOM 2473 C C . TRP A 1 319 ? 2.284 10.064 13.176 1.00 93.31 319 TRP A C 1
ATOM 2475 O O . TRP A 1 319 ? 2.697 9.118 12.512 1.00 93.31 319 TRP A O 1
ATOM 2485 N N . ALA A 1 320 ? 1.135 10.673 12.889 1.00 93.19 320 ALA A N 1
ATOM 2486 C CA . ALA A 1 320 ? 0.304 10.274 11.764 1.00 93.19 320 ALA A CA 1
ATOM 2487 C C . ALA A 1 320 ? 0.882 10.725 10.416 1.00 93.19 320 ALA A C 1
ATOM 2489 O O . ALA A 1 320 ? 0.906 9.929 9.483 1.00 93.19 320 ALA A O 1
ATOM 2490 N N . VAL A 1 321 ? 1.338 11.980 10.322 1.00 93.94 321 VAL A N 1
ATOM 2491 C CA . VAL A 1 321 ? 1.634 12.644 9.042 1.00 93.94 321 VAL A CA 1
ATOM 2492 C C . VAL A 1 321 ? 3.128 12.802 8.795 1.00 93.94 321 VAL A C 1
ATOM 2494 O O . VAL A 1 321 ? 3.587 12.495 7.705 1.00 93.94 321 VAL A O 1
ATOM 2497 N N . ILE A 1 322 ? 3.903 13.271 9.776 1.00 94.75 322 ILE A N 1
ATOM 2498 C CA . ILE A 1 322 ? 5.314 13.647 9.569 1.00 94.75 322 ILE A CA 1
ATOM 2499 C C . ILE A 1 322 ? 6.255 12.453 9.750 1.00 94.75 322 ILE A C 1
ATOM 2501 O O . ILE A 1 322 ? 7.160 12.251 8.942 1.00 94.75 322 ILE A O 1
ATOM 2505 N N . ALA A 1 323 ? 6.036 11.636 10.782 1.00 95.12 323 ALA A N 1
ATOM 2506 C CA . ALA A 1 323 ? 6.882 10.483 11.080 1.00 95.12 323 ALA A CA 1
ATOM 2507 C C . ALA A 1 323 ? 7.038 9.499 9.897 1.00 95.12 323 ALA A C 1
ATOM 2509 O O . ALA A 1 323 ? 8.165 9.060 9.669 1.00 95.12 323 ALA A O 1
ATOM 2510 N N . PRO A 1 324 ? 6.001 9.194 9.089 1.00 95.25 324 PRO A N 1
ATOM 2511 C CA . PRO A 1 324 ? 6.142 8.315 7.923 1.00 95.25 324 PRO A CA 1
ATOM 2512 C C . PRO A 1 324 ? 7.113 8.853 6.871 1.00 95.25 324 PRO A C 1
ATOM 2514 O O . PRO A 1 324 ? 7.888 8.082 6.314 1.00 95.25 324 PRO A O 1
ATOM 2517 N N . PHE A 1 325 ? 7.139 10.172 6.646 1.00 95.00 325 PHE A N 1
ATOM 2518 C CA . PHE A 1 325 ? 8.110 10.791 5.738 1.00 95.00 325 PHE A CA 1
ATOM 2519 C C . PHE A 1 325 ? 9.534 10.736 6.282 1.00 95.00 325 PHE A C 1
ATOM 2521 O O . PHE A 1 325 ? 10.472 10.670 5.500 1.00 95.00 325 PHE A O 1
ATOM 2528 N N . ILE A 1 326 ? 9.731 10.760 7.597 1.00 94.75 326 ILE A N 1
ATOM 2529 C CA . ILE A 1 326 ? 11.075 10.643 8.177 1.00 94.75 326 ILE A CA 1
ATOM 2530 C C . ILE A 1 326 ? 11.541 9.185 8.118 1.00 94.75 326 ILE A C 1
ATOM 2532 O O . ILE A 1 326 ? 12.651 8.900 7.677 1.00 94.75 326 ILE A O 1
ATOM 2536 N N . ILE A 1 327 ? 10.675 8.252 8.520 1.00 93.44 327 ILE A N 1
ATOM 2537 C CA . ILE A 1 327 ? 10.979 6.817 8.554 1.00 93.44 327 ILE A CA 1
ATOM 2538 C C . ILE A 1 327 ? 11.151 6.253 7.137 1.00 93.44 327 ILE A C 1
ATOM 2540 O O . ILE A 1 327 ? 11.919 5.316 6.959 1.00 93.44 327 ILE A O 1
ATOM 2544 N N . GLY A 1 328 ? 10.480 6.819 6.129 1.00 92.38 328 GLY A N 1
ATOM 2545 C CA . GLY A 1 328 ? 10.570 6.382 4.734 1.00 92.38 328 GLY A CA 1
ATOM 2546 C C . GLY A 1 328 ? 11.889 6.707 4.023 1.00 92.38 328 GLY A C 1
ATOM 2547 O O . GLY A 1 328 ? 12.204 6.049 3.034 1.00 92.38 328 GLY A O 1
ATOM 2548 N N . ILE A 1 329 ? 12.687 7.656 4.530 1.00 92.56 329 ILE A N 1
ATOM 2549 C CA . ILE A 1 329 ? 13.930 8.128 3.884 1.00 92.56 329 ILE A CA 1
ATOM 2550 C C . ILE A 1 329 ? 14.894 6.985 3.513 1.00 92.56 329 ILE A C 1
ATOM 2552 O O . ILE A 1 329 ? 15.332 6.952 2.362 1.00 92.56 329 ILE A O 1
ATOM 2556 N N . PRO A 1 330 ? 15.215 6.024 4.404 1.00 89.75 330 PRO A N 1
ATOM 2557 C CA . PRO A 1 330 ? 16.160 4.949 4.090 1.00 89.75 330 PRO A CA 1
ATOM 2558 C C . PRO A 1 330 ? 15.644 3.956 3.045 1.00 89.75 330 PRO A C 1
ATOM 2560 O O . PRO A 1 330 ? 16.427 3.189 2.499 1.00 89.75 330 PRO A O 1
ATOM 2563 N N . PHE A 1 331 ? 14.335 3.940 2.795 1.00 89.88 331 PHE A N 1
ATOM 2564 C CA . PHE A 1 331 ? 13.678 2.976 1.916 1.00 89.88 331 PHE A CA 1
ATOM 2565 C C . PHE A 1 331 ? 13.316 3.578 0.551 1.00 89.88 331 PHE A C 1
ATOM 2567 O O . PHE A 1 331 ? 12.749 2.881 -0.287 1.00 89.88 331 PHE A O 1
ATOM 2574 N N . GLN A 1 332 ? 13.603 4.866 0.318 1.00 89.88 332 GLN A N 1
ATOM 2575 C CA . GLN A 1 332 ? 13.211 5.555 -0.916 1.00 89.88 332 GLN A CA 1
ATOM 2576 C C . GLN A 1 332 ? 13.994 5.075 -2.155 1.00 89.88 332 GLN A C 1
ATOM 2578 O O . GLN A 1 332 ? 13.522 5.203 -3.287 1.00 89.88 332 GLN A O 1
ATOM 2583 N N . THR A 1 333 ? 15.179 4.504 -1.941 1.00 87.62 333 THR A N 1
ATOM 2584 C CA . THR A 1 333 ? 16.086 3.990 -2.972 1.00 87.62 333 THR A CA 1
ATOM 2585 C C . THR A 1 333 ? 16.547 2.566 -2.663 1.00 87.62 333 THR A C 1
ATOM 2587 O O . THR A 1 333 ? 16.321 2.044 -1.567 1.00 87.62 333 THR A O 1
ATOM 2590 N N . GLY A 1 334 ? 17.171 1.930 -3.656 1.00 82.19 334 GLY A N 1
ATOM 2591 C CA . GLY A 1 334 ? 17.656 0.559 -3.583 1.00 82.19 334 GLY A CA 1
ATOM 2592 C C . GLY A 1 334 ? 16.560 -0.487 -3.376 1.00 82.19 334 GLY A C 1
ATOM 2593 O O . GLY A 1 334 ? 15.368 -0.275 -3.621 1.00 82.19 334 GLY A O 1
ATOM 2594 N N . SER A 1 335 ? 16.985 -1.651 -2.894 1.00 78.38 335 SER A N 1
ATOM 2595 C CA . SER A 1 335 ? 16.130 -2.833 -2.740 1.00 78.38 335 SER A CA 1
ATOM 2596 C C . SER A 1 335 ? 15.408 -2.933 -1.391 1.00 78.38 335 SER A C 1
ATOM 2598 O O . SER A 1 335 ? 14.562 -3.810 -1.236 1.00 78.38 335 SER A O 1
ATOM 2600 N N . LEU A 1 336 ? 15.681 -2.048 -0.420 1.00 82.00 336 LEU A N 1
ATOM 2601 C CA . LEU A 1 336 ? 15.203 -2.181 0.970 1.00 82.00 336 LEU A CA 1
ATOM 2602 C C . LEU A 1 336 ? 13.683 -2.073 1.144 1.00 82.00 336 LEU A C 1
ATOM 2604 O O . LEU A 1 336 ? 13.137 -2.591 2.122 1.00 82.00 336 LEU A O 1
ATOM 2608 N N . ILE A 1 337 ? 12.980 -1.438 0.207 1.00 82.44 337 ILE A N 1
ATOM 2609 C CA . ILE A 1 337 ? 11.522 -1.300 0.280 1.00 82.44 337 ILE A CA 1
ATOM 2610 C C . ILE A 1 337 ? 10.792 -2.646 0.164 1.00 82.44 337 ILE A C 1
ATOM 2612 O O . ILE A 1 337 ? 9.768 -2.863 0.814 1.00 82.44 337 ILE A O 1
ATOM 2616 N N . VAL A 1 338 ? 11.339 -3.583 -0.614 1.00 79.44 338 VAL A N 1
ATOM 2617 C CA . VAL A 1 338 ? 10.760 -4.918 -0.810 1.00 79.44 338 VAL A CA 1
ATOM 2618 C C . VAL A 1 338 ? 10.783 -5.747 0.485 1.00 79.44 338 VAL A C 1
ATOM 2620 O O . VAL A 1 338 ? 9.708 -6.156 0.936 1.00 79.44 338 VAL A O 1
ATOM 2623 N N . PRO A 1 339 ? 11.937 -5.976 1.150 1.00 80.06 339 PRO A N 1
ATOM 2624 C CA . PRO A 1 339 ? 11.964 -6.685 2.421 1.00 80.06 339 PRO A CA 1
ATOM 2625 C C . PRO A 1 339 ? 11.220 -5.918 3.516 1.00 80.06 339 PRO A C 1
ATOM 2627 O O . PRO A 1 339 ? 10.567 -6.562 4.333 1.00 80.06 339 PRO A O 1
ATOM 2630 N N . PHE A 1 340 ? 11.233 -4.577 3.523 1.00 85.12 340 PHE A N 1
ATOM 2631 C CA . PHE A 1 340 ? 10.403 -3.795 4.445 1.00 85.12 340 PHE A CA 1
ATOM 2632 C C . PHE A 1 340 ? 8.919 -4.154 4.303 1.00 85.12 340 PHE A C 1
ATOM 2634 O O . PHE A 1 340 ? 8.276 -4.492 5.298 1.00 85.12 340 PHE A O 1
ATOM 2641 N N . GLY A 1 341 ? 8.386 -4.150 3.078 1.00 80.81 341 GLY A N 1
ATOM 2642 C CA . GLY A 1 341 ? 6.997 -4.524 2.811 1.00 80.81 341 GLY A CA 1
ATOM 2643 C C . GLY A 1 341 ? 6.678 -5.957 3.243 1.00 80.81 341 GLY A C 1
ATOM 2644 O O . GLY A 1 341 ? 5.676 -6.191 3.914 1.00 80.81 341 GLY A O 1
ATOM 2645 N N . ILE A 1 342 ? 7.557 -6.919 2.944 1.00 80.50 342 ILE A N 1
ATOM 2646 C CA . ILE A 1 342 ? 7.361 -8.324 3.335 1.00 80.50 342 ILE A CA 1
ATOM 2647 C C . ILE A 1 342 ? 7.350 -8.472 4.864 1.00 80.50 342 ILE A C 1
ATOM 2649 O O . ILE A 1 342 ? 6.407 -9.035 5.420 1.00 80.50 342 ILE A O 1
ATOM 2653 N N . TRP A 1 343 ? 8.348 -7.944 5.570 1.00 84.00 343 TRP A N 1
ATOM 2654 C CA . TRP A 1 343 ? 8.451 -8.123 7.021 1.00 84.00 343 TRP A CA 1
ATOM 2655 C C . TRP A 1 343 ? 7.367 -7.378 7.791 1.00 84.00 343 TRP A C 1
ATOM 2657 O O . TRP A 1 343 ? 6.784 -7.947 8.715 1.00 84.00 343 TRP A O 1
ATOM 2667 N N . THR A 1 344 ? 7.045 -6.143 7.404 1.00 86.88 344 THR A N 1
ATOM 2668 C CA . THR A 1 344 ? 5.948 -5.389 8.032 1.00 86.88 344 THR A CA 1
ATOM 2669 C C . THR A 1 344 ? 4.590 -6.037 7.768 1.00 86.88 344 THR A C 1
ATOM 2671 O O . THR A 1 344 ? 3.758 -6.082 8.678 1.00 86.88 344 THR A O 1
ATOM 2674 N N . SER A 1 345 ? 4.403 -6.645 6.587 1.00 82.88 345 SER A N 1
ATOM 2675 C CA . SER A 1 345 ? 3.169 -7.362 6.257 1.00 82.88 345 SER A CA 1
ATOM 2676 C C . SER A 1 345 ? 2.907 -8.550 7.192 1.00 82.88 345 SER A C 1
ATOM 2678 O O . SER A 1 345 ? 1.813 -8.709 7.734 1.00 82.88 345 SER A O 1
ATOM 2680 N N . VAL A 1 346 ? 3.932 -9.369 7.436 1.00 82.56 346 VAL A N 1
ATOM 2681 C CA . VAL A 1 346 ? 3.814 -10.582 8.255 1.00 82.56 346 VAL A CA 1
ATOM 2682 C C . VAL A 1 346 ? 3.776 -10.252 9.748 1.00 82.56 346 VAL A C 1
ATOM 2684 O O . VAL A 1 346 ? 3.079 -10.920 10.504 1.00 82.56 346 VAL A O 1
ATOM 2687 N N . THR A 1 347 ? 4.498 -9.219 10.190 1.00 87.19 347 THR A N 1
ATOM 2688 C CA . THR A 1 347 ? 4.594 -8.877 11.620 1.00 87.19 347 THR A CA 1
ATOM 2689 C C . THR A 1 347 ? 3.452 -7.992 12.097 1.00 87.19 347 THR A C 1
ATOM 2691 O O . THR A 1 347 ? 2.797 -8.322 13.079 1.00 87.19 347 THR A O 1
ATOM 2694 N N . PHE A 1 348 ? 3.174 -6.880 11.419 1.00 90.81 348 PHE A N 1
ATOM 2695 C CA . PHE A 1 348 ? 2.179 -5.914 11.882 1.00 90.81 348 PHE A CA 1
ATOM 2696 C C . PHE A 1 348 ? 0.825 -6.121 11.216 1.00 90.81 348 PHE A C 1
ATOM 2698 O O . PHE A 1 348 ? -0.196 -6.206 11.900 1.00 90.81 348 PHE A O 1
ATOM 2705 N N . GLN A 1 349 ? 0.809 -6.242 9.889 1.00 88.75 349 GLN A N 1
ATOM 2706 C CA . GLN A 1 349 ? -0.430 -6.365 9.122 1.00 88.75 349 GLN A CA 1
ATOM 2707 C C . GLN A 1 349 ? -1.186 -7.640 9.465 1.00 88.75 349 GLN A C 1
ATOM 2709 O O . GLN A 1 349 ? -2.380 -7.566 9.748 1.00 88.75 349 GLN A O 1
ATOM 2714 N N . ALA A 1 350 ? -0.496 -8.785 9.470 1.00 89.62 350 ALA A N 1
ATOM 2715 C CA . ALA A 1 350 ? -1.110 -10.071 9.758 1.00 89.62 350 ALA A CA 1
ATOM 2716 C C . ALA A 1 350 ? -1.753 -10.059 11.151 1.00 89.62 350 ALA A C 1
ATOM 2718 O O . ALA A 1 350 ? -2.934 -10.380 11.297 1.00 89.62 350 ALA A O 1
ATOM 2719 N N . ILE A 1 351 ? -1.004 -9.611 12.166 1.00 90.50 351 ILE A N 1
ATOM 2720 C CA . ILE A 1 351 ? -1.500 -9.539 13.543 1.00 90.50 351 ILE A CA 1
ATOM 2721 C C . ILE A 1 351 ? -2.711 -8.605 13.631 1.00 90.50 351 ILE A C 1
ATOM 2723 O O . ILE A 1 351 ? -3.762 -9.013 14.123 1.00 90.50 351 ILE A O 1
ATOM 2727 N N . CYS A 1 352 ? -2.599 -7.381 13.114 1.00 90.12 352 CYS A N 1
ATOM 2728 C CA . CYS A 1 352 ? -3.654 -6.381 13.251 1.00 90.12 352 CYS A CA 1
ATOM 2729 C C . CYS A 1 352 ? -4.923 -6.718 12.459 1.00 90.12 352 CYS A C 1
ATOM 2731 O O . CYS A 1 352 ? -6.020 -6.450 12.938 1.00 90.12 352 CYS A O 1
ATOM 2733 N N . ASN A 1 353 ? -4.787 -7.280 11.255 1.00 90.75 353 ASN A N 1
ATOM 2734 C CA . ASN A 1 353 ? -5.912 -7.456 10.336 1.00 90.75 353 ASN A CA 1
ATOM 2735 C C . ASN A 1 353 ? -6.528 -8.851 10.367 1.00 90.75 353 ASN A C 1
ATOM 2737 O O . ASN A 1 353 ? -7.657 -9.012 9.919 1.00 90.75 353 ASN A O 1
ATOM 2741 N N . PHE A 1 354 ? -5.819 -9.849 10.896 1.00 90.19 354 PHE A N 1
ATOM 2742 C CA . PHE A 1 354 ? -6.296 -11.229 10.894 1.00 90.19 354 PHE A CA 1
ATOM 2743 C C . PHE A 1 354 ? -6.309 -11.839 12.292 1.00 90.19 354 PHE A C 1
ATOM 2745 O O . PHE A 1 354 ? -7.310 -12.425 12.674 1.00 90.19 354 PHE A O 1
ATOM 2752 N N . PHE A 1 355 ? -5.271 -11.674 13.113 1.00 88.88 355 PHE A N 1
ATOM 2753 C CA . PHE A 1 355 ? -5.290 -12.283 14.452 1.00 88.88 355 PHE A CA 1
ATOM 2754 C C . PHE A 1 355 ? -6.195 -11.526 15.427 1.00 88.88 355 PHE A C 1
ATOM 2756 O O . PHE A 1 355 ? -7.015 -12.125 16.122 1.00 88.88 355 PHE A O 1
ATOM 2763 N N . VAL A 1 356 ? -6.066 -10.203 15.480 1.00 88.25 356 VAL A N 1
ATOM 2764 C CA . VAL A 1 356 ? -6.753 -9.372 16.478 1.00 88.25 356 VAL A CA 1
ATOM 2765 C C . VAL A 1 356 ? -8.270 -9.364 16.300 1.00 88.25 356 VAL A C 1
ATOM 2767 O O . VAL A 1 356 ? -8.954 -9.528 17.309 1.00 88.25 356 VAL A O 1
ATOM 2770 N N . PRO A 1 357 ? -8.833 -9.246 15.083 1.00 90.12 357 PRO A N 1
ATOM 2771 C CA . PRO A 1 357 ? -10.274 -9.371 14.878 1.00 90.12 357 PRO A CA 1
ATOM 2772 C C . PRO A 1 357 ? -10.854 -10.688 15.393 1.00 90.12 357 PRO A C 1
ATOM 2774 O O . PRO A 1 357 ? -11.867 -10.695 16.091 1.00 90.12 357 PRO A O 1
ATOM 2777 N N . PHE A 1 358 ? -10.178 -11.803 15.105 1.00 87.12 358 PHE A N 1
ATOM 2778 C CA . PHE A 1 358 ? -10.608 -13.131 15.539 1.00 87.12 358 PHE A CA 1
ATOM 2779 C C . PHE A 1 358 ? -10.581 -13.259 17.061 1.00 87.12 358 PHE A C 1
ATOM 2781 O O . PHE A 1 358 ? -11.534 -13.737 17.673 1.00 87.12 358 PHE A O 1
ATOM 2788 N N . LEU A 1 359 ? -9.502 -12.794 17.684 1.00 84.81 359 LEU A N 1
ATOM 2789 C CA . LEU A 1 359 ? -9.371 -12.813 19.132 1.00 84.81 359 LEU A CA 1
ATOM 2790 C C . LEU A 1 359 ? -10.402 -11.880 19.810 1.00 84.81 359 LEU A C 1
ATOM 2792 O O . LEU A 1 359 ? -10.996 -12.288 20.809 1.00 84.81 359 LEU A O 1
ATOM 2796 N N . ILE A 1 360 ? -10.698 -10.694 19.252 1.00 83.44 360 ILE A N 1
ATOM 2797 C CA . ILE A 1 360 ? -11.749 -9.789 19.765 1.00 83.44 360 ILE A CA 1
ATOM 2798 C C . ILE A 1 360 ? -13.082 -10.535 19.794 1.00 83.44 360 ILE A C 1
ATOM 2800 O O . ILE A 1 360 ? -13.743 -10.576 20.831 1.00 83.44 360 ILE A O 1
ATOM 2804 N N . PHE A 1 361 ? -13.439 -11.180 18.683 1.00 83.50 361 PHE A N 1
ATOM 2805 C CA . PHE A 1 361 ? -14.681 -11.935 18.564 1.00 83.50 361 PHE A CA 1
ATOM 2806 C C . PHE A 1 361 ? -14.764 -13.097 19.563 1.00 83.50 361 PHE A C 1
ATOM 2808 O O . PHE A 1 361 ? -15.798 -13.302 20.197 1.00 83.50 361 PHE A O 1
ATOM 2815 N N . MET A 1 362 ? -13.666 -13.825 19.784 1.00 82.12 362 MET A N 1
ATOM 2816 C CA . MET A 1 362 ? -13.625 -14.906 20.777 1.00 82.12 362 MET A CA 1
ATOM 2817 C C . MET A 1 362 ? -13.828 -14.408 22.216 1.00 82.12 362 MET A C 1
ATOM 2819 O O . MET A 1 362 ? -14.514 -15.060 23.009 1.00 82.12 362 MET A O 1
ATOM 2823 N N . PHE A 1 363 ? -13.232 -13.269 22.579 1.00 78.25 363 PHE A N 1
ATOM 2824 C CA . PHE A 1 363 ? -13.341 -12.708 23.931 1.00 78.25 363 PHE A CA 1
ATOM 2825 C C . PHE A 1 363 ? -14.624 -11.904 24.161 1.00 78.25 363 PHE A C 1
ATOM 2827 O O . PHE A 1 363 ? -15.002 -11.674 25.313 1.00 78.25 363 PHE A O 1
ATOM 2834 N N . MET A 1 364 ? -15.338 -11.554 23.093 1.00 75.75 364 MET A N 1
ATOM 2835 C CA . MET A 1 364 ? -16.612 -10.842 23.138 1.00 75.75 364 MET A CA 1
ATOM 2836 C C . MET A 1 364 ? -17.648 -11.554 24.021 1.00 75.75 364 MET A C 1
ATOM 2838 O O . MET A 1 364 ? -18.207 -10.945 24.934 1.00 75.75 364 MET A O 1
ATOM 2842 N N . ASN A 1 365 ? -17.825 -12.870 23.846 1.00 66.06 365 ASN A N 1
ATOM 2843 C CA . ASN A 1 365 ? -18.799 -13.658 24.614 1.00 66.06 365 ASN A CA 1
ATOM 2844 C C . ASN A 1 365 ? -18.487 -13.715 26.112 1.00 66.06 365 ASN A C 1
ATOM 2846 O O . ASN A 1 365 ? -19.401 -13.643 26.929 1.00 66.06 365 ASN A O 1
ATOM 2850 N N . LYS A 1 366 ? -17.202 -13.806 26.485 1.00 64.75 366 LYS A N 1
ATOM 2851 C CA . LYS A 1 366 ? -16.779 -13.815 27.896 1.00 64.75 366 LYS A CA 1
ATOM 2852 C C . LYS A 1 366 ? -17.062 -12.491 28.594 1.00 64.75 366 LYS A C 1
ATOM 2854 O O . LYS A 1 366 ? -17.181 -12.467 29.813 1.00 64.75 366 LYS A O 1
ATOM 2859 N N . ARG A 1 367 ? -17.138 -11.390 27.846 1.00 63.41 367 ARG A N 1
ATOM 2860 C CA . ARG A 1 367 ? -17.395 -10.075 28.422 1.00 63.41 367 ARG A CA 1
ATOM 2861 C C . ARG A 1 367 ? -18.865 -9.682 28.393 1.00 63.41 367 ARG A C 1
ATOM 2863 O O . ARG A 1 367 ? -19.286 -9.000 29.320 1.00 63.41 367 ARG A O 1
ATOM 2870 N N . ASN A 1 368 ? -19.651 -10.149 27.423 1.00 59.75 368 ASN A N 1
ATOM 2871 C CA . ASN A 1 368 ? -21.110 -10.005 27.478 1.00 59.75 368 ASN A CA 1
ATOM 2872 C C . ASN A 1 368 ? -21.678 -10.617 28.764 1.00 59.75 368 ASN A C 1
ATOM 2874 O O . ASN A 1 368 ? -22.529 -10.004 29.396 1.00 59.75 368 ASN A O 1
ATOM 2878 N N . THR A 1 369 ? -21.145 -11.755 29.217 1.00 55.00 369 THR A N 1
ATOM 2879 C CA . THR A 1 369 ? -21.497 -12.334 30.522 1.00 55.00 369 THR A CA 1
ATOM 2880 C C . THR A 1 369 ? -21.050 -11.472 31.699 1.00 55.00 369 THR A C 1
ATOM 2882 O O . THR A 1 369 ? -21.835 -11.281 32.614 1.00 55.00 369 THR A O 1
ATOM 2885 N N . VAL A 1 370 ? -19.841 -10.900 31.681 1.00 57.44 370 VAL A N 1
ATOM 2886 C CA . VAL A 1 370 ? -19.352 -10.033 32.776 1.00 57.44 370 VAL A CA 1
ATOM 2887 C C . VAL A 1 370 ? -20.100 -8.696 32.843 1.00 57.44 370 VAL A C 1
ATOM 2889 O O . VAL A 1 370 ? -20.392 -8.227 33.935 1.00 57.44 370 VAL A O 1
ATOM 2892 N N . MET A 1 371 ? -20.441 -8.086 31.703 1.00 56.12 371 MET A N 1
ATOM 2893 C CA . MET A 1 371 ? -21.221 -6.842 31.666 1.00 56.12 371 MET A CA 1
ATOM 2894 C C . MET A 1 371 ? -22.701 -7.078 31.983 1.00 56.12 371 MET A C 1
ATOM 2896 O O . MET A 1 371 ? -23.308 -6.269 32.676 1.00 56.12 371 MET A O 1
ATOM 2900 N N . ALA A 1 372 ? -23.280 -8.201 31.547 1.00 56.41 372 ALA A N 1
ATOM 2901 C CA . ALA A 1 372 ? -24.605 -8.608 32.008 1.00 56.41 372 ALA A CA 1
ATOM 2902 C C . ALA A 1 372 ? -24.604 -8.844 33.525 1.00 56.41 372 ALA A C 1
ATOM 2904 O O . ALA A 1 372 ? -25.508 -8.375 34.208 1.00 56.41 372 ALA A O 1
ATOM 2905 N N . GLN A 1 373 ? -23.563 -9.492 34.056 1.00 50.88 373 GLN A N 1
ATOM 2906 C CA . GLN A 1 373 ? -23.410 -9.713 35.490 1.00 50.88 373 GLN A CA 1
ATOM 2907 C C . GLN A 1 373 ? -23.270 -8.393 36.255 1.00 50.88 373 GLN A C 1
ATOM 2909 O O . GLN A 1 373 ? -23.986 -8.211 37.224 1.00 50.88 373 GLN A O 1
ATOM 2914 N N . SER A 1 374 ? -22.459 -7.431 35.797 1.00 56.12 374 SER A N 1
ATOM 2915 C CA . SER A 1 374 ? -22.315 -6.140 36.491 1.00 56.12 374 SER A CA 1
ATOM 2916 C C . SER A 1 374 ? -23.605 -5.317 36.502 1.00 56.12 374 SER A C 1
ATOM 2918 O O . SER A 1 374 ? -23.894 -4.657 37.492 1.00 56.12 374 SER A O 1
ATOM 2920 N N . VAL A 1 375 ? -24.394 -5.367 35.423 1.00 56.75 375 VAL A N 1
ATOM 2921 C CA . VAL A 1 375 ? -25.712 -4.711 35.372 1.00 56.75 375 VAL A CA 1
ATOM 2922 C C . VAL A 1 375 ? -26.707 -5.422 36.292 1.00 56.75 375 VAL A C 1
ATOM 2924 O O . VAL A 1 375 ? -27.457 -4.759 37.001 1.00 56.75 375 VAL A O 1
ATOM 2927 N N . ILE A 1 376 ? -26.710 -6.759 36.324 1.00 56.22 376 ILE A N 1
ATOM 2928 C CA . ILE A 1 376 ? -27.526 -7.535 37.271 1.00 56.22 376 ILE A CA 1
ATOM 2929 C C . ILE A 1 376 ? -27.115 -7.217 38.713 1.00 56.22 376 ILE A C 1
ATOM 2931 O O . ILE A 1 376 ? -27.985 -7.009 39.555 1.00 56.22 376 ILE A O 1
ATOM 2935 N N . ASP A 1 377 ? -25.817 -7.119 38.989 1.00 52.75 377 ASP A N 1
ATOM 2936 C CA . ASP A 1 377 ? -25.280 -6.814 40.310 1.00 52.75 377 ASP A CA 1
ATOM 2937 C C . ASP A 1 377 ? -25.660 -5.377 40.731 1.00 52.75 377 ASP A C 1
ATOM 2939 O O . ASP A 1 377 ? -26.163 -5.190 41.837 1.00 52.75 377 ASP A O 1
ATOM 2943 N N . GLU A 1 378 ? -25.551 -4.373 39.848 1.00 56.88 378 GLU A N 1
ATOM 2944 C CA . GLU A 1 378 ? -26.028 -2.999 40.103 1.00 56.88 378 GLU A CA 1
ATOM 2945 C C . GLU A 1 378 ? -27.540 -2.941 40.360 1.00 56.88 378 GLU A C 1
ATOM 2947 O O . GLU A 1 378 ? -27.983 -2.312 41.322 1.00 56.88 378 GLU A O 1
ATOM 2952 N N . VAL A 1 379 ? -28.348 -3.628 39.546 1.00 55.25 379 VAL A N 1
ATOM 2953 C CA . VAL A 1 379 ? -29.804 -3.707 39.748 1.00 55.25 379 VAL A CA 1
ATOM 2954 C C . VAL A 1 379 ? -30.130 -4.408 41.068 1.00 55.25 379 VAL A C 1
ATOM 2956 O O . VAL A 1 379 ? -31.027 -3.972 41.787 1.00 55.25 379 VAL A O 1
ATOM 2959 N N . SER A 1 380 ? -29.387 -5.456 41.429 1.00 54.44 380 SER A N 1
ATOM 2960 C CA . SER A 1 380 ? -29.570 -6.158 42.700 1.00 54.44 380 SER A CA 1
ATOM 2961 C C . SER A 1 380 ? -29.208 -5.284 43.906 1.00 54.44 380 SER A C 1
ATOM 2963 O O . SER A 1 380 ? -29.924 -5.312 44.907 1.00 54.44 380 SER A O 1
ATOM 2965 N N . MET A 1 381 ? -28.169 -4.445 43.801 1.00 53.56 381 MET A N 1
ATOM 2966 C CA . MET A 1 381 ? -27.821 -3.468 44.835 1.00 53.56 381 MET A CA 1
ATOM 2967 C C . MET A 1 381 ? -28.895 -2.383 44.975 1.00 53.56 381 MET A C 1
ATOM 2969 O O . MET A 1 381 ? -29.330 -2.110 46.090 1.00 53.56 381 MET A O 1
ATOM 2973 N N . LEU A 1 382 ? -29.406 -1.841 43.865 1.00 54.00 382 LEU A N 1
ATOM 2974 C CA . LEU A 1 382 ? -30.494 -0.852 43.882 1.00 54.00 382 LEU A CA 1
ATOM 2975 C C . LEU A 1 382 ? -31.797 -1.417 44.477 1.00 54.00 382 LEU A C 1
ATOM 2977 O O . LEU A 1 382 ? -32.509 -0.720 45.203 1.00 54.00 382 LEU A O 1
ATOM 2981 N N . MET A 1 383 ? -32.111 -2.688 44.206 1.00 57.31 383 MET A N 1
ATOM 2982 C CA . MET A 1 383 ? -33.257 -3.372 44.818 1.00 57.31 383 MET A CA 1
ATOM 2983 C C . MET A 1 383 ? -33.066 -3.593 46.325 1.00 57.31 383 MET A C 1
ATOM 2985 O O . MET A 1 383 ? -34.029 -3.457 47.081 1.00 57.31 383 MET A O 1
ATOM 2989 N N . MET A 1 384 ? -31.843 -3.892 46.778 1.00 57.62 384 MET A N 1
ATOM 2990 C CA . MET A 1 384 ? -31.530 -4.006 48.207 1.00 57.62 384 MET A CA 1
ATOM 2991 C C . MET A 1 384 ? -31.619 -2.656 48.935 1.00 57.62 384 MET A C 1
ATOM 2993 O O . MET A 1 384 ? -32.147 -2.611 50.045 1.00 57.62 384 MET A O 1
ATOM 2997 N N . GLU A 1 385 ? -31.190 -1.556 48.312 1.00 55.19 385 GLU A N 1
ATOM 2998 C CA . GLU A 1 385 ? -31.330 -0.204 48.874 1.00 55.19 385 GLU A CA 1
ATOM 2999 C C . GLU A 1 385 ? -32.799 0.239 48.968 1.00 55.19 385 GLU A C 1
ATOM 3001 O O . GLU A 1 385 ? -33.214 0.801 49.982 1.00 55.19 385 GLU A O 1
ATOM 3006 N N . CYS A 1 386 ? -33.627 -0.076 47.965 1.00 53.72 386 CYS A N 1
ATOM 3007 C CA . CYS A 1 386 ? -35.065 0.207 48.026 1.00 53.72 386 CYS A CA 1
ATOM 3008 C C . CYS A 1 386 ? -35.785 -0.647 49.088 1.00 53.72 386 CYS A C 1
ATOM 3010 O O . CYS A 1 386 ? -36.693 -0.154 49.756 1.00 53.72 386 CYS A O 1
ATOM 3012 N N . GLY A 1 387 ? -35.369 -1.903 49.283 1.00 51.84 387 GLY A N 1
ATOM 3013 C CA . GLY A 1 387 ? -35.956 -2.825 50.263 1.00 51.84 387 GLY A CA 1
ATOM 3014 C C . GLY A 1 387 ? -35.621 -2.528 51.731 1.00 51.84 387 GLY A C 1
ATOM 3015 O O . GLY A 1 387 ? -36.294 -3.049 52.611 1.00 51.84 387 GLY A O 1
ATOM 3016 N N . GLN A 1 388 ? -34.619 -1.690 52.013 1.00 48.72 388 GLN A N 1
ATOM 3017 C CA . GLN A 1 388 ? -34.304 -1.223 53.374 1.00 48.72 388 GLN A CA 1
ATOM 3018 C C . GLN A 1 388 ? -35.030 0.079 53.759 1.00 48.72 388 GLN A C 1
ATOM 3020 O O . GLN A 1 388 ? -34.857 0.570 54.874 1.00 48.72 388 GLN A O 1
ATOM 3025 N N . SER A 1 389 ? -35.840 0.644 52.854 1.00 45.88 389 SER A N 1
ATOM 3026 C CA . SER A 1 389 ? -36.601 1.885 53.077 1.00 45.88 389 SER A CA 1
ATOM 3027 C C . SER A 1 389 ? -38.073 1.680 53.478 1.00 45.88 389 SER A C 1
ATOM 3029 O O . SER A 1 389 ? -38.822 2.652 53.582 1.00 45.88 389 SER A O 1
ATOM 3031 N N . SER A 1 390 ? -38.479 0.433 53.737 1.00 39.06 390 SER A N 1
ATOM 3032 C CA . SER A 1 390 ? -39.781 0.043 54.306 1.00 39.06 390 SER A CA 1
ATOM 3033 C C . SER A 1 390 ? -39.600 -0.574 55.681 1.00 39.06 390 SER A C 1
ATOM 3035 O O . SER A 1 390 ? -40.425 -0.277 56.572 1.00 39.06 390 SER A O 1
#

Sequence (390 aa):
GIVIIPTIFQNAGWLIPVLAFIFIGVLAGFACLFIIEACSIFPGNDRFQRNIEFTVLVHQFYGRNWYYAMIFILYGSLQSTNIASIIGCAQVFDNIFIRFFGITCGYGITPLNGLICVYSSGVENSPFGDNYMLGTFGYILTAMFIIPLTRIDLNDNVILQLISCVYTVLFLGTLIIQSSLDGLHKENLPMIGSSQSGTIGSVLFNFAMANEIPSWVNIAHPRVSIHKSIWVSIILACTFYILVGIFGSLGFHTDANTNLLQAMYNDSALSTSSLGWLFFMYLFFPVMTYATSIPVAMLVVKINFLAAGLCSSGMATFWAVIAPFIIGIPFQTGSLIVPFGIWTSVTFQAICNFFVPFLIFMFMNKRNTVMAQSVIDEVSMLMMECGQSS

pLDDT: mean 85.9, std 11.05, range [39.06, 97.0]

Foldseek 3Di:
DLFCLQVLQLAFFQAPLLVLLVVLLVLLLLLQVLLVVLQCPPPPCVLPQDLDAPLNLCCPLPHDVVSVVLLVLLLLLLLLLLLLLLLLQLLLVQQVCLVPPQKWWFAFDPPDGGIDMARDQDLFSHSVAFTQTQDIPSSVVSLVLQLVVLVDDLLVLVVLLVLLVVLLVVLLVCLQVQLVVQDFQCNSHHNGHDDNPLSNLVSLSLSLCSNCSSVCSSNDDSPDDSSVVSVVVSVVSSVSSSSSNRSLRRRFDADLRGTSLSRLSVVLVPDPPCNPPSVVSSVCCSVSPSSSVSSNSLNSQLVSCVVNVPDDNVVSNCSSRVVSSNVSSRVSHYNVSSVSSSVSSVRRSCCNSRVVSVSSSVSVVVVVVVVVVVVVVVVVVVVVVVVVVD

InterPro domains:
  IPR013057 Amino acid transporter, transmembrane domain [PF01490] (1-290)

Radius of gyration: 23.37 Å; Cα contacts (8 Å, |Δi|>4): 563; chains: 1; bounding box: 68×42×86 Å

Organism: Batrachochytrium dendrobatidis (strain JAM81 / FGSC 10211) (NCBI:txid684364)

Solvent-accessible surface area (backbone atoms only — not comparable to full-atom values): 19843 Å² total; per-residue (Å²): 106,74,47,51,36,21,34,45,21,34,35,26,2,49,54,58,55,49,53,47,39,54,54,50,40,54,51,33,49,51,16,35,52,32,45,52,51,55,53,34,70,37,90,88,12,79,79,58,78,50,85,55,38,58,52,50,54,42,40,62,68,63,31,79,79,48,31,61,60,47,51,53,32,45,49,47,29,54,42,50,56,40,27,55,40,51,34,55,29,11,29,52,41,32,45,49,36,19,72,78,68,47,41,36,46,29,36,27,66,33,93,56,70,44,86,46,72,40,62,55,72,47,88,40,53,22,53,67,37,72,38,41,37,72,44,38,52,20,43,53,50,43,48,64,60,32,59,64,52,54,74,54,57,73,78,71,46,48,61,51,43,53,55,23,51,56,49,51,53,52,51,49,53,48,39,51,51,52,16,63,73,78,43,71,41,61,85,39,48,34,64,69,35,92,41,67,79,59,46,67,28,53,47,48,49,60,53,56,50,36,68,50,43,38,61,51,54,53,70,51,59,93,86,60,58,62,72,58,52,52,53,52,51,40,53,50,49,43,52,48,52,47,50,43,16,54,30,37,17,26,48,37,79,43,54,100,57,24,35,49,62,47,32,49,52,58,50,36,73,70,43,90,87,58,32,68,61,55,40,49,54,60,70,45,40,40,59,43,53,34,50,43,49,43,30,50,52,26,49,53,47,26,50,36,33,47,75,57,67,76,40,55,76,67,56,22,46,40,62,31,60,51,44,39,64,61,69,29,30,80,38,50,27,47,71,54,43,58,59,48,52,36,52,43,15,56,60,18,27,40,40,45,20,50,49,46,24,51,51,46,49,65,43,45,62,66,42,54,55,52,54,52,46,52,53,51,50,52,51,52,51,54,52,52,59,59,64,73,76,117